Protein AF-A0A915YYH0-F1 (afdb_monomer)

Secondary structure (DSSP, 8-state):
---EEEEEEETTEEEEEEEEEEEEEEEHHHHHHHHHHHHHH-TTEEEEEEEESSSEEE---EETTSPPP---GGGTS-GGGS-TTSS-SEEEEEEEEEEEPPPSEE--SSTT--HHHHHHHHHHSSGGGS-GGGSSHHHHHHHHT--TTS-EEGGGHHHHHHHH-S-EEEEEESS-B------S-EEEEEEETTEEEEE--TTS---TT--SS-PPEEEEEEETTTTEEEEE-SS-EEEEEHHHHHHH--TTSEEEEPPBPTTT-PBPPHHHHHHHHHHHHHHHHHHHHTTT----GGGGTT-HHHHHHHHHHHH-TTSPPPPPPPHHHHHHHHHH----EEEE-TTEEEEEEEEEETTHHHHHHTSS-EEE-S--EEE--S-SB-TTSPBPSEEEEEEEES--TT----TT-EEEHHHHHHHHHTT-EEEE--SSS--EEE--STTEEEHHHHHHHHHHHHHHHHHH-HHHHHHHHHHHHHHHHHHT-B--EEEEEETT--SPPPPPTT-EEEEEEE-SSSEEEEEEE-TTS-B-SS-TTHHHHHHHHHHHHHHHHHGGGGGGEEEEEETEEEEE--TTSPPSSPPPTTTTTSTT-EEEEEEEEEEEEETTEEEE-

Sequence (617 aa):
MVYSEIVRALPTRPDIKELQYSGARFSRGAIAKLGQRLQSRYPTHKFQILLPYENWKPGGWTSGNQPASLFSLLDHYDEAQLPDDADPDYFERFIIYVRDAPPVAGGCNGELNDCLYECLKNIYGIFSKMPKSIEKPEYIKKALGLNRDAPIPVSCMDKVEQLAGSLAINIVGDITRISKSKSDRRATLILSEGHYSLALNPGRLHPSKIDRKHNLPIVYHEDGTNNVVTIYNGKTVKSCTIGQFQKTKNSKSSFIPVEKNRKTGVYETLEEAYQRIHEERNSFLQETKKFGLGIDLSYHNWSYKRTAFWLFERLSVGIPANDPLDPIEAEWLSDAMMGGLIWADNEWKGYGRQYDATSLYPSIQQSNANFPIRRGKFQTLNDFVDHRGYALYGLFRAKVSGNNILFRQNKRGIYTFIDLQRAKKLGLNIQLIQDGKPNALIYDREVRIPGTVIFGEYVHFLFKIKNQGGVAGRVAKRVLNTLWGALCQRKRNYKTLTADQTDPFTFPEGHTLDSIIPVGSDQWRFQFTNPGNPFKGEYPRIAPFLLARGRKITSEAIQPYKDKVRRIHTDGFILEEQPDSPAFFTCSENADTTLKTFKFETAGYCHVKNANKVIWT

pLDDT: mean 89.23, std 8.64, range [46.22, 98.62]

Mean predicted aligned error: 9.69 Å

Foldseek 3Di:
DDKDWDWDADPVGNLKIKIKIADDWAFPVNVQVVVQVVQCVCQQKWKWKWADDVHTDIFDIDHHRDGHGDDDVVVPDPPVPADPCRGPRTGRMMMMMMHGQADQFAAPPDQQRCQVLVQLCQLQLALVLAQPCSSDLVSLCVQQVHDRRDTGGPVCVVVVCVSRDQEFEFEDESDTDGGPDLHQFYFYWYQYNRHTDGDFQPLDPDPPPLPPDQAQAKEWEADLVVQKIWIDRPPDIDIDGPVVVVVVDDPRHLYHYFDQDPPVRDTDDRNRVNVLLVCLQVVQQVVLVVRVDRQGCRSQSSDLLSSLSNSLCSNQSRHHFADDQFLVNLLLLVLLQDAFQWWFPAFDWAWKFKKFAQLQLLLQLQFQDKFFRYFFDFAADFDQADPVRHGFFWKFQKDWDDDASLADDRPSSIHGSLNVVLSVVVVIDIGGDDPVGGGITGDDPSRIDGSSNSCVVVSVSLLVQLLVDDSSVVSSSSSSNSNVCQQQPWDKDKDKDFQPDPDDDDDPPQKDFPDWDDRPDTMIITIIARSSRGGDHRRNRGSSVSRSVQSSLQSVQCVVQRVQWRIDDRRMTMGRDDPPDDDPRDWDPCSNSDHSTMDTDDIAIWTCNGRVDIDHD

Nearest PDB structures (foldseek):
  2pzs-assembly3_C  TM=5.974E-01  e=9.216E-12  Salasvirus phi29
  2pyj-assembly1_A  TM=6.019E-01  e=1.155E-11  Salasvirus phi29
  2py5-assembly2_B  TM=5.666E-01  e=2.005E-12  Salasvirus phi29
  2py5-assembly1_A  TM=5.461E-01  e=1.621E-11  Salasvirus phi29
  1xhx-assembly3_C  TM=5.365E-01  e=3.834E-10  Salasvirus phi29

Solvent-accessible surface area (backbone atoms only — not comparable to full-atom values): 33569 Å² total; per-residue (Å²): 132,75,59,52,76,50,79,46,58,38,94,93,42,67,71,32,36,40,39,38,41,32,71,42,81,40,35,63,70,56,52,37,52,49,46,39,52,50,20,65,74,39,53,66,27,31,38,29,34,30,43,72,63,101,52,79,38,64,24,51,78,30,43,37,89,48,72,53,37,67,63,57,64,71,84,79,42,60,73,93,79,50,61,100,73,69,69,72,72,56,36,54,45,41,37,38,40,37,29,68,50,67,52,70,32,24,22,42,101,54,83,50,20,51,31,54,48,57,40,50,50,46,36,52,43,44,76,93,70,44,39,80,55,50,63,41,63,64,43,43,26,56,74,70,75,41,55,69,52,46,54,49,44,61,87,49,45,69,58,52,27,59,47,56,48,72,38,19,60,28,36,32,72,69,50,76,44,79,52,87,56,86,38,77,28,35,42,41,34,32,34,51,90,18,30,37,41,73,50,74,64,82,74,45,88,66,75,68,79,59,52,90,58,74,47,70,60,30,28,32,46,78,41,78,89,79,44,38,28,42,37,33,58,92,83,56,78,50,74,46,40,51,72,56,48,58,74,67,63,48,95,81,61,25,75,41,73,48,54,64,41,85,87,80,67,49,64,52,50,62,67,54,40,52,50,47,56,53,50,41,32,52,42,29,22,58,56,32,40,78,74,80,46,69,48,58,39,42,52,32,52,66,32,50,62,49,44,26,50,51,50,41,55,51,42,30,52,22,50,69,58,51,52,80,77,52,36,68,60,43,40,52,42,57,55,28,48,53,73,54,35,72,37,46,45,62,64,39,69,47,41,31,41,32,36,34,42,26,56,50,66,56,38,50,40,40,23,85,47,67,36,50,45,41,80,58,47,76,36,74,62,91,58,68,44,46,99,85,67,49,69,47,54,34,40,31,34,36,50,75,48,83,87,52,91,68,58,79,84,55,93,75,27,31,36,41,41,62,45,51,53,50,37,52,75,70,72,35,50,77,42,62,51,85,78,91,51,71,24,32,37,36,50,57,74,88,34,36,46,39,18,39,75,69,32,26,61,53,43,54,57,31,49,58,44,27,65,72,39,69,62,31,9,54,51,25,47,51,25,59,68,38,38,66,60,52,30,39,25,67,35,71,49,75,48,76,48,49,76,86,63,83,72,87,84,76,78,63,85,79,45,45,82,75,50,77,43,77,53,75,94,54,27,38,36,36,33,31,33,30,58,66,53,41,54,73,28,81,44,49,65,37,44,31,59,54,30,36,48,47,28,48,53,46,30,62,71,42,54,91,46,54,93,35,53,40,32,29,47,40,58,30,38,28,35,57,53,56,94,91,50,82,71,91,74,84,52,58,93,59,11,86,74,34,71,73,26,46,25,80,75,52,71,44,39,31,38,29,59,35,57,90,42,72,47,78,100

Radius of gyration: 32.18 Å; Cα contacts (8 Å, |Δi|>4): 1199; chains: 1; bounding box: 67×66×109 Å

Structure (mmCIF, N/CA/C/O backbone):
data_AF-A0A915YYH0-F1
#
_entry.id   AF-A0A915YYH0-F1
#
loop_
_atom_site.group_PDB
_atom_site.id
_atom_site.type_symbol
_atom_site.label_atom_id
_atom_site.label_alt_id
_atom_site.label_comp_id
_atom_site.label_asym_id
_atom_site.label_entity_id
_atom_site.label_seq_id
_atom_site.pdbx_PDB_ins_code
_atom_site.Cartn_x
_atom_site.Cartn_y
_atom_site.Cartn_z
_atom_site.occupancy
_atom_site.B_iso_or_equiv
_atom_site.auth_seq_id
_atom_site.auth_comp_id
_atom_site.auth_asym_id
_atom_site.auth_atom_id
_atom_site.pdbx_PDB_model_num
ATOM 1 N N . MET A 1 1 ? 24.256 -4.595 -67.017 1.00 47.72 1 MET A N 1
ATOM 2 C CA . MET A 1 1 ? 23.859 -3.207 -66.701 1.00 47.72 1 MET A CA 1
ATOM 3 C C . MET A 1 1 ? 24.900 -2.636 -65.767 1.00 47.72 1 MET A C 1
ATOM 5 O O . MET A 1 1 ? 25.181 -3.268 -64.756 1.00 47.72 1 MET A O 1
ATOM 9 N N . VAL A 1 2 ? 25.507 -1.514 -66.146 1.00 52.31 2 VAL A N 1
ATOM 10 C CA . VAL A 1 2 ? 26.435 -0.774 -65.287 1.00 52.31 2 VAL A CA 1
ATOM 11 C C . VAL A 1 2 ? 25.576 -0.041 -64.263 1.00 52.31 2 VAL A C 1
ATOM 13 O O . VAL A 1 2 ? 24.786 0.810 -64.648 1.00 52.31 2 VAL A O 1
ATOM 16 N N . TYR A 1 3 ? 25.661 -0.419 -62.993 1.00 66.06 3 TYR A N 1
ATOM 17 C CA . TYR A 1 3 ? 25.076 0.356 -61.902 1.00 66.06 3 TYR A CA 1
ATOM 18 C C . TYR A 1 3 ? 26.208 0.914 -61.043 1.00 66.06 3 TYR A C 1
ATOM 20 O O . TYR A 1 3 ? 27.254 0.279 -60.905 1.00 66.06 3 TYR A O 1
ATOM 28 N N . SER A 1 4 ? 26.008 2.104 -60.483 1.00 68.94 4 SER A N 1
ATOM 29 C CA . SER A 1 4 ? 26.912 2.666 -59.483 1.00 68.94 4 SER A CA 1
ATOM 30 C C . SER A 1 4 ? 26.472 2.243 -58.088 1.00 68.94 4 SER A C 1
ATOM 32 O O . SER A 1 4 ? 25.282 2.284 -57.771 1.00 68.94 4 SER A O 1
ATOM 34 N N . GLU A 1 5 ? 27.443 1.850 -57.266 1.00 82.69 5 GLU A N 1
ATOM 35 C CA . GLU A 1 5 ? 27.260 1.515 -55.856 1.00 82.69 5 GLU A CA 1
ATOM 36 C C . GLU A 1 5 ? 28.099 2.469 -55.001 1.00 82.69 5 GLU A C 1
ATOM 38 O O . GLU A 1 5 ? 29.318 2.547 -55.160 1.00 82.69 5 GLU A O 1
ATOM 43 N N . ILE A 1 6 ? 27.448 3.209 -54.102 1.00 83.19 6 ILE A N 1
ATOM 44 C CA . ILE A 1 6 ? 28.124 4.042 -53.101 1.00 83.19 6 ILE A CA 1
ATOM 45 C C . ILE A 1 6 ? 27.944 3.380 -51.744 1.00 83.19 6 ILE A C 1
ATOM 47 O O . ILE A 1 6 ? 26.817 3.185 -51.292 1.00 83.19 6 ILE A O 1
ATOM 51 N N . VAL A 1 7 ? 29.059 3.084 -51.077 1.00 87.38 7 VAL A N 1
ATOM 52 C CA . VAL A 1 7 ? 29.077 2.521 -49.725 1.00 87.38 7 VAL A CA 1
ATOM 53 C C . VAL A 1 7 ? 29.634 3.559 -48.764 1.00 87.38 7 VAL A C 1
ATOM 55 O O . VAL A 1 7 ? 30.769 4.007 -48.920 1.00 87.38 7 VAL A O 1
ATOM 58 N N . ARG A 1 8 ? 28.860 3.936 -47.745 1.00 89.44 8 ARG A N 1
ATOM 59 C CA . ARG A 1 8 ? 29.335 4.837 -46.683 1.00 89.44 8 ARG A CA 1
ATOM 60 C C . ARG A 1 8 ? 28.767 4.470 -45.321 1.00 89.44 8 ARG A C 1
ATOM 62 O O . ARG A 1 8 ? 27.718 3.847 -45.221 1.00 89.44 8 ARG A O 1
ATOM 69 N N . ALA A 1 9 ? 29.461 4.858 -44.259 1.00 88.75 9 ALA A N 1
ATOM 70 C CA . ALA A 1 9 ? 28.913 4.806 -42.906 1.00 88.75 9 ALA A CA 1
ATOM 71 C C . ALA A 1 9 ? 28.109 6.082 -42.622 1.00 88.75 9 ALA A C 1
ATOM 73 O O . ALA A 1 9 ? 28.464 7.151 -43.127 1.00 88.75 9 ALA A O 1
ATOM 74 N N . LEU A 1 10 ? 27.053 5.995 -41.808 1.00 88.88 10 LEU A N 1
ATOM 75 C CA . LEU A 1 10 ? 26.344 7.202 -41.386 1.00 88.88 10 LEU A CA 1
ATOM 76 C C . LEU A 1 10 ? 27.221 8.037 -40.430 1.00 88.88 10 LEU A C 1
ATOM 78 O O . LEU A 1 10 ? 27.816 7.465 -39.514 1.00 88.88 10 LEU A O 1
ATOM 82 N N . PRO A 1 11 ? 27.277 9.378 -40.577 1.00 83.50 11 PRO A N 1
ATOM 83 C CA . PRO A 1 11 ? 28.208 10.223 -39.818 1.00 83.50 11 PRO A CA 1
ATOM 84 C C . PRO A 1 11 ? 28.090 10.111 -38.292 1.00 83.50 11 PRO A C 1
ATOM 86 O O . PRO A 1 11 ? 29.093 10.142 -37.589 1.00 83.50 11 PRO A O 1
ATOM 89 N N . THR A 1 12 ? 26.869 9.968 -37.772 1.00 86.44 12 THR A N 1
ATOM 90 C CA . THR A 1 12 ? 26.585 9.883 -36.327 1.00 86.44 12 THR A CA 1
ATOM 91 C C . THR A 1 12 ? 26.241 8.467 -35.857 1.00 86.44 12 THR A C 1
ATOM 93 O O . THR A 1 12 ? 26.057 8.244 -34.662 1.00 86.44 12 THR A O 1
ATOM 96 N N . ARG A 1 13 ? 26.153 7.508 -36.786 1.00 84.69 13 ARG A N 1
ATOM 97 C CA . ARG A 1 13 ? 25.842 6.090 -36.546 1.00 84.69 13 ARG A CA 1
ATOM 98 C C . ARG A 1 13 ? 26.751 5.218 -37.415 1.00 84.69 13 ARG A C 1
ATOM 100 O O . ARG A 1 13 ? 26.288 4.620 -38.386 1.00 84.69 13 ARG A O 1
ATOM 107 N N . PRO A 1 14 ? 28.063 5.176 -37.122 1.00 83.12 14 PRO A N 1
ATOM 108 C CA . PRO A 1 14 ? 29.033 4.473 -37.962 1.00 83.12 14 PRO A CA 1
ATOM 109 C C . PRO A 1 14 ? 28.810 2.950 -38.018 1.00 83.12 14 PRO A C 1
ATOM 111 O O . PRO A 1 14 ? 29.330 2.289 -38.928 1.00 83.12 14 PRO A O 1
ATOM 114 N N . ASP A 1 15 ? 28.026 2.420 -37.071 1.00 83.69 15 ASP A N 1
ATOM 115 C CA . ASP A 1 15 ? 27.492 1.055 -37.008 1.00 83.69 15 ASP A CA 1
ATOM 116 C C . ASP A 1 15 ? 26.463 0.750 -38.111 1.00 83.69 15 ASP A C 1
ATOM 118 O O . ASP A 1 15 ? 26.198 -0.413 -38.406 1.00 83.69 15 ASP A O 1
ATOM 122 N N . ILE A 1 16 ? 25.911 1.782 -38.755 1.00 90.56 16 ILE A N 1
ATOM 123 C CA . ILE A 1 16 ? 24.991 1.654 -39.883 1.00 90.56 16 ILE A CA 1
ATOM 124 C C . ILE A 1 16 ? 25.736 1.991 -41.177 1.00 90.56 16 ILE A C 1
ATOM 126 O O . ILE A 1 16 ? 26.287 3.085 -41.344 1.00 90.56 16 ILE A O 1
ATOM 130 N N . LYS A 1 17 ? 25.735 1.045 -42.118 1.00 93.12 17 LYS A N 1
ATOM 131 C CA . LYS A 1 17 ? 26.229 1.232 -43.484 1.00 93.12 17 LYS A CA 1
ATOM 132 C C . LYS A 1 17 ? 25.071 1.544 -44.419 1.00 93.12 17 LYS A C 1
ATOM 134 O O . LYS A 1 17 ? 24.020 0.917 -44.352 1.00 93.12 17 LYS A O 1
ATOM 139 N N . GLU A 1 18 ? 25.284 2.506 -45.297 1.00 94.38 18 GLU A N 1
ATOM 140 C CA . GLU A 1 18 ? 24.389 2.876 -46.381 1.00 94.38 18 GLU A CA 1
ATOM 141 C C . GLU A 1 18 ? 24.990 2.398 -47.702 1.00 94.38 18 GLU A C 1
ATOM 143 O O . GLU A 1 18 ? 26.128 2.744 -48.027 1.00 94.38 18 GLU A O 1
ATOM 148 N N . LEU A 1 19 ? 24.216 1.610 -48.442 1.00 94.12 19 LEU A N 1
ATOM 149 C CA . LEU A 1 19 ? 24.511 1.148 -49.793 1.00 94.12 19 LEU A CA 1
ATOM 150 C C . LEU A 1 19 ? 23.527 1.842 -50.738 1.00 94.12 19 LEU A C 1
ATOM 152 O O . LEU A 1 19 ? 22.329 1.559 -50.691 1.00 94.12 19 LEU A O 1
ATOM 156 N N . GLN A 1 20 ? 24.002 2.766 -51.568 1.00 93.00 20 GLN A N 1
ATOM 157 C CA . GLN A 1 20 ? 23.170 3.413 -52.583 1.00 93.00 20 GLN A CA 1
ATOM 158 C C . GLN A 1 20 ? 23.417 2.771 -53.938 1.00 93.00 20 GLN A C 1
ATOM 160 O O . GLN A 1 20 ? 24.560 2.697 -54.382 1.00 93.00 20 GLN A O 1
ATOM 165 N N . TYR A 1 21 ? 22.340 2.369 -54.601 1.00 93.19 21 TYR A N 1
ATOM 166 C CA . TYR A 1 21 ? 22.366 1.822 -55.950 1.00 93.19 21 TYR A CA 1
ATOM 167 C C . TYR A 1 21 ? 21.684 2.806 -56.894 1.00 93.19 21 TYR A C 1
ATOM 169 O O . TYR A 1 21 ? 20.607 3.308 -56.573 1.00 93.19 21 TYR A O 1
ATOM 177 N N . SER A 1 22 ? 22.287 3.084 -58.049 1.00 90.12 22 SER A N 1
ATOM 178 C CA . SER A 1 22 ? 21.711 3.965 -59.074 1.00 90.12 22 SER A CA 1
ATOM 179 C C . SER A 1 22 ? 22.189 3.618 -60.490 1.00 90.12 22 SER A C 1
ATOM 181 O O . SER A 1 22 ? 23.176 2.903 -60.669 1.00 90.12 22 SER A O 1
ATOM 183 N N . GLY A 1 23 ? 21.481 4.127 -61.504 1.00 79.69 23 GLY A N 1
ATOM 184 C CA . GLY A 1 23 ? 21.906 4.057 -62.911 1.00 79.69 23 GLY A CA 1
ATOM 185 C C . GLY A 1 23 ? 21.404 2.836 -63.693 1.00 79.69 23 GLY A C 1
ATOM 186 O O . GLY A 1 23 ? 21.844 2.614 -64.818 1.00 79.69 23 GLY A O 1
ATOM 187 N N . ALA A 1 24 ? 20.475 2.053 -63.135 1.00 78.06 24 ALA A N 1
ATOM 188 C CA . ALA A 1 24 ? 19.823 0.935 -63.821 1.00 78.06 24 ALA A CA 1
ATOM 189 C C . ALA A 1 24 ? 18.320 0.879 -63.495 1.00 78.06 24 ALA A C 1
ATOM 191 O O . ALA A 1 24 ? 17.895 1.398 -62.469 1.00 78.06 24 ALA A O 1
ATOM 192 N N . ARG A 1 25 ? 17.513 0.225 -64.345 1.00 88.00 25 ARG A N 1
ATOM 193 C CA . ARG A 1 25 ? 16.087 -0.039 -64.072 1.00 88.00 25 ARG A CA 1
ATOM 194 C C . ARG A 1 25 ? 15.946 -1.297 -63.215 1.00 88.00 25 ARG A C 1
ATOM 196 O O . ARG A 1 25 ? 15.972 -2.413 -63.734 1.00 88.00 25 ARG A O 1
ATOM 203 N N . PHE A 1 26 ? 15.803 -1.127 -61.906 1.00 90.00 26 PHE A N 1
ATOM 204 C CA . PHE A 1 26 ? 15.666 -2.226 -60.953 1.00 90.00 26 PHE A CA 1
ATOM 205 C C . PHE A 1 26 ? 14.195 -2.583 -60.738 1.00 90.00 26 PHE A C 1
ATOM 207 O O . PHE A 1 26 ? 13.435 -1.767 -60.224 1.00 90.00 26 PHE A O 1
ATOM 214 N N . SER A 1 27 ? 13.785 -3.805 -61.085 1.00 91.94 27 SER A N 1
ATOM 215 C CA . SER A 1 27 ? 12.454 -4.296 -60.703 1.00 91.94 27 SER A CA 1
ATOM 216 C C . SER A 1 27 ? 12.404 -4.656 -59.217 1.00 91.94 27 SER A C 1
ATOM 218 O O . SER A 1 27 ? 13.419 -5.049 -58.631 1.00 91.94 27 SER A O 1
ATOM 220 N N . ARG A 1 28 ? 11.212 -4.622 -58.610 1.00 90.19 28 ARG A N 1
ATOM 221 C CA . ARG A 1 28 ? 10.994 -5.059 -57.214 1.00 90.19 28 ARG A CA 1
ATOM 222 C C . ARG A 1 28 ? 11.579 -6.442 -56.933 1.00 90.19 28 ARG A C 1
ATOM 224 O O . ARG A 1 28 ? 12.299 -6.633 -55.955 1.00 90.19 28 ARG A O 1
ATOM 231 N N . GLY A 1 29 ? 11.335 -7.397 -57.831 1.00 90.94 29 GLY A N 1
ATOM 232 C CA . GLY A 1 29 ? 11.861 -8.757 -57.713 1.00 90.94 29 GLY A CA 1
ATOM 233 C C . GLY A 1 29 ? 13.392 -8.824 -57.756 1.00 90.94 29 GLY A C 1
ATOM 234 O O . GLY A 1 29 ? 13.986 -9.642 -57.055 1.00 90.94 29 GLY A O 1
ATOM 235 N N . ALA A 1 30 ? 14.049 -7.958 -58.535 1.00 91.50 30 ALA A N 1
ATOM 236 C CA . ALA A 1 30 ? 15.509 -7.876 -58.565 1.00 91.50 30 ALA A CA 1
ATOM 237 C C . ALA A 1 30 ? 16.071 -7.292 -57.258 1.00 91.50 30 ALA A C 1
ATOM 239 O O . ALA A 1 30 ? 17.029 -7.841 -56.711 1.00 91.50 30 ALA A O 1
ATOM 240 N N . ILE A 1 31 ? 15.441 -6.239 -56.725 1.00 93.56 31 ILE A N 1
ATOM 241 C CA . ILE A 1 31 ? 15.825 -5.618 -55.448 1.00 93.56 31 ILE A CA 1
ATOM 242 C C . ILE A 1 31 ? 15.628 -6.607 -54.290 1.00 93.56 31 ILE A C 1
ATOM 244 O O . ILE A 1 31 ? 16.537 -6.791 -53.483 1.00 93.56 31 ILE A O 1
ATOM 248 N N . ALA A 1 32 ? 14.491 -7.309 -54.238 1.00 92.25 32 ALA A N 1
ATOM 249 C CA . ALA A 1 32 ? 14.221 -8.320 -53.216 1.00 92.25 32 ALA A CA 1
ATOM 250 C C . ALA A 1 32 ? 15.249 -9.463 -53.252 1.00 92.25 32 ALA A C 1
ATOM 252 O O . ALA A 1 32 ? 15.784 -9.846 -52.213 1.00 92.25 32 ALA A O 1
ATOM 253 N N . LYS A 1 33 ? 15.590 -9.972 -54.447 1.00 92.69 33 LYS A N 1
ATOM 254 C CA . LYS A 1 33 ? 16.630 -11.004 -54.618 1.00 92.69 33 LYS A CA 1
ATOM 255 C C . LYS A 1 33 ? 18.008 -10.515 -54.172 1.00 92.69 33 LYS A C 1
ATOM 257 O O . LYS A 1 33 ? 18.746 -11.282 -53.553 1.00 92.69 33 LYS A O 1
ATOM 262 N N . LEU A 1 34 ? 18.361 -9.260 -54.463 1.00 92.00 34 LEU A N 1
ATOM 263 C CA . LEU A 1 34 ? 19.608 -8.661 -53.985 1.00 92.00 34 LEU A CA 1
ATOM 264 C C . LEU A 1 34 ? 19.619 -8.554 -52.455 1.00 92.00 34 LEU A C 1
ATOM 266 O O . LEU A 1 34 ? 20.585 -8.988 -51.830 1.00 92.00 34 LEU A O 1
ATOM 270 N N . GLY A 1 35 ? 18.536 -8.048 -51.860 1.00 91.50 35 GLY A N 1
ATOM 271 C CA . GLY A 1 35 ? 18.359 -7.985 -50.409 1.00 91.50 35 GLY A CA 1
ATOM 272 C C . GLY A 1 35 ? 18.517 -9.357 -49.754 1.00 91.50 35 GLY A C 1
ATOM 273 O O . GLY A 1 35 ? 19.312 -9.507 -48.828 1.00 91.50 35 GLY A O 1
ATOM 274 N N . GLN A 1 36 ? 17.861 -10.381 -50.306 1.00 90.62 36 GLN A N 1
ATOM 275 C CA . GLN A 1 36 ? 17.969 -11.758 -49.822 1.00 90.62 36 GLN A CA 1
ATOM 276 C C . GLN A 1 36 ? 19.402 -12.293 -49.917 1.00 90.62 36 GLN A C 1
ATOM 278 O O . GLN A 1 36 ? 19.899 -12.927 -48.989 1.00 90.62 36 GLN A O 1
ATOM 283 N N . ARG A 1 37 ? 20.101 -12.010 -51.022 1.00 91.31 37 ARG A N 1
ATOM 284 C CA . ARG A 1 37 ? 21.495 -12.427 -51.215 1.00 91.31 37 ARG A CA 1
ATOM 285 C C . ARG A 1 37 ? 22.423 -11.796 -50.179 1.00 91.31 37 ARG A C 1
ATOM 287 O O . ARG A 1 37 ? 23.308 -12.477 -49.662 1.00 91.31 37 ARG A O 1
ATOM 294 N N . LEU A 1 38 ? 22.227 -10.512 -49.878 1.00 90.06 38 LEU A N 1
ATOM 295 C CA . LEU A 1 38 ? 22.986 -9.807 -48.845 1.00 90.06 38 LEU A CA 1
ATOM 296 C C . LEU A 1 38 ? 22.687 -10.371 -47.451 1.00 90.06 38 LEU A C 1
ATOM 298 O O . LEU A 1 38 ? 23.623 -10.630 -46.699 1.00 90.06 38 LEU A O 1
ATOM 302 N N . GLN A 1 39 ? 21.421 -10.656 -47.139 1.00 89.31 39 GLN A N 1
ATOM 303 C CA . GLN A 1 39 ? 21.024 -11.293 -45.878 1.00 89.31 39 GLN A CA 1
ATOM 304 C C . GLN A 1 39 ? 21.652 -12.678 -45.692 1.00 89.31 39 GLN A C 1
ATOM 306 O O . GLN A 1 39 ? 22.165 -12.974 -44.616 1.00 89.31 39 GLN A O 1
ATOM 311 N N . SER A 1 40 ? 21.677 -13.514 -46.736 1.00 88.19 40 SER A N 1
ATOM 312 C CA . SER A 1 40 ? 22.332 -14.827 -46.679 1.00 88.19 40 SER A CA 1
ATOM 313 C C . SER A 1 40 ? 23.850 -14.719 -46.523 1.00 88.19 40 SER A C 1
ATOM 315 O O . SER A 1 40 ? 24.459 -15.557 -45.863 1.00 88.19 40 SER A O 1
ATOM 317 N N . ARG A 1 41 ? 24.473 -13.691 -47.115 1.00 89.69 41 ARG A N 1
ATOM 318 C CA . ARG A 1 41 ? 25.918 -13.448 -46.996 1.00 89.69 41 ARG A CA 1
ATOM 319 C C . ARG A 1 41 ? 26.311 -12.922 -45.615 1.00 89.69 41 ARG A C 1
ATOM 321 O O . ARG A 1 41 ? 27.393 -13.244 -45.134 1.00 89.69 41 ARG A O 1
ATOM 328 N N . TYR A 1 42 ? 25.442 -12.135 -44.988 1.00 88.19 42 TYR A N 1
ATOM 329 C CA . TYR A 1 42 ? 25.677 -11.514 -43.687 1.00 88.19 42 TYR A CA 1
ATOM 330 C C . TYR A 1 42 ? 24.520 -11.836 -42.726 1.00 88.19 42 TYR A C 1
ATOM 332 O O . TYR A 1 42 ? 23.731 -10.955 -42.374 1.00 88.19 42 TYR A O 1
ATOM 340 N N . PRO A 1 43 ? 24.412 -13.095 -42.264 1.00 84.31 43 PRO A N 1
ATOM 341 C CA . PRO A 1 43 ? 23.267 -13.560 -41.474 1.00 84.31 43 PRO A CA 1
ATOM 342 C C . PRO A 1 43 ? 23.159 -12.886 -40.099 1.00 84.31 43 PRO A C 1
ATOM 344 O O . PRO A 1 43 ? 22.099 -12.904 -39.479 1.00 84.31 43 PRO A O 1
ATOM 347 N N . THR A 1 44 ? 24.246 -12.277 -39.624 1.00 84.62 44 THR A N 1
ATOM 348 C CA . THR A 1 44 ? 24.320 -11.534 -38.361 1.00 84.62 44 THR A CA 1
ATOM 349 C C . THR A 1 44 ? 23.916 -10.065 -38.489 1.00 84.62 44 THR A C 1
ATOM 351 O O . THR A 1 44 ? 24.009 -9.342 -37.505 1.00 84.62 44 THR A O 1
ATOM 354 N N . HIS A 1 45 ? 23.494 -9.603 -39.670 1.00 88.94 45 HIS A N 1
ATOM 355 C CA . HIS A 1 45 ? 23.111 -8.213 -39.916 1.00 88.94 45 HIS A CA 1
ATOM 356 C C . HIS A 1 45 ? 21.609 -8.084 -40.201 1.00 88.94 45 HIS A C 1
ATOM 358 O O . HIS A 1 45 ? 20.946 -9.017 -40.663 1.00 88.94 45 HIS A O 1
ATOM 364 N N . LYS A 1 46 ? 21.071 -6.895 -39.932 1.00 90.19 46 LYS A N 1
ATOM 365 C CA . LYS A 1 46 ? 19.737 -6.466 -40.350 1.00 90.19 46 LYS A CA 1
ATOM 366 C C . LYS A 1 46 ? 19.840 -5.525 -41.540 1.00 90.19 46 LYS A C 1
ATOM 368 O O . LYS A 1 46 ? 20.742 -4.691 -41.608 1.00 90.19 46 LYS A O 1
ATOM 373 N N . PHE A 1 47 ? 18.863 -5.641 -42.429 1.00 93.25 47 PHE A N 1
ATOM 374 C CA . PHE A 1 47 ? 18.773 -4.897 -43.676 1.00 93.25 47 PHE A CA 1
ATOM 375 C C . PHE A 1 47 ? 17.443 -4.156 -43.748 1.00 93.25 47 PHE A C 1
ATOM 377 O O . PHE A 1 47 ? 16.403 -4.725 -43.410 1.00 93.25 47 PHE A O 1
ATOM 384 N N . GLN A 1 48 ? 17.470 -2.909 -44.207 1.00 95.62 48 GLN A N 1
ATOM 385 C CA . GLN A 1 48 ? 16.278 -2.135 -44.532 1.00 95.62 48 GLN A CA 1
ATOM 386 C C . GLN A 1 48 ? 16.434 -1.545 -45.923 1.00 95.62 48 GLN A C 1
ATOM 388 O O . GLN A 1 48 ? 17.438 -0.899 -46.215 1.00 95.62 48 GLN A O 1
ATOM 393 N N . ILE A 1 49 ? 15.438 -1.770 -46.774 1.00 95.50 49 ILE A N 1
ATOM 394 C CA . ILE A 1 49 ? 15.447 -1.298 -48.155 1.00 95.50 49 ILE A CA 1
ATOM 395 C C . ILE A 1 49 ? 14.514 -0.096 -48.259 1.00 95.50 49 ILE A C 1
ATOM 397 O O . ILE A 1 49 ? 13.378 -0.145 -47.785 1.00 95.50 49 ILE A O 1
ATOM 401 N N . LEU A 1 50 ? 15.006 0.990 -48.849 1.00 96.19 50 LEU A N 1
ATOM 402 C CA . LEU A 1 50 ? 14.256 2.216 -49.081 1.00 96.19 50 LEU A CA 1
ATOM 403 C C . LEU A 1 50 ? 14.072 2.415 -50.580 1.00 96.19 50 LEU A C 1
ATOM 405 O O . LEU A 1 50 ? 15.044 2.416 -51.342 1.00 96.19 50 LEU A O 1
ATOM 409 N N . LEU A 1 51 ? 12.820 2.626 -50.976 1.00 93.94 51 LEU A N 1
ATOM 410 C CA . LEU A 1 51 ? 12.431 2.880 -52.357 1.00 93.94 51 LEU A CA 1
ATOM 411 C C . LEU A 1 51 ? 12.038 4.357 -52.530 1.00 93.94 51 LEU A C 1
ATOM 413 O O . LEU A 1 51 ? 11.391 4.924 -51.640 1.00 93.94 51 LEU A O 1
ATOM 417 N N . PRO A 1 52 ? 12.446 5.009 -53.630 1.00 90.69 52 PRO A N 1
ATOM 418 C CA . PRO A 1 52 ? 12.077 6.391 -53.901 1.00 90.69 52 PRO A CA 1
ATOM 419 C C . PRO A 1 52 ? 10.666 6.470 -54.502 1.00 90.69 52 PRO A C 1
ATOM 421 O O . PRO A 1 52 ? 10.442 6.017 -55.620 1.00 90.69 52 PRO A O 1
ATOM 424 N N . TYR A 1 53 ? 9.742 7.085 -53.765 1.00 86.44 53 TYR A N 1
ATOM 425 C CA . TYR A 1 53 ? 8.472 7.614 -54.283 1.00 86.44 53 TYR A CA 1
ATOM 426 C C . TYR A 1 53 ? 8.577 9.150 -54.313 1.00 86.44 53 TYR A C 1
ATOM 428 O O . TYR A 1 53 ? 9.662 9.672 -54.570 1.00 86.44 53 TYR A O 1
ATOM 436 N N . GLU A 1 54 ? 7.520 9.896 -53.960 1.00 82.94 54 GLU A N 1
ATOM 437 C CA . GLU A 1 54 ? 7.631 11.333 -53.641 1.00 82.94 54 GLU A CA 1
ATOM 438 C C . GLU A 1 54 ? 8.686 11.606 -52.555 1.00 82.94 54 GLU A C 1
ATOM 440 O O . GLU A 1 54 ? 9.415 12.591 -52.596 1.00 82.94 54 GLU A O 1
ATOM 445 N N . ASN A 1 55 ? 8.784 10.694 -51.585 1.00 86.69 55 ASN A N 1
ATOM 446 C CA . ASN A 1 55 ? 9.791 10.672 -50.532 1.00 86.69 55 ASN A CA 1
ATOM 447 C C . ASN A 1 55 ? 10.364 9.253 -50.414 1.00 86.69 55 ASN A C 1
ATOM 449 O O . ASN A 1 55 ? 9.765 8.292 -50.900 1.00 86.69 55 ASN A O 1
ATOM 453 N N . TRP A 1 56 ? 11.500 9.093 -49.734 1.00 91.81 56 TRP A N 1
ATOM 454 C CA . TRP A 1 56 ? 12.054 7.768 -49.446 1.00 91.81 56 TRP A CA 1
ATOM 455 C C . TRP A 1 56 ? 11.126 6.977 -48.523 1.00 91.81 56 TRP A C 1
ATOM 457 O O . TRP A 1 56 ? 10.841 7.407 -47.402 1.00 91.81 56 TRP A O 1
ATOM 467 N N . LYS A 1 57 ? 10.663 5.814 -48.985 1.00 91.81 57 LYS A N 1
ATOM 468 C CA . LYS A 1 57 ? 9.764 4.940 -48.229 1.00 91.81 57 LYS A CA 1
ATOM 469 C C . LYS A 1 57 ? 10.500 3.674 -47.786 1.00 91.81 57 LYS A C 1
ATOM 471 O O . LYS A 1 57 ? 10.975 2.923 -48.641 1.00 91.81 57 LYS A O 1
ATOM 476 N N . PRO A 1 58 ? 10.642 3.442 -46.470 1.00 93.38 58 PRO A N 1
ATOM 477 C CA . PRO A 1 58 ? 11.322 2.264 -45.957 1.00 93.38 58 PRO A CA 1
ATOM 478 C C . PRO A 1 58 ? 10.398 1.047 -45.902 1.00 93.38 58 PRO A C 1
ATOM 480 O O . PRO A 1 58 ? 9.259 1.145 -45.452 1.00 93.38 58 PRO A O 1
ATOM 483 N N . GLY A 1 59 ? 10.931 -0.118 -46.263 1.00 91.69 59 GLY A N 1
ATOM 484 C CA . GLY A 1 59 ? 10.397 -1.396 -45.798 1.00 91.69 59 GLY A CA 1
ATOM 485 C C . GLY A 1 59 ? 10.741 -1.662 -44.324 1.00 91.69 59 GLY A C 1
ATOM 486 O O . GLY A 1 59 ? 11.409 -0.869 -43.649 1.00 91.69 59 GLY A O 1
ATOM 487 N N . GLY A 1 60 ? 10.313 -2.813 -43.811 1.00 90.12 60 GLY A N 1
ATOM 488 C CA . GLY A 1 60 ? 10.702 -3.299 -42.489 1.00 90.12 60 GLY A CA 1
ATOM 489 C C . GLY A 1 60 ? 12.168 -3.751 -42.425 1.00 90.12 60 GLY A C 1
ATOM 490 O O . GLY A 1 60 ? 12.757 -4.178 -43.419 1.00 90.12 60 GLY A O 1
ATOM 491 N N . TRP A 1 61 ? 12.766 -3.699 -41.231 1.00 90.88 61 TRP A N 1
ATOM 492 C CA . TRP A 1 61 ? 14.072 -4.321 -40.986 1.00 90.88 61 TRP A CA 1
ATOM 493 C C . TRP A 1 61 ? 13.950 -5.845 -41.012 1.00 90.88 61 TRP A C 1
ATOM 495 O O . TRP A 1 61 ? 13.132 -6.412 -40.291 1.00 90.88 61 TRP A O 1
ATOM 505 N N . THR A 1 62 ? 14.799 -6.510 -41.789 1.00 90.06 62 THR A N 1
ATOM 506 C CA . THR A 1 62 ? 14.763 -7.966 -42.006 1.00 90.06 62 THR A CA 1
ATOM 507 C C . THR A 1 62 ? 16.153 -8.585 -41.841 1.00 90.06 62 THR A C 1
ATOM 509 O O . THR A 1 62 ? 17.165 -7.908 -42.026 1.00 90.06 62 THR A O 1
ATOM 512 N N . SER A 1 63 ? 16.225 -9.858 -41.441 1.00 84.81 63 SER A N 1
ATOM 513 C CA . SER A 1 63 ? 17.493 -10.575 -41.198 1.00 84.81 63 SER A CA 1
ATOM 514 C C . SER A 1 63 ? 17.403 -12.067 -41.503 1.00 84.81 63 SER A C 1
ATOM 516 O O . SER A 1 63 ? 16.322 -12.656 -41.435 1.00 84.81 63 SER A O 1
ATOM 518 N N . GLY A 1 64 ? 18.558 -12.696 -41.742 1.00 80.75 64 GLY A N 1
ATOM 519 C CA . GLY A 1 64 ? 18.666 -14.142 -41.939 1.00 80.75 64 GLY A CA 1
ATOM 520 C C . GLY A 1 64 ? 17.818 -14.630 -43.116 1.00 80.75 64 GLY A C 1
ATOM 521 O O . GLY A 1 64 ? 17.987 -14.164 -44.237 1.00 80.75 64 GLY A O 1
ATOM 522 N N . ASN A 1 65 ? 16.897 -15.561 -42.852 1.00 79.06 65 ASN A N 1
ATOM 523 C CA . ASN A 1 65 ? 16.037 -16.171 -43.875 1.00 79.06 65 ASN A CA 1
ATOM 524 C C . ASN A 1 65 ? 14.680 -15.465 -44.047 1.00 79.06 65 ASN A C 1
ATOM 526 O O . ASN A 1 65 ? 13.803 -15.993 -44.727 1.00 79.06 65 ASN A O 1
ATOM 530 N N . GLN A 1 66 ? 14.462 -14.314 -43.403 1.00 84.62 66 GLN A N 1
ATOM 531 C CA . GLN A 1 66 ? 13.237 -13.544 -43.622 1.00 84.62 66 GLN A CA 1
ATOM 532 C C . GLN A 1 66 ? 13.224 -12.985 -45.051 1.00 84.62 66 GLN A C 1
ATOM 534 O O . GLN A 1 66 ? 14.264 -12.494 -45.489 1.00 84.62 66 GLN A O 1
ATOM 539 N N . PRO A 1 67 ? 12.078 -13.007 -45.757 1.00 88.19 67 PRO A N 1
ATOM 540 C CA . PRO A 1 67 ? 11.952 -12.331 -47.041 1.00 88.19 67 PRO A CA 1
ATOM 541 C C . PRO A 1 67 ? 12.318 -10.853 -46.911 1.00 88.19 67 PRO A C 1
ATOM 543 O O . PRO A 1 67 ? 11.922 -10.199 -45.943 1.00 88.19 67 PRO A O 1
ATOM 546 N N . ALA A 1 68 ? 13.051 -10.314 -47.885 1.00 89.56 68 ALA A N 1
ATOM 547 C CA . ALA A 1 68 ? 13.329 -8.884 -47.943 1.00 89.56 68 ALA A CA 1
ATOM 548 C C . ALA A 1 68 ? 12.016 -8.078 -47.934 1.00 89.56 68 ALA A C 1
ATOM 550 O O . ALA A 1 68 ? 11.138 -8.294 -48.769 1.00 89.56 68 ALA A O 1
ATOM 551 N N . SER A 1 69 ? 11.890 -7.139 -46.995 1.00 91.62 69 SER A N 1
ATOM 552 C CA . SER A 1 69 ? 10.719 -6.266 -46.901 1.00 91.62 69 SER A CA 1
ATOM 553 C C . SER A 1 69 ? 10.914 -5.042 -47.793 1.00 91.62 69 SER A C 1
ATOM 555 O O . SER A 1 69 ? 11.857 -4.269 -47.609 1.00 91.62 69 SER A O 1
ATOM 557 N N . LEU A 1 70 ? 10.018 -4.880 -48.763 1.00 91.50 70 LEU A N 1
ATOM 558 C CA . LEU A 1 70 ? 9.938 -3.723 -49.646 1.00 91.50 70 LEU A CA 1
ATOM 559 C C . LEU A 1 70 ? 8.641 -2.985 -49.350 1.00 91.50 70 LEU A C 1
ATOM 561 O O . LEU A 1 70 ? 7.606 -3.620 -49.195 1.00 91.50 70 LEU A O 1
ATOM 565 N N . PHE A 1 71 ? 8.698 -1.659 -49.309 1.00 89.69 71 PHE A N 1
ATOM 566 C CA . PHE A 1 71 ? 7.492 -0.847 -49.217 1.00 89.69 71 PHE A CA 1
ATOM 567 C C . PHE A 1 71 ? 6.612 -1.048 -50.462 1.00 89.69 71 PHE A C 1
ATOM 569 O O . PHE A 1 71 ? 7.132 -1.063 -51.584 1.00 89.69 71 PHE A O 1
ATOM 576 N N . SER A 1 72 ? 5.299 -1.169 -50.285 1.00 86.19 72 SER A N 1
ATOM 577 C CA . SER A 1 72 ? 4.307 -1.043 -51.355 1.00 86.19 72 SER A CA 1
ATOM 578 C C . SER A 1 72 ? 3.167 -0.137 -50.904 1.00 86.19 72 SER A C 1
ATOM 580 O O . SER A 1 72 ? 2.818 -0.097 -49.725 1.00 86.19 72 SER A O 1
ATOM 582 N N . LEU A 1 73 ? 2.580 0.604 -51.847 1.00 82.94 73 LEU A N 1
ATOM 583 C CA . LEU A 1 73 ? 1.391 1.411 -51.564 1.00 82.94 73 LEU A CA 1
ATOM 584 C C . LEU A 1 73 ? 0.192 0.533 -51.178 1.00 82.94 73 LEU A C 1
ATOM 586 O O . LEU A 1 73 ? -0.621 0.947 -50.357 1.00 82.94 73 LEU A O 1
ATOM 590 N N . LEU A 1 74 ? 0.143 -0.700 -51.685 1.00 77.56 74 LEU A N 1
ATOM 591 C CA . LEU A 1 74 ? -0.904 -1.680 -51.391 1.00 77.56 74 LEU A CA 1
ATOM 592 C C . LEU A 1 74 ? -0.921 -2.142 -49.926 1.00 77.56 74 LEU A C 1
ATOM 594 O O . LEU A 1 74 ? -1.952 -2.582 -49.433 1.00 77.56 74 LEU A O 1
ATOM 598 N N . ASP A 1 75 ? 0.188 -1.992 -49.195 1.00 77.56 75 ASP A N 1
ATOM 599 C CA . ASP A 1 75 ? 0.229 -2.293 -47.757 1.00 77.56 75 ASP A CA 1
ATOM 600 C C . ASP A 1 75 ? -0.504 -1.227 -46.911 1.00 77.56 75 ASP A C 1
ATOM 602 O O . ASP A 1 75 ? -0.699 -1.400 -45.704 1.00 77.56 75 ASP A O 1
ATOM 606 N N . HIS A 1 76 ? -0.865 -0.089 -47.517 1.00 75.06 76 HIS A N 1
ATOM 607 C CA . HIS A 1 76 ? -1.337 1.106 -46.814 1.00 75.06 76 HIS A CA 1
ATOM 608 C C . HIS A 1 76 ? -2.600 1.744 -47.400 1.00 75.06 76 HIS A C 1
ATOM 610 O O . HIS A 1 76 ? -3.234 2.540 -46.705 1.00 75.06 76 HIS A O 1
ATOM 616 N N . TYR A 1 77 ? -2.959 1.409 -48.636 1.00 77.94 77 TYR A N 1
ATOM 617 C CA . TYR A 1 77 ? -4.131 1.922 -49.334 1.00 77.94 77 TYR A CA 1
ATOM 618 C C . TYR A 1 77 ? -4.923 0.763 -49.932 1.00 77.94 77 TYR A C 1
ATOM 620 O O . TYR A 1 77 ? -4.337 -0.205 -50.415 1.00 77.94 77 TYR A O 1
ATOM 628 N N . ASP A 1 78 ? -6.251 0.880 -49.922 1.00 75.56 78 ASP A N 1
ATOM 629 C CA . ASP A 1 78 ? -7.111 -0.066 -50.630 1.00 75.56 78 ASP A CA 1
ATOM 630 C C . ASP A 1 78 ? -6.829 0.017 -52.137 1.00 75.56 78 ASP A C 1
ATOM 632 O O . ASP A 1 78 ? -6.730 1.116 -52.686 1.00 75.56 78 ASP A O 1
ATOM 636 N N . GLU A 1 79 ? -6.758 -1.131 -52.818 1.00 71.19 79 GLU A N 1
ATOM 637 C CA . GLU A 1 79 ? -6.502 -1.225 -54.269 1.00 71.19 79 GLU A CA 1
ATOM 638 C C . GLU A 1 79 ? -7.393 -0.282 -55.092 1.00 71.19 79 GLU A C 1
ATOM 640 O O . GLU A 1 79 ? -6.919 0.378 -56.008 1.00 71.19 79 GLU A O 1
ATOM 645 N N . ALA A 1 80 ? -8.666 -0.137 -54.712 1.00 74.50 80 ALA A N 1
ATOM 646 C CA . ALA A 1 80 ? -9.635 0.724 -55.394 1.00 74.50 80 ALA A CA 1
ATOM 647 C C . ALA A 1 80 ? -9.349 2.239 -55.281 1.00 74.50 80 ALA A C 1
ATOM 649 O O . ALA A 1 80 ? -10.016 3.036 -55.938 1.00 74.50 80 ALA A O 1
ATOM 650 N N . GLN A 1 81 ? -8.416 2.648 -54.417 1.00 73.00 81 GLN A N 1
ATOM 651 C CA . GLN A 1 81 ? -8.036 4.047 -54.193 1.00 73.00 81 GLN A CA 1
ATOM 652 C C . GLN A 1 81 ? -6.711 4.420 -54.870 1.00 73.00 81 GLN A C 1
ATOM 654 O O . GLN A 1 81 ? -6.317 5.587 -54.827 1.00 73.00 81 GLN A O 1
ATOM 659 N N . LEU A 1 82 ? -6.019 3.453 -55.479 1.00 74.31 82 LEU A N 1
ATOM 660 C CA . LEU A 1 82 ? -4.751 3.674 -56.163 1.00 74.31 82 LEU A CA 1
ATOM 661 C C . LEU A 1 82 ? -4.980 3.773 -57.681 1.00 74.31 82 LEU A C 1
ATOM 663 O O . LEU A 1 82 ? -5.660 2.920 -58.244 1.00 74.31 82 LEU A O 1
ATOM 667 N N . PRO A 1 83 ? -4.424 4.794 -58.359 1.00 70.88 83 PRO A N 1
ATOM 668 C CA . PRO A 1 83 ? -4.312 4.796 -59.817 1.00 70.88 83 PRO A CA 1
ATOM 669 C C . PRO A 1 83 ? -3.633 3.518 -60.337 1.00 70.88 83 PRO A C 1
ATOM 671 O O . PRO A 1 83 ? -2.731 2.998 -59.675 1.00 70.88 83 PRO A O 1
ATOM 674 N N . ASP A 1 84 ? -4.013 3.056 -61.534 1.00 66.50 84 ASP A N 1
ATOM 675 C CA . ASP A 1 84 ? -3.491 1.824 -62.161 1.00 66.50 84 ASP A CA 1
ATOM 676 C C . ASP A 1 84 ? -1.951 1.815 -62.335 1.00 66.50 84 ASP A C 1
ATOM 678 O O . ASP A 1 84 ? -1.352 0.761 -62.539 1.00 66.50 84 ASP A O 1
ATOM 682 N N . ASP A 1 85 ? -1.293 2.974 -62.228 1.00 66.25 85 ASP A N 1
ATOM 683 C CA . ASP A 1 85 ? 0.151 3.196 -62.363 1.00 66.25 85 ASP A CA 1
ATOM 684 C C . ASP A 1 85 ? 0.824 3.767 -61.093 1.00 66.25 85 ASP A C 1
ATOM 686 O O . ASP A 1 85 ? 1.965 4.235 -61.138 1.00 66.25 85 ASP A O 1
ATOM 690 N N . ALA A 1 86 ? 0.143 3.734 -59.943 1.00 69.88 86 ALA A N 1
ATOM 691 C CA . ALA A 1 86 ? 0.605 4.405 -58.727 1.00 69.88 86 ALA A CA 1
ATOM 692 C C . ALA A 1 86 ? 1.855 3.776 -58.085 1.00 69.88 86 ALA A C 1
ATOM 694 O O . ALA A 1 86 ? 2.635 4.481 -57.437 1.00 69.88 86 ALA A O 1
ATOM 695 N N . ASP A 1 87 ? 2.050 2.461 -58.228 1.00 77.94 87 ASP A N 1
ATOM 696 C CA . ASP A 1 87 ? 3.222 1.756 -57.698 1.00 77.94 87 ASP A CA 1
ATOM 697 C C . ASP A 1 87 ? 4.215 1.438 -58.837 1.00 77.94 87 ASP A C 1
ATOM 699 O O . ASP A 1 87 ? 3.896 0.633 -59.711 1.00 77.94 87 ASP A O 1
ATOM 703 N N . PRO A 1 88 ? 5.420 2.042 -58.866 1.00 83.00 88 PRO A N 1
ATOM 704 C CA . PRO A 1 88 ? 6.351 1.862 -59.976 1.00 83.00 88 PRO A CA 1
ATOM 705 C C . PRO A 1 88 ? 6.831 0.412 -60.149 1.00 83.00 88 PRO A C 1
ATOM 707 O O . PRO A 1 88 ? 7.348 -0.212 -59.217 1.00 83.00 88 PRO A O 1
ATOM 710 N N . ASP A 1 89 ? 6.795 -0.083 -61.390 1.00 82.94 89 ASP A N 1
ATOM 711 C CA . ASP A 1 89 ? 7.360 -1.392 -61.760 1.00 82.94 89 ASP A CA 1
ATOM 712 C C . ASP A 1 89 ? 8.893 -1.444 -61.632 1.00 82.94 89 ASP A C 1
ATOM 714 O O . ASP A 1 89 ? 9.493 -2.503 -61.392 1.00 82.94 89 ASP A O 1
ATOM 718 N N . TYR A 1 90 ? 9.542 -0.289 -61.811 1.00 89.44 90 TYR A N 1
ATOM 719 C CA . TYR A 1 90 ? 10.993 -0.141 -61.825 1.00 89.44 90 TYR A CA 1
ATOM 720 C C . TYR A 1 90 ? 11.444 1.092 -61.048 1.00 89.44 90 TYR A C 1
ATOM 722 O O . TYR A 1 90 ? 10.843 2.159 -61.140 1.00 89.44 90 TYR A O 1
ATOM 730 N N . PHE A 1 91 ? 12.584 0.962 -60.375 1.00 90.88 91 PHE A N 1
ATOM 731 C CA . PHE A 1 91 ? 13.2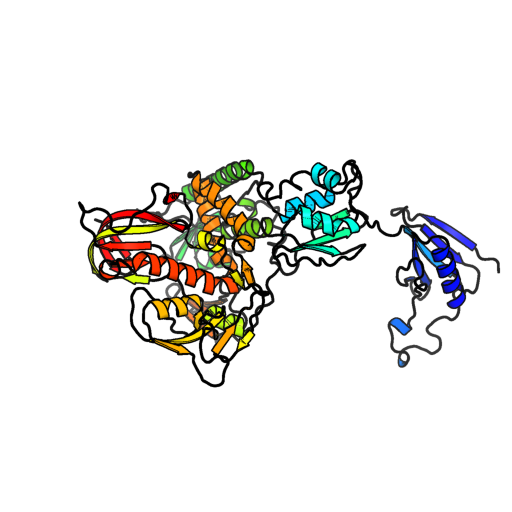61 2.047 -59.675 1.00 90.88 91 PHE A CA 1
ATOM 732 C C . PHE A 1 91 ? 14.619 2.310 -60.323 1.00 90.88 91 PHE A C 1
ATOM 734 O O . PHE A 1 91 ? 15.353 1.369 -60.615 1.00 90.88 91 PHE A O 1
ATOM 741 N N . GLU A 1 92 ? 14.977 3.577 -60.533 1.00 90.88 92 GLU A N 1
ATOM 742 C CA . GLU A 1 92 ? 16.300 3.959 -61.067 1.00 90.88 92 GLU A CA 1
ATOM 743 C C . GLU A 1 92 ? 17.392 3.998 -59.993 1.00 90.88 92 GLU A C 1
ATOM 745 O O . GLU A 1 92 ? 18.591 3.972 -60.289 1.00 90.88 92 GLU A O 1
ATOM 750 N N . ARG A 1 93 ? 16.965 4.084 -58.729 1.00 92.50 93 ARG A N 1
ATOM 751 C CA . ARG A 1 93 ? 17.821 4.088 -57.548 1.00 92.50 93 ARG A CA 1
ATOM 752 C C . ARG A 1 93 ? 17.103 3.501 -56.341 1.00 92.50 93 ARG A C 1
ATOM 754 O O . ARG A 1 93 ? 15.884 3.588 -56.249 1.00 92.50 93 ARG A O 1
ATOM 761 N N . PHE A 1 94 ? 17.856 2.958 -55.396 1.00 94.62 94 PHE A N 1
ATOM 762 C CA . PHE A 1 94 ? 17.351 2.542 -54.086 1.00 94.62 94 PHE A CA 1
ATOM 763 C C . PHE A 1 94 ? 18.482 2.560 -53.056 1.00 94.62 94 PHE A C 1
ATOM 765 O O . PHE A 1 94 ? 19.663 2.619 -53.411 1.00 94.62 94 PHE A O 1
ATOM 772 N N . ILE A 1 95 ? 18.117 2.524 -51.776 1.00 95.56 95 ILE A N 1
ATOM 773 C CA . ILE A 1 95 ? 19.076 2.502 -50.669 1.00 95.56 95 ILE A CA 1
ATOM 774 C C . ILE A 1 95 ? 18.868 1.225 -49.863 1.00 95.56 95 ILE A C 1
ATOM 776 O O . ILE A 1 95 ? 17.733 0.843 -49.583 1.00 95.56 95 ILE A O 1
ATOM 780 N N . ILE A 1 96 ? 19.961 0.581 -49.464 1.00 95.31 96 ILE A N 1
ATOM 781 C CA . ILE A 1 96 ? 19.952 -0.460 -48.440 1.00 95.31 96 ILE A CA 1
ATOM 782 C C . ILE A 1 96 ? 20.738 0.050 -47.237 1.00 95.31 96 ILE A C 1
ATOM 784 O O . ILE A 1 96 ? 21.935 0.320 -47.337 1.00 95.31 96 ILE A O 1
ATOM 788 N N . TYR A 1 97 ? 20.077 0.146 -46.086 1.00 95.56 97 TYR A N 1
ATOM 789 C CA . TYR A 1 97 ? 20.762 0.286 -44.809 1.00 95.56 97 TYR A CA 1
ATOM 790 C C . TYR A 1 97 ? 21.082 -1.083 -44.230 1.00 95.56 97 TYR A C 1
ATOM 792 O O . TYR A 1 97 ? 20.234 -1.976 -44.208 1.00 95.56 97 TYR A O 1
ATOM 800 N N . VAL A 1 98 ? 22.301 -1.224 -43.724 1.00 92.44 98 VAL A N 1
ATOM 801 C CA . VAL A 1 98 ? 22.813 -2.435 -43.089 1.00 92.44 98 VAL A CA 1
ATOM 802 C C . VAL A 1 98 ? 23.309 -2.076 -41.699 1.00 92.44 98 VAL A C 1
ATOM 804 O O . VAL A 1 98 ? 24.035 -1.099 -41.538 1.00 92.44 98 VAL A O 1
ATOM 807 N N . ARG A 1 99 ? 22.939 -2.861 -40.693 1.00 90.12 99 ARG A N 1
ATOM 808 C CA . ARG A 1 99 ? 23.456 -2.734 -39.323 1.00 90.12 99 ARG A CA 1
ATOM 809 C C . ARG A 1 99 ? 23.651 -4.106 -38.704 1.00 90.12 99 ARG A C 1
ATOM 811 O O . ARG A 1 99 ? 22.999 -5.058 -39.133 1.00 90.12 99 ARG A O 1
ATOM 818 N N . ASP A 1 100 ? 24.466 -4.200 -37.666 1.00 84.94 100 ASP A N 1
ATOM 819 C CA . ASP A 1 100 ? 24.558 -5.428 -36.877 1.00 84.94 100 ASP A CA 1
ATOM 820 C C . ASP A 1 100 ? 23.195 -5.809 -36.282 1.00 84.94 100 ASP A C 1
ATOM 822 O O . ASP A 1 100 ? 22.370 -4.951 -35.920 1.00 84.94 100 ASP A O 1
ATOM 826 N N . ALA A 1 101 ? 22.946 -7.116 -36.177 1.00 78.56 101 ALA A N 1
ATOM 827 C CA . ALA A 1 101 ? 21.826 -7.617 -35.403 1.00 78.56 101 ALA A CA 1
ATOM 828 C C . ALA A 1 101 ? 21.979 -7.158 -33.944 1.00 78.56 101 ALA A C 1
ATOM 830 O O . ALA A 1 101 ? 23.092 -7.138 -33.413 1.00 78.56 101 ALA A O 1
ATOM 831 N N . PRO A 1 102 ? 20.875 -6.787 -33.278 1.00 77.31 102 PRO A N 1
ATOM 832 C CA . PRO A 1 102 ? 20.964 -6.312 -31.913 1.00 77.31 102 PRO A CA 1
ATOM 833 C C . PRO A 1 102 ? 21.557 -7.372 -30.970 1.00 77.31 102 PRO A C 1
ATOM 835 O O . 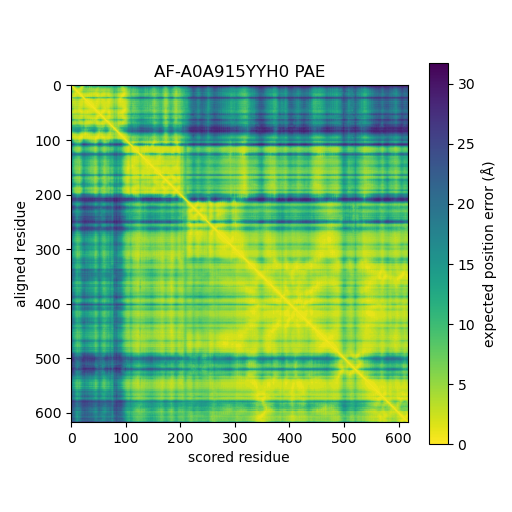PRO A 1 102 ? 21.275 -8.564 -31.146 1.00 77.31 102 PRO A O 1
ATOM 838 N N . PRO A 1 103 ? 22.341 -6.971 -29.955 1.00 81.94 103 PRO A N 1
ATOM 839 C CA . PRO A 1 103 ? 22.911 -7.912 -29.002 1.00 81.94 103 PRO A CA 1
ATOM 840 C C . PRO A 1 103 ? 21.829 -8.715 -28.270 1.00 81.94 103 PRO A C 1
ATOM 842 O O . PRO A 1 103 ? 20.854 -8.167 -27.762 1.00 81.94 103 PRO A O 1
ATOM 845 N N . VAL A 1 104 ? 22.040 -10.027 -28.140 1.00 87.94 104 VAL A N 1
ATOM 846 C CA . VAL A 1 104 ? 21.178 -10.933 -27.345 1.00 87.94 104 VAL A CA 1
ATOM 847 C C . VAL A 1 104 ? 21.602 -11.022 -25.872 1.00 87.94 104 VAL A C 1
ATOM 849 O O . VAL A 1 104 ? 21.078 -11.828 -25.097 1.00 87.94 104 VAL A O 1
ATOM 852 N N . ALA A 1 105 ? 22.584 -10.210 -25.491 1.00 90.81 105 ALA A N 1
ATOM 853 C CA . ALA A 1 105 ? 23.132 -10.105 -24.154 1.00 90.81 105 ALA A CA 1
ATOM 854 C C . ALA A 1 105 ? 23.210 -8.639 -23.748 1.00 90.81 105 ALA A C 1
ATOM 856 O O . ALA A 1 105 ? 23.476 -7.773 -24.578 1.00 90.81 105 ALA A O 1
ATOM 857 N N . GLY A 1 106 ? 22.977 -8.384 -22.463 1.00 88.75 106 GLY A N 1
ATOM 858 C CA . GLY A 1 106 ? 23.042 -7.047 -21.901 1.00 88.75 106 GLY A CA 1
ATOM 859 C C . GLY A 1 106 ? 24.250 -6.856 -20.992 1.00 88.75 106 GLY A C 1
ATOM 860 O O . GLY A 1 106 ? 24.521 -7.667 -20.102 1.00 88.75 106 GLY A O 1
ATOM 861 N N . GLY A 1 107 ? 24.945 -5.752 -21.198 1.00 83.12 107 GLY A N 1
ATOM 862 C CA . GLY A 1 107 ? 26.085 -5.262 -20.457 1.00 83.12 107 GLY A CA 1
ATOM 863 C C . GLY A 1 107 ? 26.387 -3.832 -20.923 1.00 83.12 107 GLY A C 1
ATOM 864 O O . GLY A 1 107 ? 26.405 -3.560 -22.116 1.00 83.12 107 GLY A O 1
ATOM 865 N N . CYS A 1 108 ? 26.540 -2.875 -20.002 1.00 74.69 108 CYS A N 1
ATOM 866 C CA . CYS A 1 108 ? 26.970 -1.531 -20.405 1.00 74.69 108 CYS A CA 1
ATOM 867 C C . CYS A 1 108 ? 28.348 -1.612 -21.066 1.00 74.69 108 CYS A C 1
ATOM 86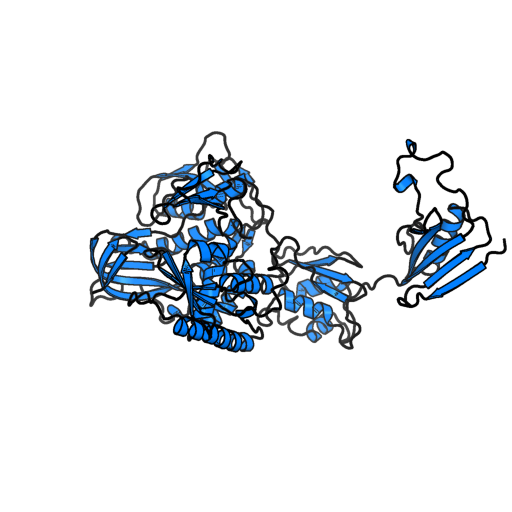9 O O . CYS A 1 108 ? 29.182 -2.335 -20.544 1.00 74.69 108 CYS A O 1
ATOM 871 N N . ASN A 1 109 ? 28.650 -0.753 -22.043 1.00 62.47 109 ASN A N 1
ATOM 872 C CA . ASN A 1 109 ? 29.998 -0.582 -22.623 1.00 62.47 109 ASN A CA 1
ATOM 873 C C . ASN A 1 109 ? 31.111 -0.171 -21.613 1.00 62.47 109 ASN A C 1
ATOM 875 O O . ASN A 1 109 ? 32.164 0.304 -22.023 1.00 62.47 109 ASN A O 1
ATOM 879 N N . GLY A 1 110 ? 30.880 -0.280 -20.301 1.00 63.59 110 GLY A N 1
ATOM 880 C CA . GLY A 1 110 ? 31.891 -0.146 -19.256 1.00 63.59 110 GLY A CA 1
ATOM 881 C C . GLY A 1 110 ? 32.487 -1.499 -18.859 1.00 63.59 110 GLY A C 1
ATOM 882 O O . GLY A 1 110 ? 31.915 -2.550 -19.132 1.00 63.59 110 GLY A O 1
ATOM 883 N N . GLU A 1 111 ? 33.608 -1.464 -18.143 1.00 74.62 111 GLU A N 1
ATOM 884 C CA . GLU A 1 111 ? 34.473 -2.622 -17.851 1.00 74.62 111 GLU A CA 1
ATOM 885 C C . GLU A 1 111 ? 33.770 -3.828 -17.192 1.00 74.62 111 GLU A C 1
ATOM 887 O O . GLU A 1 111 ? 34.225 -4.957 -17.328 1.00 74.62 111 GLU A O 1
ATOM 892 N N . LEU A 1 112 ? 32.658 -3.619 -16.478 1.00 83.69 112 LEU A N 1
ATOM 893 C CA . LEU A 1 112 ? 32.053 -4.640 -15.609 1.00 83.69 112 LEU A CA 1
ATOM 894 C C . LEU A 1 112 ? 30.683 -5.168 -16.073 1.00 83.69 112 LEU A C 1
ATOM 896 O O . LEU A 1 112 ? 30.212 -6.183 -15.564 1.00 83.69 112 LEU A O 1
ATOM 900 N N . ASN A 1 113 ? 30.028 -4.531 -17.051 1.00 88.88 113 ASN A N 1
ATOM 901 C CA . ASN A 1 113 ? 28.775 -5.030 -17.639 1.00 88.88 113 ASN A CA 1
ATOM 902 C C . ASN A 1 113 ? 27.632 -5.340 -16.625 1.00 88.88 113 ASN A C 1
ATOM 904 O O . ASN A 1 113 ? 26.963 -6.375 -16.719 1.00 88.88 113 ASN A O 1
ATOM 908 N N . ASP A 1 114 ? 27.368 -4.432 -15.674 1.00 91.50 114 ASP A N 1
ATOM 909 C CA . ASP A 1 114 ? 26.464 -4.649 -14.517 1.00 91.50 114 ASP A CA 1
ATOM 910 C C . ASP A 1 114 ? 25.019 -4.132 -14.669 1.00 91.50 114 ASP A C 1
ATOM 912 O O . ASP A 1 114 ? 24.252 -4.119 -13.705 1.00 91.50 114 ASP A O 1
ATOM 916 N N . CYS A 1 115 ? 24.590 -3.735 -15.870 1.00 92.44 115 CYS A N 1
ATOM 917 C CA . CYS A 1 115 ? 23.246 -3.169 -16.085 1.00 92.44 115 CYS A CA 1
ATOM 918 C C . CYS A 1 115 ? 22.091 -4.051 -15.568 1.00 92.44 115 CYS A C 1
ATOM 920 O O . CYS A 1 115 ? 21.143 -3.540 -14.970 1.00 92.44 115 CYS A O 1
ATOM 922 N N . LEU A 1 116 ? 22.188 -5.380 -15.721 1.00 93.38 116 LEU A N 1
ATOM 923 C CA . LEU A 1 116 ? 21.200 -6.314 -15.172 1.00 93.38 116 LEU A CA 1
ATOM 924 C C . LEU A 1 116 ? 21.164 -6.269 -13.641 1.00 93.38 116 LEU A C 1
ATOM 926 O O . LEU A 1 116 ? 20.088 -6.284 -13.047 1.00 93.38 116 LEU A O 1
ATOM 930 N N . TYR A 1 117 ? 22.332 -6.218 -13.001 1.00 92.06 117 TYR A N 1
ATOM 931 C CA . TYR A 1 117 ? 22.436 -6.166 -11.547 1.00 92.06 117 TYR A CA 1
ATOM 932 C C . TYR A 1 117 ? 21.805 -4.882 -10.998 1.00 92.06 117 TYR A C 1
ATOM 934 O O . TYR A 1 117 ? 21.016 -4.946 -10.057 1.00 92.06 117 TYR A O 1
ATOM 942 N N . GLU A 1 118 ? 22.053 -3.732 -11.632 1.00 89.62 118 GLU A N 1
ATOM 943 C CA . GLU A 1 118 ? 21.400 -2.478 -11.240 1.00 89.62 118 GLU A CA 1
ATOM 944 C C . GLU A 1 118 ? 19.875 -2.537 -11.427 1.00 89.62 118 GLU A C 1
ATOM 946 O O . GLU A 1 118 ? 19.127 -2.018 -10.594 1.00 89.62 118 GLU A O 1
ATOM 951 N N . CYS A 1 119 ? 19.379 -3.230 -12.458 1.00 90.56 119 CYS A N 1
ATOM 952 C CA . CYS A 1 119 ? 17.945 -3.492 -12.594 1.00 90.56 119 CYS A CA 1
ATOM 953 C C . CYS A 1 119 ? 17.408 -4.339 -11.430 1.00 90.56 119 CYS A C 1
ATOM 955 O O . CYS A 1 119 ? 16.408 -3.967 -10.819 1.00 90.56 119 CYS A O 1
ATOM 957 N N . LEU A 1 120 ? 18.079 -5.442 -11.081 1.00 90.31 120 LEU A N 1
ATOM 958 C CA . LEU A 1 120 ? 17.681 -6.310 -9.966 1.00 90.31 120 LEU A CA 1
ATOM 959 C C . LEU A 1 120 ? 17.671 -5.546 -8.640 1.00 90.31 120 LEU A C 1
ATOM 961 O O . LEU A 1 120 ? 16.681 -5.575 -7.913 1.00 90.31 120 LEU A O 1
ATOM 965 N N . LYS A 1 121 ? 18.720 -4.778 -8.360 1.00 85.88 121 LYS A N 1
ATOM 966 C CA . LYS A 1 121 ? 18.810 -3.919 -7.177 1.00 85.88 121 LYS A CA 1
ATOM 967 C C . LYS A 1 121 ? 17.643 -2.940 -7.074 1.00 85.88 121 LYS A C 1
ATOM 969 O O . LYS A 1 121 ? 17.049 -2.801 -6.007 1.00 85.88 121 LYS A O 1
ATOM 974 N N . ASN A 1 122 ? 17.257 -2.316 -8.184 1.00 83.62 122 ASN A N 1
ATOM 975 C CA . ASN A 1 122 ? 16.089 -1.439 -8.228 1.00 83.62 122 ASN A CA 1
ATOM 976 C C . ASN A 1 122 ? 14.760 -2.201 -8.055 1.00 83.62 122 ASN A C 1
ATOM 978 O O . ASN A 1 122 ? 13.858 -1.685 -7.403 1.00 83.62 122 ASN A O 1
ATOM 982 N N . ILE A 1 123 ? 14.638 -3.432 -8.570 1.00 85.88 123 ILE A N 1
ATOM 983 C CA . ILE A 1 123 ? 13.445 -4.282 -8.384 1.00 85.88 123 ILE A CA 1
ATOM 984 C C . ILE A 1 123 ? 13.219 -4.621 -6.905 1.00 85.88 123 ILE A C 1
ATOM 986 O O . ILE A 1 123 ? 12.080 -4.582 -6.437 1.00 85.88 123 ILE A O 1
ATOM 990 N N . TYR A 1 124 ? 14.286 -4.955 -6.172 1.00 80.88 124 TYR A N 1
ATOM 991 C CA . TYR A 1 124 ? 14.212 -5.258 -4.736 1.00 80.88 124 TYR A CA 1
ATOM 992 C C . TYR A 1 124 ? 14.172 -3.999 -3.856 1.00 80.88 124 TYR A C 1
ATOM 994 O O . TYR A 1 124 ? 13.800 -4.084 -2.686 1.00 80.88 124 TYR A O 1
ATOM 1002 N N . GLY A 1 125 ? 14.535 -2.834 -4.399 1.00 72.00 125 GLY A N 1
ATOM 1003 C CA . GLY A 1 125 ? 14.469 -1.527 -3.744 1.00 72.00 125 GLY A CA 1
ATOM 1004 C C . GLY A 1 125 ? 15.568 -1.283 -2.700 1.00 72.00 125 GLY A C 1
ATOM 1005 O O . GLY A 1 125 ? 16.162 -0.205 -2.689 1.00 72.00 125 GLY A O 1
ATOM 1006 N N . ILE A 1 126 ? 15.860 -2.269 -1.842 1.00 68.75 126 ILE A N 1
ATOM 1007 C CA . ILE A 1 126 ? 16.907 -2.219 -0.809 1.00 68.75 126 ILE A CA 1
ATOM 1008 C C . ILE A 1 126 ? 17.768 -3.488 -0.801 1.00 68.75 126 ILE A C 1
ATOM 1010 O O . ILE A 1 126 ? 17.277 -4.602 -0.983 1.00 68.75 126 ILE A O 1
ATOM 1014 N N . PHE A 1 127 ? 19.061 -3.318 -0.510 1.00 63.81 127 PHE A N 1
ATOM 1015 C CA . PHE A 1 127 ? 20.047 -4.406 -0.484 1.00 63.81 127 PHE A CA 1
ATOM 1016 C C . PHE A 1 127 ? 19.707 -5.525 0.505 1.00 63.81 127 PHE A C 1
ATOM 1018 O O . PHE A 1 127 ? 19.930 -6.691 0.205 1.00 63.81 127 PHE A O 1
ATOM 1025 N N . SER A 1 128 ? 19.116 -5.199 1.660 1.00 63.78 128 SER A N 1
ATOM 1026 C CA . SER A 1 128 ? 18.875 -6.157 2.752 1.00 63.78 128 SER A CA 1
ATOM 1027 C C . SER A 1 128 ? 17.920 -7.306 2.409 1.00 63.78 128 SER A C 1
ATOM 1029 O O . SER A 1 128 ? 17.744 -8.216 3.219 1.00 63.78 128 SER A O 1
ATOM 1031 N N . LYS A 1 129 ? 17.271 -7.257 1.243 1.00 70.56 129 LYS A N 1
ATOM 1032 C CA . LYS A 1 129 ? 16.282 -8.238 0.781 1.00 70.56 129 LYS A CA 1
ATOM 1033 C C . LYS A 1 129 ? 16.630 -8.869 -0.557 1.00 70.56 129 LYS A C 1
ATOM 1035 O O . LYS A 1 129 ? 15.911 -9.769 -0.992 1.00 70.56 129 LYS A O 1
ATOM 1040 N N . MET A 1 130 ? 17.725 -8.440 -1.186 1.00 82.12 130 MET A N 1
ATOM 1041 C CA . MET A 1 130 ? 18.283 -9.202 -2.292 1.00 82.12 130 MET A CA 1
ATOM 1042 C C . MET A 1 130 ? 18.749 -10.563 -1.763 1.00 82.12 130 MET A C 1
ATOM 1044 O O . MET A 1 130 ? 19.421 -10.624 -0.731 1.00 82.12 130 MET A O 1
ATOM 1048 N N . PRO A 1 131 ? 18.388 -11.668 -2.434 1.00 87.44 131 PRO A N 1
ATOM 1049 C CA . PRO A 1 131 ? 18.950 -12.971 -2.122 1.00 87.44 131 PRO A CA 1
ATOM 1050 C C . PRO A 1 131 ? 20.476 -12.912 -2.102 1.00 87.44 131 PRO A C 1
ATOM 1052 O O . PRO A 1 131 ? 21.084 -12.302 -2.981 1.00 87.44 131 PRO A O 1
ATOM 1055 N N . LYS A 1 132 ? 21.100 -13.593 -1.134 1.00 88.12 132 LYS A N 1
ATOM 1056 C CA . LYS A 1 132 ? 22.568 -13.646 -1.000 1.00 88.12 132 LYS A CA 1
ATOM 1057 C C . LYS A 1 132 ? 23.267 -14.080 -2.295 1.00 88.12 132 LYS A C 1
ATOM 1059 O O . LYS A 1 132 ? 24.351 -13.605 -2.602 1.00 88.12 132 LYS A O 1
ATOM 1064 N N . SER A 1 133 ? 22.619 -14.944 -3.075 1.00 89.25 133 SER A N 1
ATOM 1065 C CA . SER A 1 133 ? 23.045 -15.413 -4.401 1.00 89.25 133 SER A CA 1
ATOM 1066 C C . SER A 1 133 ? 23.200 -14.306 -5.446 1.00 89.25 133 SER A C 1
ATOM 1068 O O . SER A 1 133 ? 23.971 -14.478 -6.386 1.00 89.25 133 SER A O 1
ATOM 1070 N N . ILE A 1 134 ? 22.478 -13.193 -5.305 1.00 90.38 134 ILE A N 1
ATOM 1071 C CA . ILE A 1 134 ? 22.525 -12.060 -6.236 1.00 90.38 134 ILE A CA 1
ATOM 1072 C C . ILE A 1 134 ? 22.953 -10.755 -5.565 1.00 90.38 134 ILE A C 1
ATOM 1074 O O . ILE A 1 134 ? 22.919 -9.722 -6.217 1.00 90.38 134 ILE A O 1
ATOM 1078 N N . GLU A 1 135 ? 23.360 -10.788 -4.291 1.00 89.31 135 GLU A N 1
ATOM 1079 C CA . GLU A 1 135 ? 23.698 -9.610 -3.472 1.00 89.31 135 GLU A CA 1
ATOM 1080 C C . GLU A 1 135 ? 24.801 -8.738 -4.081 1.00 89.31 135 GLU A C 1
ATOM 1082 O O . GLU A 1 135 ? 24.833 -7.534 -3.847 1.00 89.31 135 GLU A O 1
ATOM 1087 N N . LYS A 1 136 ? 25.688 -9.340 -4.876 1.00 90.38 136 LYS A N 1
ATOM 1088 C CA . LYS A 1 136 ? 26.755 -8.650 -5.593 1.00 90.38 136 LYS A CA 1
ATOM 1089 C C . LYS A 1 136 ? 26.756 -9.046 -7.069 1.00 90.38 136 LYS A C 1
ATOM 1091 O O . LYS A 1 136 ? 26.436 -10.201 -7.378 1.00 90.38 136 LYS A O 1
ATOM 1096 N N . PRO A 1 137 ? 27.164 -8.147 -7.980 1.00 89.31 137 PRO A N 1
ATOM 1097 C CA . PRO A 1 137 ? 27.220 -8.462 -9.405 1.00 89.31 137 PRO A CA 1
ATOM 1098 C C . PRO A 1 137 ? 28.160 -9.640 -9.701 1.00 89.31 137 PRO A C 1
ATOM 1100 O O . PRO A 1 137 ? 27.825 -10.497 -10.522 1.00 89.31 137 PRO A O 1
ATOM 1103 N N . GLU A 1 138 ? 29.276 -9.762 -8.970 1.00 91.56 138 GLU A N 1
ATOM 1104 C CA . GLU A 1 138 ? 30.236 -10.869 -9.105 1.00 91.56 138 GLU A CA 1
ATOM 1105 C C . GLU A 1 138 ? 29.573 -12.235 -8.880 1.00 91.56 138 GLU A C 1
ATOM 1107 O O . GLU A 1 138 ? 29.903 -13.211 -9.555 1.00 91.56 138 GLU A O 1
ATOM 1112 N N . TYR A 1 139 ? 28.631 -12.319 -7.934 1.00 93.94 139 TYR A N 1
ATOM 1113 C CA . TYR A 1 139 ? 27.978 -13.577 -7.572 1.00 93.94 139 TYR A CA 1
ATOM 1114 C C . TYR A 1 139 ? 27.057 -14.065 -8.683 1.00 93.94 139 TYR A C 1
ATOM 1116 O O . TYR A 1 139 ? 27.045 -15.259 -8.979 1.00 93.94 139 TYR A O 1
ATOM 1124 N N . ILE A 1 140 ? 26.360 -13.142 -9.353 1.00 93.19 140 ILE A N 1
ATOM 1125 C CA . ILE A 1 140 ? 25.530 -13.461 -10.516 1.00 93.19 140 ILE A CA 1
ATOM 1126 C C . ILE A 1 140 ? 26.416 -14.015 -11.631 1.00 93.19 140 ILE A C 1
ATOM 1128 O O . ILE A 1 140 ? 26.164 -15.117 -12.112 1.00 93.19 140 ILE A O 1
ATOM 1132 N N . LYS A 1 141 ? 27.486 -13.301 -12.010 1.00 92.75 141 LYS A N 1
ATOM 1133 C CA . LYS A 1 141 ? 28.396 -13.734 -13.089 1.00 92.75 141 LYS A CA 1
ATOM 1134 C C . LYS A 1 141 ? 28.994 -15.110 -12.794 1.00 92.75 141 LYS A C 1
ATOM 1136 O O . LYS A 1 141 ? 28.879 -16.016 -13.617 1.00 92.75 141 LYS A O 1
ATOM 1141 N N . LYS A 1 142 ? 29.522 -15.303 -11.578 1.00 94.19 142 LYS A N 1
ATOM 1142 C CA . LYS A 1 142 ? 30.089 -16.582 -11.130 1.00 94.19 142 LYS A CA 1
ATOM 1143 C C . LYS A 1 142 ? 29.059 -17.708 -11.175 1.00 94.19 142 LYS A C 1
ATOM 1145 O O . LYS A 1 142 ? 29.353 -18.781 -11.691 1.00 94.19 142 LYS A O 1
ATOM 1150 N N . ALA A 1 143 ? 27.847 -17.471 -10.673 1.00 94.06 143 ALA A N 1
ATOM 1151 C CA . ALA A 1 143 ? 26.786 -18.470 -10.695 1.00 94.06 143 ALA A CA 1
ATOM 1152 C C . ALA A 1 143 ? 26.366 -18.828 -12.127 1.00 94.06 143 ALA A C 1
ATOM 1154 O O . ALA A 1 143 ? 26.032 -19.982 -12.386 1.00 94.06 143 ALA A O 1
ATOM 1155 N N . LEU A 1 144 ? 26.409 -17.876 -13.062 1.00 94.62 144 LEU A N 1
ATOM 1156 C CA . LEU A 1 144 ? 26.133 -18.099 -14.482 1.00 94.62 144 LEU A CA 1
ATOM 1157 C C . LEU A 1 144 ? 27.296 -18.755 -15.246 1.00 94.62 144 LEU A C 1
ATOM 1159 O O . LEU A 1 144 ? 27.072 -19.203 -16.365 1.00 94.62 144 LEU A O 1
ATOM 1163 N N . GLY A 1 145 ? 28.489 -18.869 -14.652 1.00 94.69 145 GLY A N 1
ATOM 1164 C CA . GLY A 1 145 ? 29.688 -19.363 -15.340 1.00 94.69 145 GLY A CA 1
ATOM 1165 C C . GLY A 1 145 ? 30.266 -18.351 -16.333 1.00 94.69 145 GLY A C 1
ATOM 1166 O O . GLY A 1 145 ? 30.873 -18.742 -17.323 1.00 94.69 145 GLY A O 1
ATOM 1167 N N . LEU A 1 146 ? 30.035 -17.057 -16.095 1.00 93.88 146 LEU A N 1
ATOM 1168 C CA . LEU A 1 146 ? 30.499 -15.955 -16.933 1.00 93.88 146 LEU A CA 1
ATOM 1169 C C . LEU A 1 146 ? 31.699 -15.251 -16.293 1.00 93.88 146 LEU A C 1
ATOM 1171 O O . LEU A 1 146 ? 31.771 -15.122 -15.067 1.00 93.88 146 LEU A O 1
ATOM 1175 N N . ASN A 1 147 ? 32.596 -14.729 -17.133 1.00 91.69 147 ASN A N 1
ATOM 1176 C CA . ASN A 1 147 ? 33.641 -13.810 -16.686 1.00 91.69 147 ASN A CA 1
ATOM 1177 C C . ASN A 1 147 ? 33.021 -12.533 -16.102 1.00 91.69 147 ASN A C 1
ATOM 1179 O O . ASN A 1 147 ? 31.872 -12.179 -16.388 1.00 91.69 147 ASN A O 1
ATOM 1183 N N . ARG A 1 148 ? 33.781 -11.836 -15.255 1.00 91.62 148 ARG A N 1
ATOM 1184 C CA . ARG A 1 148 ? 33.282 -10.672 -14.512 1.00 91.62 148 ARG A CA 1
ATOM 1185 C C . ARG A 1 148 ? 32.821 -9.538 -15.428 1.00 91.62 148 ARG A C 1
ATOM 1187 O O . ARG A 1 148 ? 31.813 -8.896 -15.138 1.00 91.62 148 ARG A O 1
ATOM 1194 N N . ASP A 1 149 ? 33.562 -9.334 -16.499 1.00 91.06 149 ASP A N 1
ATOM 1195 C CA . ASP A 1 149 ? 33.372 -8.352 -17.556 1.00 91.06 149 ASP A CA 1
ATOM 1196 C C . ASP A 1 149 ? 32.450 -8.852 -18.677 1.00 91.06 149 ASP A C 1
ATOM 1198 O O . ASP A 1 149 ? 32.119 -8.086 -19.567 1.00 91.06 149 ASP A O 1
ATOM 1202 N N . ALA A 1 150 ? 31.980 -10.102 -18.672 1.00 91.62 150 ALA A N 1
ATOM 1203 C CA . ALA A 1 150 ? 31.149 -10.609 -19.765 1.00 91.62 150 ALA A CA 1
ATOM 1204 C C . ALA A 1 150 ? 29.710 -10.059 -19.690 1.00 91.62 150 ALA A C 1
ATOM 1206 O O . ALA A 1 150 ? 29.124 -10.064 -18.605 1.00 91.62 150 ALA A O 1
ATOM 1207 N N . PRO A 1 151 ? 29.070 -9.640 -20.798 1.00 92.75 151 PRO A N 1
ATOM 1208 C CA . PRO A 1 151 ? 27.643 -9.299 -20.805 1.00 92.75 151 PRO A CA 1
ATOM 1209 C C . PRO A 1 151 ? 26.778 -10.525 -20.466 1.00 92.75 151 PRO A C 1
ATOM 1211 O O . PRO A 1 151 ? 27.198 -11.664 -20.653 1.00 92.75 151 PRO A O 1
ATOM 1214 N N . ILE A 1 152 ? 25.561 -10.314 -19.947 1.00 94.44 152 ILE A N 1
ATOM 1215 C CA . ILE A 1 152 ? 24.665 -11.409 -19.529 1.00 94.44 152 ILE A CA 1
ATOM 1216 C C . ILE A 1 152 ? 23.638 -11.709 -20.633 1.00 94.44 152 ILE A C 1
ATOM 1218 O O . ILE A 1 152 ? 22.770 -10.866 -20.897 1.00 94.44 152 ILE A O 1
ATOM 1222 N N . PRO A 1 153 ? 23.674 -12.904 -21.251 1.00 94.69 153 PRO A N 1
ATOM 1223 C CA . PRO A 1 153 ? 22.709 -13.317 -22.267 1.00 94.69 153 PRO A CA 1
ATOM 1224 C C . PRO A 1 153 ? 21.282 -13.452 -21.734 1.00 94.69 153 PRO A C 1
ATOM 1226 O O . PRO A 1 153 ? 21.067 -13.879 -20.597 1.00 94.69 153 PRO A O 1
ATOM 1229 N N . VAL A 1 154 ? 20.288 -13.190 -22.587 1.00 95.12 154 VAL A N 1
ATOM 1230 C CA . VAL A 1 154 ? 18.871 -13.434 -22.255 1.00 95.12 154 VAL A CA 1
ATOM 1231 C C . VAL A 1 154 ? 18.576 -14.922 -22.035 1.00 95.12 154 VAL A C 1
ATOM 1233 O O . VAL A 1 154 ? 17.701 -15.271 -21.244 1.00 95.12 154 VAL A O 1
ATOM 1236 N N . SER A 1 155 ? 19.348 -15.821 -22.650 1.00 94.19 155 SER A N 1
ATOM 1237 C CA . SER A 1 155 ? 19.252 -17.268 -22.410 1.00 94.19 155 SER A CA 1
ATOM 1238 C C . SER A 1 155 ? 19.568 -17.665 -20.961 1.00 94.19 155 SER A C 1
ATOM 1240 O O . SER A 1 155 ? 19.104 -18.704 -20.498 1.00 94.19 155 SER A O 1
ATOM 1242 N N . CYS A 1 156 ? 20.289 -16.830 -20.205 1.00 94.88 156 CYS A N 1
ATOM 1243 C CA . CYS A 1 156 ? 20.579 -17.071 -18.793 1.00 94.88 156 CYS A CA 1
ATOM 1244 C C . CYS A 1 156 ? 19.442 -16.646 -17.847 1.00 94.88 156 CYS A C 1
ATOM 1246 O O . CYS A 1 156 ? 19.541 -16.904 -16.646 1.00 94.88 156 CYS A O 1
ATOM 1248 N N . MET A 1 157 ? 18.376 -15.998 -18.338 1.00 95.00 157 MET A N 1
ATOM 1249 C CA . MET A 1 157 ? 17.352 -15.395 -17.471 1.00 95.00 157 MET A CA 1
ATOM 1250 C C . MET A 1 157 ? 16.610 -16.409 -16.596 1.00 95.00 157 MET A C 1
ATOM 1252 O O . MET A 1 157 ? 16.293 -16.080 -15.459 1.00 95.00 157 MET A O 1
ATOM 1256 N N . ASP A 1 158 ? 16.396 -17.645 -17.057 1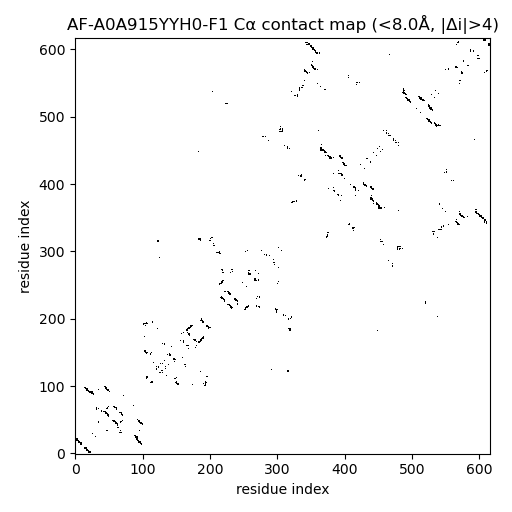.00 93.56 158 ASP A N 1
ATOM 1257 C CA . ASP A 1 158 ? 15.789 -18.706 -16.235 1.00 93.56 158 ASP A CA 1
ATOM 1258 C C . ASP A 1 158 ? 16.635 -18.982 -14.977 1.00 93.56 158 ASP A C 1
ATOM 1260 O O . ASP A 1 158 ? 16.115 -19.113 -13.869 1.00 93.56 158 ASP A O 1
ATOM 1264 N N . LYS A 1 159 ? 17.965 -19.005 -15.130 1.00 94.06 159 LYS A N 1
ATOM 1265 C CA . LYS A 1 159 ? 18.908 -19.193 -14.021 1.00 94.06 159 LYS A CA 1
ATOM 1266 C C . LYS A 1 159 ? 18.998 -17.947 -13.141 1.00 94.06 159 LYS A C 1
ATOM 1268 O O . LYS A 1 159 ? 19.096 -18.071 -11.925 1.00 94.06 159 LYS A O 1
ATOM 1273 N N . VAL A 1 160 ? 18.914 -16.748 -13.723 1.00 94.12 160 VAL A N 1
ATOM 1274 C CA . VAL A 1 160 ? 18.830 -15.492 -12.954 1.00 94.12 160 VAL A CA 1
ATOM 1275 C C . VAL A 1 160 ? 17.568 -15.466 -12.092 1.00 94.12 160 VAL A C 1
ATOM 1277 O O . VAL A 1 160 ? 17.656 -15.120 -10.919 1.00 94.12 160 VAL A O 1
ATOM 1280 N N . GLU A 1 161 ? 16.417 -15.875 -12.627 1.00 94.19 161 GLU A N 1
ATOM 1281 C CA . GLU A 1 161 ? 15.169 -16.000 -11.864 1.00 94.19 161 GLU A CA 1
ATOM 1282 C C . GLU A 1 161 ? 15.318 -17.001 -10.714 1.00 94.19 161 GLU A C 1
ATOM 1284 O O . GLU A 1 161 ? 14.947 -16.686 -9.589 1.00 94.19 161 GLU A O 1
ATOM 1289 N N . GLN A 1 162 ? 15.942 -18.161 -10.949 1.00 92.00 162 GLN A N 1
ATOM 1290 C CA . GLN A 1 162 ? 16.234 -19.131 -9.884 1.00 92.00 162 GLN A CA 1
ATOM 1291 C C . GLN A 1 162 ? 17.131 -18.543 -8.786 1.00 92.00 162 GLN A C 1
ATOM 1293 O O . GLN A 1 162 ? 16.847 -18.721 -7.602 1.00 92.00 162 GLN A O 1
ATOM 1298 N N . LEU A 1 163 ? 18.187 -17.813 -9.160 1.00 92.19 163 LEU A N 1
ATOM 1299 C CA . LEU A 1 163 ? 19.082 -17.148 -8.208 1.00 92.19 163 LEU A CA 1
ATOM 1300 C C . LEU A 1 163 ? 18.370 -16.030 -7.439 1.00 92.19 163 LEU A C 1
ATOM 1302 O O . LEU A 1 163 ? 18.625 -15.852 -6.249 1.00 92.19 163 LEU A O 1
ATOM 1306 N N . ALA A 1 164 ? 17.483 -15.288 -8.102 1.00 88.12 164 ALA A N 1
ATOM 1307 C CA . ALA A 1 164 ? 16.646 -14.255 -7.502 1.00 88.12 164 ALA A CA 1
ATOM 1308 C C . ALA A 1 164 ? 15.505 -14.844 -6.636 1.00 88.12 164 ALA A C 1
ATOM 1310 O O . ALA A 1 164 ? 14.916 -14.155 -5.797 1.00 88.12 164 ALA A O 1
ATOM 1311 N N . GLY A 1 165 ? 15.195 -16.130 -6.798 1.00 81.81 165 GLY A N 1
ATOM 1312 C CA . GLY A 1 165 ? 14.120 -16.812 -6.090 1.00 81.81 165 GLY A CA 1
ATOM 1313 C C . GLY A 1 165 ? 12.742 -16.379 -6.596 1.00 81.81 165 GLY A C 1
ATOM 1314 O O . GLY A 1 165 ? 12.405 -16.567 -7.762 1.00 81.81 165 GLY A O 1
ATOM 1315 N N . SER A 1 166 ? 11.907 -15.822 -5.714 1.00 82.88 166 SER A N 1
ATOM 1316 C CA . SER A 1 166 ? 10.532 -15.402 -6.025 1.00 82.88 166 SER A CA 1
ATOM 1317 C C . SER A 1 166 ? 10.484 -14.141 -6.904 1.00 82.88 166 SER A C 1
ATOM 1319 O O . SER A 1 166 ? 9.965 -13.111 -6.474 1.00 82.88 166 SER A O 1
ATOM 1321 N N . LEU A 1 167 ? 10.971 -14.207 -8.148 1.00 90.25 167 LEU A N 1
ATOM 1322 C CA . LEU A 1 167 ? 10.900 -13.139 -9.152 1.00 90.25 167 LEU A CA 1
ATOM 1323 C C . LEU A 1 167 ? 10.663 -13.713 -10.561 1.00 90.25 167 LEU A C 1
ATOM 1325 O O . LEU A 1 167 ? 11.271 -14.702 -10.954 1.00 90.25 167 LEU A O 1
ATOM 1329 N N . ALA A 1 168 ? 9.780 -13.073 -11.322 1.00 92.50 168 ALA A N 1
ATOM 1330 C CA . ALA A 1 168 ? 9.578 -13.303 -12.749 1.00 92.50 168 ALA A CA 1
ATOM 1331 C C . ALA A 1 168 ? 10.100 -12.096 -13.550 1.00 92.50 168 ALA A C 1
ATOM 1333 O O . ALA A 1 168 ? 9.770 -10.954 -13.226 1.00 92.50 168 ALA A O 1
ATOM 1334 N N . ILE A 1 169 ? 10.894 -12.334 -14.593 1.00 93.69 169 ILE A N 1
ATOM 1335 C CA . ILE A 1 169 ? 11.552 -11.300 -15.400 1.00 93.69 169 ILE A CA 1
ATOM 1336 C C . ILE A 1 169 ? 11.097 -11.429 -16.852 1.00 93.69 169 ILE A C 1
ATOM 1338 O O . ILE A 1 169 ? 11.470 -12.360 -17.553 1.00 93.69 169 ILE A O 1
ATOM 1342 N N . ASN A 1 170 ? 10.319 -10.481 -17.350 1.00 93.88 170 ASN A N 1
ATOM 1343 C CA . ASN A 1 170 ? 10.072 -10.381 -18.787 1.00 93.88 170 ASN A CA 1
ATOM 1344 C C . ASN A 1 170 ? 11.166 -9.529 -19.436 1.00 93.88 170 ASN A C 1
ATOM 1346 O O . ASN A 1 170 ? 11.627 -8.571 -18.821 1.00 93.88 170 ASN A O 1
ATOM 1350 N N . ILE A 1 171 ? 11.555 -9.850 -20.668 1.00 94.00 171 ILE A N 1
ATOM 1351 C CA . ILE A 1 171 ? 12.454 -9.032 -21.491 1.00 94.00 171 ILE A CA 1
ATOM 1352 C C . ILE A 1 171 ? 11.680 -8.562 -22.721 1.00 94.00 171 ILE A C 1
ATOM 1354 O O . ILE A 1 171 ? 10.962 -9.357 -23.328 1.00 94.00 171 ILE A O 1
ATOM 1358 N N . VAL A 1 172 ? 11.829 -7.291 -23.077 1.00 92.69 172 VAL A N 1
ATOM 1359 C CA . VAL A 1 172 ? 11.318 -6.677 -24.313 1.00 92.69 172 VAL A CA 1
ATOM 1360 C C . VAL A 1 172 ? 12.417 -5.833 -24.969 1.00 92.69 172 VAL A C 1
ATOM 1362 O O . VAL A 1 172 ? 13.459 -5.599 -24.359 1.00 92.69 172 VAL A O 1
ATOM 1365 N N . GLY A 1 173 ? 12.174 -5.336 -26.183 1.00 89.25 173 GLY A N 1
ATOM 1366 C CA . GLY A 1 173 ? 13.129 -4.530 -26.949 1.00 89.25 173 GLY A CA 1
ATOM 1367 C C . GLY A 1 173 ? 13.744 -5.346 -28.079 1.00 89.25 173 GLY A C 1
ATOM 1368 O O . GLY A 1 173 ? 13.017 -5.940 -28.873 1.00 89.25 173 GLY A O 1
ATOM 1369 N N . ASP A 1 174 ? 15.070 -5.394 -28.127 1.00 86.06 174 ASP A N 1
ATOM 1370 C CA . ASP A 1 174 ? 15.854 -6.100 -29.146 1.00 86.06 174 ASP A CA 1
ATOM 1371 C C . ASP A 1 174 ? 15.520 -7.593 -29.253 1.00 86.06 174 ASP A C 1
ATOM 1373 O O . ASP A 1 174 ? 15.539 -8.180 -30.338 1.00 86.06 174 ASP A O 1
ATOM 1377 N N . ILE A 1 175 ? 15.175 -8.196 -28.117 1.00 86.88 175 ILE A N 1
ATOM 1378 C CA . ILE A 1 175 ? 14.690 -9.565 -27.988 1.00 86.88 175 ILE A CA 1
ATOM 1379 C C . ILE A 1 175 ? 13.531 -9.585 -26.995 1.00 86.88 175 ILE A C 1
ATOM 1381 O O . ILE A 1 175 ? 13.496 -8.810 -26.039 1.00 86.88 175 ILE A O 1
ATOM 1385 N N . THR A 1 176 ? 12.580 -10.493 -27.208 1.00 90.69 176 THR A N 1
ATOM 1386 C CA . THR A 1 176 ? 11.450 -10.683 -26.297 1.00 90.69 176 THR A CA 1
ATOM 1387 C C . THR A 1 176 ? 11.540 -12.036 -25.600 1.00 90.69 176 THR A C 1
ATOM 1389 O O . THR A 1 176 ? 11.721 -13.067 -26.244 1.00 90.69 176 THR A O 1
ATOM 1392 N N . ARG A 1 177 ? 11.377 -12.038 -24.274 1.00 93.06 177 ARG A N 1
ATOM 1393 C CA . ARG A 1 177 ? 11.218 -13.238 -23.438 1.00 93.06 177 ARG A CA 1
ATOM 1394 C C . ARG A 1 177 ? 10.072 -13.004 -22.465 1.00 93.06 177 ARG A C 1
ATOM 1396 O O . ARG A 1 177 ? 10.089 -12.037 -21.709 1.00 93.06 177 ARG A O 1
ATOM 1403 N N . ILE A 1 178 ? 9.127 -13.936 -22.414 1.00 93.19 178 ILE A N 1
ATOM 1404 C CA . ILE A 1 178 ? 8.090 -13.963 -21.378 1.00 93.19 178 ILE A CA 1
ATOM 1405 C C . ILE A 1 178 ? 8.478 -15.024 -20.349 1.00 93.19 178 ILE A C 1
ATOM 1407 O O . ILE A 1 178 ? 8.716 -16.180 -20.701 1.00 93.19 178 ILE A O 1
ATOM 1411 N N . SER A 1 179 ? 8.559 -14.630 -19.079 1.00 93.62 179 SER A N 1
ATOM 1412 C CA . SER A 1 179 ? 8.876 -15.549 -17.987 1.00 93.62 179 SER A CA 1
ATOM 1413 C C . SER A 1 179 ? 7.781 -16.602 -17.811 1.00 93.62 179 SER A C 1
ATOM 1415 O O . SER A 1 179 ? 6.589 -16.288 -17.818 1.00 93.62 179 SER A O 1
ATOM 1417 N N . LYS A 1 180 ? 8.189 -17.854 -17.578 1.00 91.25 180 LYS A N 1
ATOM 1418 C CA . LYS A 1 180 ? 7.290 -18.961 -17.205 1.00 91.25 180 LYS A CA 1
ATOM 1419 C C . LYS A 1 180 ? 7.056 -19.049 -15.689 1.00 91.25 180 LYS A C 1
ATOM 1421 O O . LYS A 1 180 ? 6.262 -19.873 -15.235 1.00 91.25 180 LYS A O 1
ATOM 1426 N N . SER A 1 181 ? 7.748 -18.224 -14.898 1.00 89.06 181 SER A N 1
ATOM 1427 C CA . SER A 1 181 ? 7.650 -18.222 -13.439 1.00 89.06 181 SER A CA 1
ATOM 1428 C C . SER A 1 181 ? 6.253 -17.802 -12.965 1.00 89.06 181 SER A C 1
ATOM 1430 O O . SER A 1 181 ? 5.658 -16.842 -13.460 1.00 89.06 181 SER A O 1
ATOM 1432 N N . LYS A 1 182 ? 5.740 -18.512 -11.952 1.00 86.31 182 LYS A N 1
ATOM 1433 C CA . LYS A 1 182 ? 4.476 -18.198 -11.260 1.00 86.31 182 LYS A CA 1
ATOM 1434 C C . LYS A 1 182 ? 4.673 -17.257 -10.065 1.00 86.31 182 LYS A C 1
ATOM 1436 O O . LYS A 1 182 ? 3.780 -17.154 -9.231 1.00 86.31 182 LYS A O 1
ATOM 1441 N N . SER A 1 183 ? 5.841 -16.625 -9.944 1.00 87.62 183 SER A N 1
ATOM 1442 C CA . SER A 1 183 ? 6.111 -15.687 -8.855 1.00 87.62 183 SER A CA 1
ATOM 1443 C C . SER A 1 183 ? 5.141 -14.503 -8.870 1.00 87.62 183 SER A C 1
ATOM 1445 O O . SER A 1 183 ? 4.842 -13.949 -9.931 1.00 87.62 183 SER A O 1
ATOM 1447 N N . ASP A 1 184 ? 4.718 -14.083 -7.676 1.00 86.50 184 ASP A N 1
ATOM 1448 C CA . ASP A 1 184 ? 3.918 -12.874 -7.471 1.00 86.50 184 ASP A CA 1
ATOM 1449 C C . ASP A 1 184 ? 4.703 -11.599 -7.813 1.00 86.50 184 ASP A C 1
ATOM 1451 O O . ASP A 1 184 ? 4.124 -10.626 -8.299 1.00 86.50 184 ASP A O 1
ATOM 1455 N N . ARG A 1 185 ? 6.026 -11.593 -7.575 1.00 87.44 185 ARG A N 1
ATOM 1456 C CA . ARG A 1 185 ? 6.881 -10.479 -8.004 1.00 87.44 185 ARG A CA 1
ATOM 1457 C C . ARG A 1 185 ? 7.224 -10.641 -9.474 1.00 87.44 185 ARG A C 1
ATOM 1459 O O . ARG A 1 185 ? 7.771 -11.669 -9.878 1.00 87.44 185 ARG A O 1
ATOM 1466 N N . ARG A 1 186 ? 6.965 -9.599 -10.256 1.00 88.62 186 ARG A N 1
ATOM 1467 C CA . ARG A 1 186 ? 7.199 -9.559 -11.695 1.00 88.62 186 ARG A CA 1
ATOM 1468 C C . ARG A 1 186 ? 7.764 -8.209 -12.110 1.00 88.62 186 ARG A C 1
ATOM 1470 O O . ARG A 1 186 ? 7.214 -7.173 -11.755 1.00 88.62 186 ARG A O 1
ATOM 1477 N N . ALA A 1 187 ? 8.823 -8.235 -12.908 1.00 89.88 187 ALA A N 1
ATOM 1478 C CA . ALA A 1 187 ? 9.412 -7.054 -13.520 1.00 89.88 187 ALA A CA 1
ATOM 1479 C C . ALA A 1 187 ? 9.568 -7.260 -15.028 1.00 89.88 187 ALA A C 1
ATOM 1481 O O . ALA A 1 187 ? 9.684 -8.390 -15.502 1.00 89.88 187 ALA A O 1
ATOM 1482 N N . THR A 1 188 ? 9.575 -6.161 -15.777 1.00 91.56 188 THR A N 1
ATOM 1483 C CA . THR A 1 188 ? 9.893 -6.170 -17.207 1.00 91.56 188 THR A CA 1
ATOM 1484 C C . THR A 1 188 ? 11.158 -5.352 -17.415 1.00 91.56 188 THR A C 1
ATOM 1486 O O . THR A 1 188 ? 11.250 -4.222 -16.936 1.00 91.56 188 THR A O 1
ATOM 1489 N N . LEU A 1 189 ? 12.139 -5.930 -18.097 1.00 93.38 189 LEU A N 1
ATOM 1490 C CA . LEU A 1 189 ? 13.363 -5.256 -18.505 1.00 93.38 189 LEU A CA 1
ATOM 1491 C C . LEU A 1 189 ? 13.319 -4.998 -20.007 1.00 93.38 189 LEU A C 1
ATOM 1493 O O . LEU A 1 189 ? 12.782 -5.797 -20.771 1.00 93.38 189 LEU A O 1
ATOM 1497 N N . ILE A 1 190 ? 13.909 -3.889 -20.423 1.00 93.81 190 ILE A N 1
ATOM 1498 C CA . ILE A 1 190 ? 14.151 -3.554 -21.819 1.00 93.81 190 ILE A CA 1
ATOM 1499 C C . ILE A 1 190 ? 15.608 -3.897 -22.100 1.00 93.81 190 ILE A C 1
ATOM 1501 O O . ILE A 1 190 ? 16.488 -3.367 -21.422 1.00 93.81 190 ILE A O 1
ATOM 1505 N N . LEU A 1 191 ? 15.859 -4.767 -23.076 1.00 93.50 191 LEU A N 1
ATOM 1506 C CA . LEU A 1 191 ? 17.175 -4.916 -23.685 1.00 93.50 191 LEU A CA 1
ATOM 1507 C C . LEU A 1 191 ? 17.206 -4.062 -24.952 1.00 93.50 191 LEU A C 1
ATOM 1509 O O . LEU A 1 191 ? 16.411 -4.292 -25.862 1.00 93.50 191 LEU A O 1
ATOM 1513 N N . SER A 1 192 ? 18.090 -3.072 -24.994 1.00 90.69 192 SER A N 1
ATOM 1514 C CA . SER A 1 192 ? 18.265 -2.200 -26.157 1.00 90.69 192 SER A CA 1
ATOM 1515 C C . SER A 1 192 ? 19.737 -1.876 -26.339 1.00 90.69 192 SER A C 1
ATOM 1517 O O . SER A 1 192 ? 20.375 -1.416 -25.395 1.00 90.69 192 SER A O 1
ATOM 1519 N N . GLU A 1 193 ? 20.261 -2.111 -27.538 1.00 85.62 193 GLU A N 1
ATOM 1520 C CA . GLU A 1 193 ? 21.661 -1.886 -27.917 1.00 85.62 193 GLU A CA 1
ATOM 1521 C C . GLU A 1 193 ? 22.640 -2.488 -26.892 1.00 85.62 193 GLU A C 1
ATOM 1523 O O . GLU A 1 193 ? 23.623 -1.873 -26.489 1.00 85.62 193 GLU A O 1
ATOM 1528 N N . GLY A 1 194 ? 22.333 -3.703 -26.423 1.00 87.50 194 GLY A N 1
ATOM 1529 C CA . GLY A 1 194 ? 23.153 -4.402 -25.435 1.00 87.50 194 GLY A CA 1
ATOM 1530 C C . GLY A 1 194 ? 23.043 -3.860 -24.009 1.00 87.50 194 GLY A C 1
ATOM 1531 O O . GLY A 1 194 ? 23.845 -4.232 -23.171 1.00 87.50 194 GLY A O 1
ATOM 1532 N N . HIS A 1 195 ? 22.055 -3.033 -23.667 1.00 91.50 195 HIS A N 1
ATOM 1533 C CA . HIS A 1 195 ? 21.858 -2.534 -22.304 1.00 91.50 195 HIS A CA 1
ATOM 1534 C C . HIS A 1 195 ? 20.524 -3.000 -21.707 1.00 91.50 195 HIS A C 1
ATOM 1536 O O . HIS A 1 195 ? 19.470 -2.789 -22.306 1.00 91.50 195 HIS A O 1
ATOM 1542 N N . TYR A 1 196 ? 20.555 -3.595 -20.505 1.00 93.81 196 TYR A N 1
ATOM 1543 C CA . TYR A 1 196 ? 19.340 -3.839 -19.722 1.00 93.81 196 TYR A CA 1
ATOM 1544 C C . TYR A 1 196 ? 18.934 -2.587 -18.954 1.00 93.81 196 TYR A C 1
ATOM 1546 O O . TYR A 1 196 ? 19.714 -2.041 -18.178 1.00 93.81 196 TYR A O 1
ATOM 1554 N N . SER A 1 197 ? 17.673 -2.202 -19.091 1.00 92.69 197 SER A N 1
ATOM 1555 C CA . SER A 1 197 ? 17.044 -1.157 -18.288 1.00 92.69 197 SER A CA 1
ATOM 1556 C C . SER A 1 197 ? 15.678 -1.615 -17.780 1.00 92.69 197 SER A C 1
ATOM 1558 O O . SER A 1 197 ? 15.098 -2.573 -18.288 1.00 92.69 197 SER A O 1
ATOM 1560 N N . LEU A 1 198 ? 15.151 -0.960 -16.748 1.00 90.06 198 LEU A N 1
ATOM 1561 C CA . LEU A 1 198 ? 13.821 -1.269 -16.225 1.00 90.06 198 LEU A CA 1
ATOM 1562 C C . LEU A 1 198 ? 12.736 -0.623 -17.084 1.00 90.06 198 LEU A C 1
ATOM 1564 O O . LEU A 1 198 ? 12.695 0.601 -17.215 1.00 90.06 198 LEU A O 1
ATOM 1568 N N . ALA A 1 199 ? 11.796 -1.430 -17.578 1.00 87.19 199 ALA A N 1
ATOM 1569 C CA . ALA A 1 199 ? 10.521 -0.903 -18.039 1.00 87.19 199 ALA A CA 1
ATOM 1570 C C . ALA A 1 199 ? 9.693 -0.528 -16.806 1.00 87.19 199 ALA A C 1
ATOM 1572 O O . ALA A 1 199 ? 9.256 -1.394 -16.042 1.00 87.19 199 ALA A O 1
ATOM 1573 N N . LEU A 1 200 ? 9.479 0.772 -16.598 1.00 74.88 200 LEU A N 1
ATOM 1574 C CA . LEU A 1 200 ? 8.540 1.233 -15.581 1.00 74.88 200 LEU A CA 1
ATOM 1575 C C . LEU A 1 200 ? 7.156 0.674 -15.901 1.00 74.88 200 LEU A C 1
ATOM 1577 O O . LEU A 1 200 ? 6.717 0.722 -17.046 1.00 74.88 200 LEU A O 1
ATOM 1581 N N . ASN A 1 201 ? 6.466 0.156 -14.887 1.00 70.25 201 ASN A N 1
ATOM 1582 C CA . ASN A 1 201 ? 5.126 -0.389 -15.051 1.00 70.25 201 ASN A CA 1
ATOM 1583 C C . ASN A 1 201 ? 4.163 0.741 -15.479 1.00 70.25 201 ASN A C 1
ATOM 1585 O O . ASN A 1 201 ? 3.861 1.595 -14.642 1.00 70.25 201 ASN A O 1
ATOM 1589 N N . PRO A 1 202 ? 3.687 0.784 -16.741 1.00 63.38 202 PRO A N 1
ATOM 1590 C CA . PRO A 1 202 ? 2.917 1.920 -17.248 1.00 63.38 202 PRO A CA 1
ATOM 1591 C C . PRO A 1 202 ? 1.532 2.018 -16.597 1.00 63.38 202 PRO A C 1
ATOM 1593 O O . PRO A 1 202 ? 0.944 3.094 -16.571 1.00 63.38 202 PRO A O 1
ATOM 1596 N N . GLY A 1 203 ? 1.025 0.910 -16.043 1.00 62.50 203 GLY A N 1
ATOM 1597 C CA . GLY A 1 203 ? -0.250 0.856 -15.329 1.00 62.50 203 GLY A CA 1
ATOM 1598 C C . GLY A 1 203 ? -0.188 1.375 -13.890 1.00 62.50 203 GLY A C 1
ATOM 1599 O O . GLY A 1 203 ? -1.229 1.469 -13.243 1.00 62.50 203 GLY A O 1
ATOM 1600 N N . ARG A 1 204 ? 1.002 1.703 -13.368 1.00 69.31 204 ARG A N 1
ATOM 1601 C CA . ARG A 1 204 ? 1.155 2.275 -12.025 1.00 69.31 204 ARG A CA 1
ATOM 1602 C C . ARG A 1 204 ? 1.237 3.786 -12.078 1.00 69.31 204 ARG A C 1
ATOM 1604 O O . ARG A 1 204 ? 1.840 4.369 -12.980 1.00 69.31 204 ARG A O 1
ATOM 1611 N N . LEU A 1 205 ? 0.647 4.419 -11.068 1.00 61.34 205 LEU A N 1
ATOM 1612 C CA . LEU A 1 205 ? 0.777 5.852 -10.869 1.00 61.34 205 LEU A CA 1
ATOM 1613 C C . LEU A 1 205 ? 2.187 6.140 -10.368 1.00 61.34 205 LEU A C 1
ATOM 1615 O O . LEU A 1 205 ? 2.430 6.275 -9.173 1.00 61.34 205 LEU A O 1
ATOM 1619 N N . HIS A 1 206 ? 3.121 6.307 -11.299 1.00 64.38 206 HIS A N 1
ATOM 1620 C CA . HIS A 1 206 ? 4.382 6.946 -10.965 1.00 64.38 206 HIS A CA 1
ATOM 1621 C C . HIS A 1 206 ? 4.035 8.358 -10.503 1.00 64.38 206 HIS A C 1
ATOM 1623 O O . HIS A 1 206 ? 3.330 9.058 -11.239 1.00 64.38 206 HIS A O 1
ATOM 1629 N N . PRO A 1 207 ? 4.487 8.820 -9.322 1.00 54.44 207 PRO A N 1
ATOM 1630 C CA . PRO A 1 207 ? 4.537 10.238 -9.024 1.00 54.44 207 PRO A CA 1
ATOM 1631 C C . PRO A 1 207 ? 5.486 10.841 -10.058 1.00 54.44 207 PRO A C 1
ATOM 1633 O O . PRO A 1 207 ? 6.699 10.921 -9.872 1.00 54.44 207 PRO A O 1
ATOM 1636 N N . SER A 1 208 ? 4.908 11.129 -11.220 1.00 46.22 208 SER A N 1
ATOM 1637 C CA . SER A 1 208 ? 5.560 11.486 -12.458 1.00 46.22 208 SER A CA 1
ATOM 1638 C C . SER A 1 208 ? 6.526 12.596 -12.142 1.00 46.22 208 SER A C 1
ATOM 1640 O O . SER A 1 208 ? 6.085 13.603 -11.588 1.00 46.22 208 SER A O 1
ATOM 1642 N N . LYS A 1 209 ? 7.804 12.425 -12.496 1.00 47.12 209 LYS A N 1
ATOM 1643 C CA . LYS A 1 209 ? 8.739 13.548 -12.556 1.00 47.12 209 LYS A CA 1
ATOM 1644 C C . LYS A 1 209 ? 8.647 14.395 -11.283 1.00 47.12 209 LYS A C 1
ATOM 1646 O O . LYS A 1 209 ? 8.282 15.564 -11.371 1.00 47.12 209 LYS A O 1
ATOM 1651 N N . ILE A 1 210 ? 8.856 13.780 -10.110 1.00 49.62 210 ILE A N 1
ATOM 1652 C CA . ILE A 1 210 ? 8.949 14.532 -8.855 1.00 49.62 210 ILE A CA 1
ATOM 1653 C C . ILE A 1 210 ? 9.791 15.757 -9.145 1.00 49.62 210 ILE A C 1
ATOM 1655 O O . ILE A 1 210 ? 10.923 15.603 -9.611 1.00 49.62 210 ILE A O 1
ATOM 1659 N N . ASP A 1 211 ? 9.169 16.927 -8.987 1.00 46.94 211 ASP A N 1
ATOM 1660 C CA . ASP A 1 211 ? 9.787 18.214 -9.239 1.00 46.94 211 ASP A CA 1
ATOM 1661 C C . ASP A 1 211 ? 11.199 18.139 -8.663 1.00 46.94 211 ASP A C 1
ATOM 1663 O O . ASP A 1 211 ? 11.390 18.064 -7.450 1.00 46.94 211 ASP A O 1
ATOM 1667 N N . ARG A 1 212 ? 12.210 18.135 -9.541 1.00 51.94 212 ARG A N 1
ATOM 1668 C CA . ARG A 1 212 ? 13.608 18.296 -9.113 1.00 51.94 212 ARG A CA 1
ATOM 1669 C C . ARG A 1 212 ? 13.805 19.658 -8.437 1.00 51.94 212 ARG A C 1
ATOM 1671 O O . ARG A 1 212 ? 14.874 19.943 -7.913 1.00 51.94 212 ARG A O 1
ATOM 1678 N N . LYS A 1 213 ? 12.780 20.513 -8.480 1.00 63.59 213 LYS A N 1
ATOM 1679 C CA . LYS A 1 213 ? 12.737 21.815 -7.854 1.00 63.59 213 LYS A CA 1
ATOM 1680 C C . LYS A 1 213 ? 12.341 21.676 -6.387 1.00 63.59 213 LYS A C 1
ATOM 1682 O O . LYS A 1 213 ? 11.225 21.283 -6.058 1.00 63.59 213 LYS A O 1
ATOM 1687 N N . HIS A 1 214 ? 13.263 22.057 -5.513 1.00 70.94 214 HIS A N 1
ATOM 1688 C CA . HIS A 1 214 ? 12.971 22.261 -4.103 1.00 70.94 214 HIS A CA 1
ATOM 1689 C C . HIS A 1 214 ? 11.897 23.341 -3.955 1.00 70.94 214 HIS A C 1
ATOM 1691 O O . HIS A 1 214 ? 12.135 24.513 -4.254 1.00 70.94 214 HIS A O 1
ATOM 1697 N N . ASN A 1 215 ? 10.714 22.946 -3.492 1.00 75.06 215 ASN A N 1
ATOM 1698 C CA . ASN A 1 215 ? 9.675 23.899 -3.136 1.00 75.06 215 ASN A CA 1
ATOM 1699 C C . ASN A 1 215 ? 9.911 24.374 -1.704 1.00 75.06 215 ASN A C 1
ATOM 1701 O O . ASN A 1 215 ? 10.032 23.560 -0.786 1.00 75.06 215 ASN A O 1
ATOM 1705 N N . LEU A 1 216 ? 9.962 25.691 -1.506 1.00 85.94 216 LEU A N 1
ATOM 1706 C CA . LEU A 1 216 ? 9.997 26.266 -0.165 1.00 85.94 216 LEU A CA 1
ATOM 1707 C C . LEU A 1 216 ? 8.635 26.054 0.518 1.00 85.94 216 LEU A C 1
ATOM 1709 O O . LEU A 1 216 ? 7.595 26.215 -0.135 1.00 85.94 216 LEU A O 1
ATOM 1713 N N . PRO A 1 217 ? 8.619 25.661 1.801 1.00 90.50 217 PRO A N 1
ATOM 1714 C CA . PRO A 1 217 ? 7.381 25.476 2.530 1.00 90.50 217 PRO A CA 1
ATOM 1715 C C . PRO A 1 217 ? 6.770 26.829 2.901 1.00 90.50 217 PRO A C 1
ATOM 1717 O O . PRO A 1 217 ? 7.474 27.798 3.176 1.00 90.50 217 PRO A O 1
ATOM 1720 N N . ILE A 1 218 ? 5.443 26.876 2.937 1.00 91.62 218 ILE A N 1
ATOM 1721 C CA . ILE A 1 218 ? 4.681 27.991 3.495 1.00 91.62 218 ILE A CA 1
ATOM 1722 C C . ILE A 1 218 ? 3.816 27.402 4.599 1.00 91.62 218 ILE A C 1
ATOM 1724 O O . ILE A 1 218 ? 2.978 26.538 4.336 1.00 91.62 218 ILE A O 1
ATOM 1728 N N . VAL A 1 219 ? 4.022 27.836 5.834 1.00 94.25 219 VAL A N 1
ATOM 1729 C CA . VAL A 1 219 ? 3.182 27.401 6.950 1.00 94.25 219 VAL A CA 1
ATOM 1730 C C . VAL A 1 219 ? 1.959 28.300 7.064 1.00 94.25 219 VAL A C 1
ATOM 1732 O O . VAL A 1 219 ? 2.012 29.468 6.674 1.00 94.25 219 VAL A O 1
ATOM 1735 N N . TYR A 1 220 ? 0.845 27.761 7.550 1.00 94.19 220 TYR A N 1
ATOM 1736 C CA . TYR A 1 220 ? -0.377 28.538 7.728 1.00 94.19 220 TYR A CA 1
ATOM 1737 C C . TYR A 1 220 ? -1.187 28.115 8.950 1.00 94.19 220 TYR A C 1
ATOM 1739 O O . TYR A 1 220 ? -1.171 26.952 9.356 1.00 94.19 220 TYR A O 1
ATOM 1747 N N . HIS A 1 221 ? -1.947 29.063 9.485 1.00 93.88 221 HIS A N 1
ATOM 1748 C CA . HIS A 1 221 ? -2.970 28.845 10.498 1.00 93.88 221 HIS A CA 1
ATOM 1749 C C . HIS A 1 221 ? -4.305 29.377 9.972 1.00 93.88 221 HIS A C 1
ATOM 1751 O O . HIS A 1 221 ? -4.378 30.515 9.511 1.00 93.88 221 HIS A O 1
ATOM 1757 N N . GLU A 1 222 ? -5.334 28.531 9.990 1.00 90.12 222 GLU A N 1
ATOM 1758 C CA . GLU A 1 222 ? -6.688 28.859 9.538 1.00 90.12 222 GLU A CA 1
ATOM 1759 C C . GLU A 1 222 ? -7.598 29.054 10.754 1.00 90.12 222 GLU A C 1
ATOM 1761 O O . GLU A 1 222 ? -7.859 28.109 11.499 1.00 90.12 222 GLU A O 1
ATOM 1766 N N . ASP A 1 223 ? -8.093 30.278 10.928 1.00 85.50 223 ASP A N 1
ATOM 1767 C CA . ASP A 1 223 ? -9.155 30.618 11.867 1.00 85.50 223 ASP A CA 1
ATOM 1768 C C . ASP A 1 223 ? -10.492 30.618 11.118 1.00 85.50 223 ASP A C 1
ATOM 1770 O O . ASP A 1 223 ? -10.910 31.607 10.507 1.00 85.50 223 ASP A O 1
ATOM 1774 N N . GLY A 1 224 ? -11.147 29.455 11.153 1.00 78.12 224 GLY A N 1
ATOM 1775 C CA . GLY A 1 224 ? -12.441 29.226 10.513 1.00 78.12 224 GLY A CA 1
ATOM 1776 C C . GLY A 1 224 ? -13.559 30.134 11.027 1.00 78.12 224 GLY A C 1
ATOM 1777 O O . GLY A 1 224 ? -14.482 30.427 10.274 1.00 78.12 224 GLY A O 1
ATOM 1778 N N . THR A 1 225 ? -13.475 30.590 12.279 1.00 79.88 225 THR A N 1
ATOM 1779 C CA . THR A 1 225 ? -14.508 31.424 12.908 1.00 79.88 225 THR A CA 1
ATOM 1780 C C . THR A 1 225 ? -14.424 32.856 12.401 1.00 79.88 225 THR A C 1
ATOM 1782 O O . THR A 1 225 ? -15.440 33.452 12.062 1.00 79.88 225 THR A O 1
ATOM 1785 N N . ASN A 1 226 ? -13.205 33.386 12.296 1.00 81.44 226 ASN A N 1
ATOM 1786 C CA . ASN A 1 226 ? -12.968 34.760 11.858 1.00 81.44 226 ASN A CA 1
ATOM 1787 C C . ASN A 1 226 ? -12.737 34.887 10.344 1.00 81.44 226 ASN A C 1
ATOM 1789 O O . ASN A 1 226 ? -12.501 35.985 9.850 1.00 81.44 226 ASN A O 1
ATOM 1793 N N . ASN A 1 227 ? -12.802 33.780 9.593 1.00 81.38 227 ASN A N 1
ATOM 1794 C CA . ASN A 1 227 ? -12.526 33.730 8.154 1.00 81.38 227 ASN A CA 1
ATOM 1795 C C . ASN A 1 227 ? -11.127 34.275 7.783 1.00 81.38 227 ASN A C 1
ATOM 1797 O O . ASN A 1 227 ? -10.941 34.877 6.723 1.00 81.38 227 ASN A O 1
ATOM 1801 N N . VAL A 1 228 ? -10.127 34.049 8.643 1.00 88.06 228 VAL A N 1
ATOM 1802 C CA . VAL A 1 228 ? -8.745 34.522 8.453 1.00 88.06 228 VAL A CA 1
ATOM 1803 C C . VAL A 1 228 ? -7.792 33.343 8.304 1.00 88.06 228 VAL A C 1
ATOM 1805 O O . VAL A 1 228 ? -7.856 32.360 9.036 1.00 88.06 228 VAL A O 1
ATOM 1808 N N . VAL A 1 229 ? -6.858 33.464 7.365 1.00 91.44 229 VAL A N 1
ATOM 1809 C CA . VAL A 1 229 ? -5.702 32.582 7.223 1.00 91.44 229 VAL A CA 1
ATOM 1810 C C . VAL A 1 229 ? -4.436 33.414 7.321 1.00 91.44 229 VAL A C 1
ATOM 1812 O O . VAL A 1 229 ? -4.195 34.283 6.479 1.00 91.44 229 VAL A O 1
ATOM 1815 N N . THR A 1 230 ? -3.605 33.105 8.311 1.00 94.44 230 THR A N 1
ATOM 1816 C CA . THR A 1 230 ? -2.271 33.694 8.459 1.00 94.44 230 THR A CA 1
ATOM 1817 C C . THR A 1 230 ? -1.243 32.734 7.878 1.00 94.44 230 THR A C 1
ATOM 1819 O O . THR A 1 230 ? -1.249 31.549 8.207 1.00 94.44 230 THR A O 1
ATOM 1822 N N . ILE A 1 231 ? -0.367 33.229 7.006 1.00 94.44 231 ILE A N 1
ATOM 1823 C CA . ILE A 1 231 ? 0.677 32.460 6.327 1.00 94.44 231 ILE A CA 1
ATOM 1824 C C . ILE A 1 231 ? 2.063 33.013 6.658 1.00 94.44 231 ILE A C 1
ATOM 1826 O O . ILE A 1 231 ? 2.235 34.223 6.802 1.00 94.44 231 ILE A O 1
ATOM 1830 N N . TYR A 1 232 ? 3.060 32.135 6.706 1.00 94.12 232 TYR A N 1
ATOM 1831 C CA . TYR A 1 232 ? 4.458 32.489 6.935 1.00 94.12 232 TYR A CA 1
ATOM 1832 C C . TYR A 1 232 ? 5.385 31.658 6.043 1.00 94.12 232 TYR A C 1
ATOM 1834 O O . TYR A 1 232 ? 5.209 30.450 5.879 1.00 94.12 232 TYR A O 1
ATOM 1842 N N . ASN A 1 233 ? 6.370 32.314 5.431 1.00 90.12 233 ASN A N 1
ATOM 1843 C CA . ASN A 1 233 ? 7.315 31.699 4.488 1.00 90.12 233 ASN A CA 1
ATOM 1844 C C . ASN A 1 233 ? 8.754 31.606 5.032 1.00 90.12 233 ASN A C 1
ATOM 1846 O O . ASN A 1 233 ? 9.688 31.447 4.247 1.00 90.12 233 ASN A O 1
ATOM 1850 N N . GLY A 1 234 ? 8.946 31.784 6.342 1.00 91.31 234 GLY A N 1
ATOM 1851 C CA . GLY A 1 234 ? 10.272 31.876 6.965 1.00 91.31 234 GLY A CA 1
ATOM 1852 C C . GLY A 1 234 ? 10.843 33.296 7.040 1.00 91.31 234 GLY A C 1
ATOM 1853 O O . GLY A 1 234 ? 11.897 33.496 7.634 1.00 91.31 234 GLY A O 1
ATOM 1854 N N . LYS A 1 235 ? 10.185 34.291 6.428 1.00 91.94 235 LYS A N 1
ATOM 1855 C CA . LYS A 1 235 ? 10.632 35.695 6.436 1.00 91.94 235 LYS A CA 1
ATOM 1856 C C . LYS A 1 235 ? 9.516 36.672 6.768 1.00 91.94 235 LYS A C 1
ATOM 1858 O O . LYS A 1 235 ? 9.712 37.568 7.576 1.00 91.94 235 LYS A O 1
ATOM 1863 N N . THR A 1 236 ? 8.363 36.527 6.123 1.00 92.94 236 THR A N 1
ATOM 1864 C CA . THR A 1 236 ? 7.244 37.460 6.258 1.00 92.94 236 THR A CA 1
ATOM 1865 C C . THR A 1 236 ? 5.968 36.736 6.634 1.00 92.94 236 THR A C 1
ATOM 1867 O O . THR A 1 236 ? 5.684 35.645 6.134 1.00 92.94 236 THR A O 1
ATOM 1870 N N . VAL A 1 237 ? 5.198 37.376 7.510 1.00 93.94 237 VAL A N 1
ATOM 1871 C CA . VAL A 1 237 ? 3.843 36.972 7.875 1.00 93.94 237 VAL A CA 1
ATOM 1872 C C . VAL A 1 237 ? 2.864 37.782 7.029 1.00 93.94 237 VAL A C 1
ATOM 1874 O O . VAL A 1 237 ? 3.030 38.990 6.857 1.00 93.94 237 VAL A O 1
ATOM 1877 N N . LYS A 1 238 ? 1.858 37.118 6.464 1.00 93.50 238 LYS A N 1
ATOM 1878 C CA . LYS A 1 238 ? 0.754 37.759 5.738 1.00 93.50 238 LYS A CA 1
ATOM 1879 C C . LYS A 1 238 ? -0.566 37.137 6.163 1.00 93.50 238 LYS A C 1
ATOM 1881 O O . LYS A 1 238 ? -0.603 35.951 6.472 1.00 93.50 238 LYS A O 1
ATOM 1886 N N . SER A 1 239 ? -1.645 37.905 6.088 1.00 92.75 239 SER A N 1
ATOM 1887 C CA . SER A 1 239 ? -3.000 37.411 6.344 1.00 92.75 239 SER A CA 1
ATOM 1888 C C . SER A 1 239 ? -3.877 37.589 5.111 1.00 92.75 239 SER A C 1
ATOM 1890 O O . SER A 1 239 ? -3.710 38.537 4.344 1.00 92.75 239 SER A O 1
ATOM 1892 N N . CYS A 1 240 ? -4.796 36.656 4.899 1.00 89.06 240 CYS A N 1
ATOM 1893 C CA . CYS A 1 240 ? -5.798 36.705 3.838 1.00 89.06 240 CYS A CA 1
ATOM 1894 C C . CYS A 1 240 ? -7.076 35.995 4.294 1.00 89.06 240 CYS A C 1
ATOM 1896 O O . CYS A 1 240 ? -7.084 35.334 5.330 1.00 89.06 240 CYS A O 1
ATOM 1898 N N . THR A 1 241 ? -8.161 36.120 3.533 1.00 84.75 241 THR A N 1
ATOM 1899 C CA . THR A 1 241 ? -9.397 35.371 3.821 1.00 84.75 241 THR A CA 1
ATOM 1900 C C . THR A 1 241 ? -9.271 33.900 3.415 1.00 84.75 241 THR A C 1
ATOM 1902 O O . THR A 1 241 ? -8.480 33.562 2.527 1.00 84.75 241 THR A O 1
ATOM 1905 N N . ILE A 1 242 ? -10.093 33.012 3.986 1.00 80.81 242 ILE A N 1
ATOM 1906 C CA . ILE A 1 242 ? -10.104 31.582 3.612 1.00 80.81 242 ILE A CA 1
ATOM 1907 C C . ILE A 1 242 ? -10.411 31.408 2.118 1.00 80.81 242 ILE A C 1
ATOM 1909 O O . ILE A 1 242 ? -9.766 30.609 1.435 1.00 80.81 242 ILE A O 1
ATOM 1913 N N . GLY A 1 243 ? -11.355 32.189 1.583 1.00 75.88 243 GLY A N 1
ATOM 1914 C CA . GLY A 1 243 ? -11.708 32.163 0.162 1.00 75.88 243 GLY A CA 1
ATOM 1915 C C . GLY A 1 243 ? -10.547 32.571 -0.752 1.00 75.88 243 GLY A C 1
ATOM 1916 O O . GLY A 1 243 ? -10.292 31.907 -1.758 1.00 75.88 243 GLY A O 1
ATOM 1917 N N . GLN A 1 244 ? -9.799 33.621 -0.391 1.00 82.19 244 GLN A N 1
ATOM 1918 C CA . GLN A 1 244 ? -8.584 34.015 -1.116 1.00 82.19 244 GLN A CA 1
ATOM 1919 C C . GLN A 1 244 ? -7.523 32.919 -1.031 1.00 82.19 244 GLN A C 1
ATOM 1921 O O . GLN A 1 244 ? -7.014 32.491 -2.063 1.00 82.19 244 GLN A O 1
ATOM 1926 N N . PHE A 1 245 ? -7.242 32.408 0.171 1.00 84.50 245 PHE A N 1
ATOM 1927 C CA . PHE A 1 245 ? -6.264 31.342 0.375 1.00 84.50 245 PHE A CA 1
ATOM 1928 C C . PHE A 1 245 ? -6.566 30.106 -0.480 1.00 84.50 245 PHE A C 1
ATOM 1930 O O . PHE A 1 245 ? -5.669 29.575 -1.132 1.00 84.50 245 PHE A O 1
ATOM 1937 N N . GLN A 1 246 ? -7.829 29.674 -0.539 1.00 79.12 246 GLN A N 1
ATOM 1938 C CA . GLN A 1 246 ? -8.252 28.533 -1.355 1.00 79.12 246 GLN A CA 1
ATOM 1939 C C . GLN A 1 246 ? -8.022 28.757 -2.857 1.00 79.12 246 GLN A C 1
ATOM 1941 O O . GLN A 1 246 ? -7.623 27.815 -3.540 1.00 79.12 246 GLN A O 1
ATOM 1946 N N . LYS A 1 247 ? -8.206 29.985 -3.367 1.00 78.25 247 LYS A N 1
ATOM 1947 C CA . LYS A 1 247 ? -7.896 30.340 -4.766 1.00 78.25 247 LYS A CA 1
ATOM 1948 C C . LYS A 1 247 ? -6.388 30.312 -5.043 1.00 78.25 247 LYS A C 1
ATOM 1950 O O . LYS A 1 247 ? -5.970 29.879 -6.115 1.00 78.25 247 LYS A O 1
ATOM 1955 N N . THR A 1 248 ? -5.565 30.727 -4.079 1.00 75.88 248 THR A N 1
ATOM 1956 C CA . THR A 1 248 ? -4.095 30.752 -4.210 1.00 75.88 248 THR A CA 1
ATOM 1957 C C . THR A 1 248 ? -3.450 29.380 -3.990 1.00 75.88 248 THR A C 1
ATOM 1959 O O . THR A 1 248 ? -2.345 29.124 -4.475 1.00 75.88 248 THR A O 1
ATOM 1962 N N . LYS A 1 249 ? -4.125 28.482 -3.263 1.00 71.56 249 LYS A N 1
ATOM 1963 C CA . LYS A 1 249 ? -3.662 27.129 -2.935 1.00 71.56 249 LYS A CA 1
ATOM 1964 C C . LYS A 1 249 ? -3.673 26.229 -4.172 1.00 71.56 249 LYS A C 1
ATOM 1966 O O . LYS A 1 249 ? -4.569 25.417 -4.378 1.00 71.56 249 LYS A O 1
ATOM 1971 N N . ASN A 1 250 ? -2.638 26.356 -4.993 1.00 66.69 250 ASN A N 1
ATOM 1972 C CA . ASN A 1 250 ? -2.394 25.466 -6.124 1.00 66.69 250 ASN A CA 1
ATOM 1973 C C . ASN A 1 250 ? -1.482 24.285 -5.731 1.00 66.69 250 ASN A C 1
ATOM 1975 O O . ASN A 1 250 ? -0.826 24.290 -4.690 1.00 66.69 250 ASN A O 1
ATOM 1979 N N . SER A 1 251 ? -1.420 23.261 -6.585 1.00 59.78 251 SER A N 1
ATOM 1980 C CA . SER A 1 251 ? -0.612 22.049 -6.372 1.00 59.78 251 SER A CA 1
ATOM 1981 C C . SER A 1 251 ? 0.908 22.273 -6.395 1.00 59.78 251 SER A C 1
ATOM 1983 O O . SER A 1 251 ? 1.655 21.358 -6.036 1.00 59.78 251 SER A O 1
ATOM 1985 N N . LYS A 1 252 ? 1.373 23.459 -6.812 1.00 62.62 252 LYS A N 1
ATOM 1986 C CA . LYS A 1 252 ? 2.798 23.803 -6.927 1.00 62.62 252 LYS A CA 1
ATOM 1987 C C . LYS A 1 252 ? 3.362 24.369 -5.619 1.00 62.62 252 LYS A C 1
ATOM 1989 O O . LYS A 1 252 ? 4.544 24.196 -5.350 1.00 62.62 252 LYS A O 1
ATOM 1994 N N . SER A 1 253 ? 2.534 24.987 -4.778 1.00 72.81 253 SER A N 1
ATOM 1995 C CA . SER A 1 253 ? 2.953 25.537 -3.482 1.00 72.81 253 SER A CA 1
ATOM 1996 C C . SER A 1 253 ? 2.816 24.516 -2.345 1.00 72.81 253 SER A C 1
ATOM 1998 O O . SER A 1 253 ? 1.851 23.754 -2.278 1.00 72.81 253 SER A O 1
ATOM 2000 N N . SER A 1 254 ? 3.785 24.498 -1.423 1.00 84.81 254 SER A N 1
ATOM 2001 C CA . SER A 1 254 ? 3.822 23.549 -0.297 1.00 84.81 254 SER A CA 1
ATOM 2002 C C . SER A 1 254 ? 3.257 24.180 0.974 1.00 84.81 254 SER A C 1
ATOM 2004 O O . SER A 1 254 ? 4.009 24.642 1.826 1.00 84.81 254 SER A O 1
ATOM 2006 N N . PHE A 1 255 ? 1.927 24.222 1.083 1.00 88.81 255 PHE A N 1
ATOM 2007 C CA . PHE A 1 255 ? 1.241 24.755 2.264 1.00 88.81 255 PHE A CA 1
ATOM 2008 C C . PHE A 1 255 ? 1.123 23.711 3.381 1.00 88.81 255 PHE A C 1
ATOM 2010 O O . PHE A 1 255 ? 0.525 22.652 3.169 1.00 88.81 255 PHE A O 1
ATOM 2017 N N . ILE A 1 256 ? 1.631 24.026 4.573 1.00 90.81 256 ILE A N 1
ATOM 2018 C CA . ILE A 1 256 ? 1.672 23.117 5.727 1.00 90.81 256 ILE A CA 1
ATOM 2019 C C . ILE A 1 256 ? 0.941 23.763 6.914 1.00 90.81 256 ILE A C 1
ATOM 2021 O O . ILE A 1 256 ? 1.285 24.879 7.290 1.00 90.81 256 ILE A O 1
ATOM 2025 N N . PRO A 1 257 ? -0.083 23.118 7.496 1.00 92.69 257 PRO A N 1
ATOM 2026 C CA . PRO A 1 257 ? -0.796 23.699 8.626 1.00 92.69 257 PRO A CA 1
ATOM 2027 C C . PRO A 1 257 ? 0.051 23.646 9.902 1.00 92.69 257 PRO A C 1
ATOM 2029 O O . PRO A 1 257 ? 0.835 22.708 10.083 1.00 92.69 257 PRO A O 1
ATOM 2032 N N . VAL A 1 258 ? -0.170 24.604 10.800 1.00 93.88 258 VAL A N 1
ATOM 2033 C CA . VAL A 1 258 ? 0.282 24.506 12.195 1.00 93.88 258 VAL A CA 1
ATOM 2034 C C . VAL A 1 258 ? -0.387 23.319 12.898 1.00 93.88 258 VAL A C 1
ATOM 2036 O O . VAL A 1 258 ? -1.539 22.962 12.623 1.00 93.88 258 VAL A O 1
ATOM 2039 N N . GLU A 1 259 ? 0.336 22.683 13.811 1.00 92.19 259 GLU A N 1
ATOM 2040 C CA . GLU A 1 259 ? -0.151 21.551 14.588 1.00 92.19 259 GLU A CA 1
ATOM 2041 C C . GLU A 1 259 ? -0.776 21.973 15.915 1.00 92.19 259 GLU A C 1
ATOM 2043 O O . GLU A 1 259 ? -0.242 22.783 16.669 1.00 92.19 259 GLU A O 1
ATOM 2048 N N . LYS A 1 260 ? -1.917 21.353 16.233 1.00 90.31 260 LYS A N 1
ATOM 2049 C CA . LYS A 1 260 ? -2.551 21.459 17.546 1.00 90.31 260 LYS A CA 1
ATOM 2050 C C . LYS A 1 260 ? -2.013 20.375 18.467 1.00 90.31 260 LYS A C 1
ATOM 2052 O O . LYS A 1 260 ? -2.169 19.180 18.182 1.00 90.31 260 LYS A O 1
ATOM 2057 N N . ASN A 1 261 ? -1.460 20.762 19.608 1.00 85.69 261 ASN A N 1
ATOM 2058 C CA . ASN A 1 261 ? -1.121 19.815 20.656 1.00 85.69 261 ASN A CA 1
ATOM 2059 C C . ASN A 1 261 ? -2.409 19.159 21.179 1.00 85.69 261 ASN A C 1
ATOM 2061 O O . ASN A 1 261 ? -3.319 19.825 21.666 1.00 85.69 261 ASN A O 1
ATOM 2065 N N . ARG A 1 262 ? -2.499 17.829 21.078 1.00 77.69 262 ARG A N 1
ATOM 2066 C CA . ARG A 1 262 ? -3.709 17.084 21.462 1.00 77.69 262 ARG A CA 1
ATOM 2067 C C . ARG A 1 262 ? -3.989 17.093 22.966 1.00 77.69 262 ARG A C 1
ATOM 2069 O O . ARG A 1 262 ? -5.140 16.902 23.337 1.00 77.69 262 ARG A O 1
ATOM 2076 N N . LYS A 1 263 ? -2.963 17.269 23.806 1.00 74.06 263 LYS A N 1
ATOM 2077 C CA . LYS A 1 263 ? -3.094 17.268 25.270 1.00 74.06 263 LYS A CA 1
ATOM 2078 C C . LYS A 1 263 ? -3.508 18.639 25.792 1.00 74.06 263 LYS A C 1
ATOM 2080 O O . LYS A 1 263 ? -4.440 18.729 26.576 1.00 74.06 263 LYS A O 1
ATOM 2085 N N . THR A 1 264 ? -2.830 19.692 25.340 1.00 82.00 264 THR A N 1
ATOM 2086 C CA . THR A 1 264 ? -3.080 21.062 25.820 1.00 82.00 264 THR A CA 1
ATOM 2087 C C . THR A 1 264 ? -4.136 21.796 24.998 1.00 82.00 264 THR A C 1
ATOM 2089 O O . THR A 1 264 ? -4.694 22.786 25.451 1.00 82.00 264 THR A O 1
ATOM 2092 N N . GLY A 1 265 ? -4.413 21.339 23.774 1.00 83.94 265 GLY A N 1
ATOM 2093 C CA . GLY A 1 265 ? -5.298 22.029 22.840 1.00 83.94 265 GLY A CA 1
ATOM 2094 C C . GLY A 1 265 ? -4.705 23.314 22.253 1.00 83.94 265 GLY A C 1
ATOM 2095 O O . GLY A 1 265 ? -5.411 24.012 21.532 1.00 83.94 265 GLY A O 1
ATOM 2096 N N . VAL A 1 266 ? -3.436 23.616 22.526 1.00 89.06 266 VAL A N 1
ATOM 2097 C CA . VAL A 1 266 ? -2.747 24.818 22.040 1.00 89.06 266 VAL A CA 1
ATOM 2098 C C . VAL A 1 266 ? -2.132 24.540 20.668 1.00 89.06 266 VAL A C 1
ATOM 2100 O O . VAL A 1 266 ? -1.580 23.459 20.446 1.00 89.06 266 VAL A O 1
ATOM 2103 N N . TYR A 1 267 ? -2.268 25.485 19.739 1.00 90.75 267 TYR A N 1
ATOM 2104 C CA . TYR A 1 267 ? -1.575 25.445 18.451 1.00 90.75 267 TYR A CA 1
ATOM 2105 C C . TYR A 1 267 ? -0.143 25.946 18.609 1.00 90.75 267 TYR A C 1
ATOM 2107 O O . TYR A 1 267 ? 0.091 26.898 19.349 1.00 90.75 267 TYR A O 1
ATOM 2115 N N . GLU A 1 268 ? 0.792 25.321 17.902 1.00 94.06 268 GLU A N 1
ATOM 2116 C CA . GLU A 1 268 ? 2.122 25.907 17.715 1.00 94.06 268 GLU A CA 1
ATOM 2117 C C . GLU A 1 268 ? 2.033 27.227 16.928 1.00 94.06 268 GLU A C 1
ATOM 2119 O O . GLU A 1 268 ? 1.098 27.451 16.146 1.00 94.06 268 GLU A O 1
ATOM 2124 N N . THR A 1 269 ? 3.020 28.097 17.120 1.00 94.69 269 THR A N 1
ATOM 2125 C CA . THR A 1 269 ? 3.178 29.324 16.331 1.00 94.69 269 THR A CA 1
ATOM 2126 C C . THR A 1 269 ? 3.604 29.008 14.892 1.00 94.69 269 THR A C 1
ATOM 2128 O O . THR A 1 269 ? 4.020 27.892 14.563 1.00 94.69 269 THR A O 1
ATOM 2131 N N . LEU A 1 270 ? 3.505 29.993 13.994 1.00 95.31 270 LEU A N 1
ATOM 2132 C CA . LEU A 1 270 ? 3.953 29.827 12.607 1.00 95.31 270 LEU A CA 1
ATOM 2133 C C . LEU A 1 270 ? 5.468 29.572 12.547 1.00 95.31 270 LEU A C 1
ATOM 2135 O O . LEU A 1 270 ? 5.928 28.723 11.787 1.00 95.31 270 LEU A O 1
ATOM 2139 N N . GLU A 1 271 ? 6.244 30.258 13.376 1.00 94.56 271 GLU A N 1
ATOM 2140 C CA . GLU A 1 271 ? 7.691 30.106 13.491 1.00 94.56 271 GLU A CA 1
ATOM 2141 C C . GLU A 1 271 ? 8.065 28.717 14.027 1.00 94.56 271 GLU A C 1
ATOM 2143 O O . GLU A 1 271 ? 8.910 28.041 13.436 1.00 94.56 271 GLU A O 1
ATOM 2148 N N . GLU A 1 272 ? 7.383 28.244 15.077 1.00 95.06 272 GLU A N 1
ATOM 2149 C CA . GLU A 1 272 ? 7.554 26.887 15.614 1.00 95.06 272 GLU A CA 1
ATOM 2150 C C . GLU A 1 272 ? 7.241 25.823 14.556 1.00 95.06 272 GLU A C 1
ATOM 2152 O O . GLU A 1 272 ? 8.040 24.908 14.343 1.00 95.06 272 GLU A O 1
ATOM 2157 N N . ALA A 1 273 ? 6.129 25.975 13.827 1.00 95.31 273 ALA A N 1
ATOM 2158 C CA . ALA A 1 273 ? 5.771 25.078 12.733 1.00 95.31 273 ALA A CA 1
ATOM 2159 C C . ALA A 1 273 ? 6.841 25.066 11.635 1.00 95.31 273 ALA A C 1
ATOM 2161 O O . ALA A 1 273 ? 7.206 24.002 11.128 1.00 95.31 273 ALA A O 1
ATOM 2162 N N . TYR A 1 274 ? 7.361 26.241 11.264 1.00 95.06 274 TYR A N 1
ATOM 2163 C CA . TYR A 1 274 ? 8.393 26.377 10.240 1.00 95.06 274 TYR A CA 1
ATOM 2164 C C . TYR A 1 274 ? 9.716 25.732 10.678 1.00 95.06 274 TYR A C 1
ATOM 2166 O O . TYR A 1 274 ? 10.363 25.053 9.876 1.00 95.06 274 TYR A O 1
ATOM 2174 N N . GLN A 1 275 ? 10.103 25.872 11.947 1.00 95.19 275 GLN A N 1
ATOM 2175 C CA . GLN A 1 275 ? 11.275 25.204 12.514 1.00 95.19 275 GLN A CA 1
ATOM 2176 C C . GLN A 1 275 ? 11.088 23.680 12.535 1.00 95.19 275 GLN A C 1
ATOM 2178 O O . GLN A 1 275 ? 11.943 22.938 12.040 1.00 95.19 275 GLN A O 1
ATOM 2183 N N . ARG A 1 276 ? 9.934 23.213 13.028 1.00 95.00 276 ARG A N 1
ATOM 2184 C CA . ARG A 1 276 ? 9.592 21.792 13.155 1.00 95.00 276 ARG A CA 1
ATOM 2185 C C . ARG A 1 276 ? 9.695 21.054 11.825 1.00 95.00 276 ARG A C 1
ATOM 2187 O O . ARG A 1 276 ? 10.326 20.004 11.761 1.00 95.00 276 ARG A O 1
ATOM 2194 N N . ILE A 1 277 ? 9.117 21.583 10.745 1.00 94.75 277 ILE A N 1
ATOM 2195 C CA . ILE A 1 277 ? 9.148 20.900 9.437 1.00 94.75 277 ILE A CA 1
ATOM 2196 C C . ILE A 1 277 ? 10.576 20.763 8.883 1.00 94.75 277 ILE A C 1
ATOM 2198 O O . ILE A 1 277 ? 10.891 19.756 8.245 1.00 94.75 277 ILE A O 1
ATOM 2202 N N . HIS A 1 278 ? 11.456 21.740 9.138 1.00 95.19 278 HIS A N 1
ATOM 2203 C CA . HIS A 1 278 ? 12.856 21.692 8.708 1.00 95.19 278 HIS A CA 1
ATOM 2204 C C . HIS A 1 278 ? 13.654 20.686 9.535 1.00 95.19 278 HIS A C 1
ATOM 2206 O O . HIS A 1 278 ? 14.430 19.911 8.971 1.00 95.19 278 HIS A O 1
ATOM 2212 N N . GLU A 1 279 ? 13.428 20.648 10.848 1.00 96.50 279 GLU A N 1
ATOM 2213 C CA . GLU A 1 279 ? 14.010 19.640 11.733 1.00 96.50 279 GLU A CA 1
ATOM 2214 C C . GLU A 1 279 ? 13.568 18.226 11.326 1.00 96.50 279 GLU A C 1
ATOM 2216 O O . GLU A 1 279 ? 14.401 17.332 11.166 1.00 96.50 279 GLU A O 1
ATOM 2221 N N . GLU A 1 280 ? 12.273 18.034 11.064 1.00 96.31 280 GLU A N 1
ATOM 2222 C CA . GLU A 1 280 ? 11.711 16.776 10.575 1.00 96.31 280 GLU A CA 1
ATOM 2223 C C . GLU A 1 280 ? 12.358 16.317 9.268 1.00 96.31 280 GLU A C 1
ATOM 2225 O O . GLU A 1 280 ? 12.773 15.160 9.162 1.00 96.31 280 GLU A O 1
ATOM 2230 N N . ARG A 1 281 ? 12.486 17.218 8.286 1.00 95.19 281 ARG A N 1
ATOM 2231 C CA . ARG A 1 281 ? 13.173 16.936 7.020 1.00 95.19 281 ARG A CA 1
ATOM 2232 C C . ARG A 1 281 ? 14.619 16.506 7.265 1.00 95.19 281 ARG A C 1
ATOM 2234 O O . ARG A 1 281 ? 15.031 15.472 6.743 1.00 95.19 281 ARG A O 1
ATOM 2241 N N . ASN A 1 282 ? 15.384 17.293 8.019 1.00 96.81 282 ASN A N 1
ATOM 2242 C CA . ASN A 1 282 ? 16.815 17.063 8.216 1.00 96.81 282 ASN A CA 1
ATOM 2243 C C . ASN A 1 282 ? 17.069 15.757 8.981 1.00 96.81 282 ASN A C 1
ATOM 2245 O O . ASN A 1 282 ? 17.864 14.930 8.532 1.00 96.81 282 ASN A O 1
ATOM 2249 N N . SER A 1 283 ? 16.344 15.539 10.082 1.00 97.75 283 SER A N 1
ATOM 2250 C CA . SER A 1 283 ? 16.456 14.330 10.903 1.00 97.75 283 SER A CA 1
ATOM 2251 C C . SER A 1 283 ? 16.082 13.077 10.109 1.00 97.75 283 SER A C 1
ATOM 2253 O O . SER A 1 283 ? 16.829 12.097 10.103 1.00 97.75 283 SER A O 1
ATOM 2255 N N . PHE A 1 284 ? 14.967 13.110 9.370 1.00 97.38 284 PHE A N 1
ATOM 2256 C CA . PHE A 1 284 ? 14.530 11.965 8.573 1.00 97.38 284 PHE A CA 1
ATOM 2257 C C . PHE A 1 284 ? 15.479 11.671 7.401 1.00 97.38 284 PHE A C 1
ATOM 2259 O O . PHE A 1 284 ? 15.809 10.510 7.156 1.00 97.38 284 PHE A O 1
ATOM 2266 N N . LEU A 1 285 ? 15.989 12.697 6.711 1.00 95.88 285 LEU A N 1
ATOM 2267 C CA . LEU A 1 285 ? 16.987 12.531 5.649 1.00 95.88 285 LEU A CA 1
ATOM 2268 C C . LEU A 1 285 ? 18.283 11.906 6.179 1.00 95.88 285 LEU A C 1
ATOM 2270 O O . LEU A 1 285 ? 18.825 10.991 5.559 1.00 95.88 285 LEU A O 1
ATOM 2274 N N . GLN A 1 286 ? 18.786 12.392 7.315 1.00 96.44 286 GLN A N 1
ATOM 2275 C CA . GLN A 1 286 ? 20.007 11.868 7.920 1.00 96.44 286 GLN A CA 1
ATOM 2276 C C . GLN A 1 286 ? 19.842 10.404 8.335 1.00 96.44 286 GLN A C 1
ATOM 2278 O O . GLN A 1 286 ? 20.718 9.590 8.050 1.00 96.44 286 GLN A O 1
ATOM 2283 N N . GLU A 1 287 ? 18.720 10.055 8.967 1.00 95.75 287 GLU A N 1
ATOM 2284 C CA . GLU A 1 287 ? 18.478 8.687 9.423 1.00 95.75 287 GLU A CA 1
ATOM 2285 C C . GLU A 1 287 ? 18.305 7.724 8.245 1.00 95.75 287 GLU A C 1
ATOM 2287 O O . GLU A 1 287 ? 18.931 6.671 8.195 1.00 95.75 287 GLU A O 1
ATOM 2292 N N . THR A 1 288 ? 17.526 8.110 7.236 1.00 92.75 288 THR A N 1
ATOM 2293 C CA . THR A 1 288 ? 17.260 7.263 6.064 1.00 92.75 288 THR A CA 1
ATOM 2294 C C . THR A 1 288 ? 18.518 7.024 5.210 1.00 92.75 288 THR A C 1
ATOM 2296 O O . THR A 1 288 ? 18.713 5.918 4.695 1.00 92.75 288 THR A O 1
ATOM 2299 N N . LYS A 1 289 ? 19.457 7.985 5.151 1.00 91.00 289 LYS A N 1
ATOM 2300 C CA . LYS A 1 289 ? 20.781 7.797 4.521 1.00 91.00 289 LYS A CA 1
ATOM 2301 C C . LYS A 1 289 ? 21.586 6.647 5.133 1.00 91.00 289 LYS A C 1
ATOM 2303 O O . LYS A 1 289 ? 22.277 5.956 4.386 1.00 91.00 289 LYS A O 1
ATOM 2308 N N . LYS A 1 290 ? 21.465 6.387 6.442 1.00 90.38 290 LYS A N 1
ATOM 2309 C CA . LYS A 1 290 ? 22.149 5.258 7.111 1.00 90.38 290 LYS A CA 1
ATOM 2310 C C . LYS A 1 290 ? 21.707 3.897 6.564 1.00 90.38 290 LYS A C 1
ATOM 2312 O O . LYS A 1 290 ? 22.431 2.917 6.691 1.00 90.38 290 LYS A O 1
ATOM 2317 N N . PHE A 1 291 ? 20.540 3.843 5.925 1.00 84.31 291 PHE A N 1
ATOM 2318 C CA . PHE A 1 291 ? 19.987 2.652 5.281 1.00 84.31 291 PHE A CA 1
ATOM 2319 C C . PHE A 1 291 ? 20.221 2.620 3.762 1.00 84.31 291 PHE A C 1
ATOM 2321 O O . PHE A 1 291 ? 19.599 1.824 3.062 1.00 84.31 291 PHE A O 1
ATOM 2328 N N . GLY A 1 292 ? 21.084 3.494 3.232 1.00 81.12 292 GLY A N 1
ATOM 2329 C CA . GLY A 1 292 ? 21.380 3.581 1.799 1.00 81.12 292 GLY A CA 1
ATOM 2330 C C . GLY A 1 292 ? 20.288 4.262 0.968 1.00 81.12 292 GLY A C 1
ATOM 2331 O O . GLY A 1 292 ? 20.348 4.232 -0.260 1.00 81.12 292 GLY A O 1
ATOM 2332 N N . LEU A 1 293 ? 19.295 4.891 1.610 1.00 84.75 293 LEU A N 1
ATOM 2333 C CA . LEU A 1 293 ? 18.180 5.552 0.936 1.00 84.75 293 LEU A CA 1
ATOM 2334 C C . LEU A 1 293 ? 17.921 6.932 1.545 1.00 84.75 293 LEU A C 1
ATOM 2336 O O . LEU A 1 293 ? 17.139 7.053 2.472 1.00 84.75 293 LEU A O 1
ATOM 2340 N N . GLY A 1 294 ? 18.545 7.992 1.028 1.00 88.38 294 GLY A N 1
ATOM 2341 C CA . GLY A 1 294 ? 18.276 9.352 1.512 1.00 88.38 294 GLY A CA 1
ATOM 2342 C C . GLY A 1 294 ? 16.897 9.857 1.081 1.00 88.38 294 GLY A C 1
ATOM 2343 O O . GLY A 1 294 ? 16.670 10.061 -0.112 1.00 88.38 294 GLY A O 1
ATOM 2344 N N . ILE A 1 295 ? 15.992 10.078 2.038 1.00 91.06 295 ILE A N 1
ATOM 2345 C CA . ILE A 1 295 ? 14.639 10.590 1.782 1.00 91.06 295 ILE A CA 1
ATOM 2346 C C . ILE A 1 295 ? 14.532 12.038 2.251 1.00 91.06 295 ILE A C 1
ATOM 2348 O O . ILE A 1 295 ? 14.515 12.317 3.447 1.00 91.06 295 ILE A O 1
ATOM 2352 N N . ASP A 1 296 ? 14.421 12.964 1.302 1.00 91.00 296 ASP A N 1
ATOM 2353 C CA . ASP A 1 296 ? 14.260 14.390 1.582 1.00 91.00 296 ASP A CA 1
ATOM 2354 C C . ASP A 1 296 ? 12.817 14.828 1.284 1.00 91.00 296 ASP A C 1
ATOM 2356 O O . ASP A 1 296 ? 12.358 14.823 0.140 1.00 91.00 296 ASP A O 1
ATOM 2360 N N . LEU A 1 297 ? 12.095 15.215 2.342 1.00 90.88 297 LEU A N 1
ATOM 2361 C CA . LEU A 1 297 ? 10.686 15.617 2.280 1.00 90.88 297 LEU A CA 1
ATOM 2362 C C . LEU A 1 297 ? 10.435 16.819 1.354 1.00 90.88 297 LEU A C 1
ATOM 2364 O O . LEU A 1 297 ? 9.329 16.947 0.823 1.00 90.88 297 LEU A O 1
ATOM 2368 N N . SER A 1 298 ? 11.432 17.680 1.126 1.00 88.75 298 SER A N 1
ATOM 2369 C CA . SER A 1 298 ? 11.279 18.888 0.302 1.00 88.75 298 SER A CA 1
ATOM 2370 C C . SER A 1 298 ? 11.020 18.579 -1.177 1.00 88.75 298 SER A C 1
ATOM 2372 O O . SER A 1 298 ? 10.283 19.317 -1.830 1.00 88.75 298 SER A O 1
ATOM 2374 N N . TYR A 1 299 ? 11.509 17.440 -1.685 1.00 85.69 299 TYR A N 1
ATOM 2375 C CA . TYR A 1 299 ? 11.176 16.960 -3.033 1.00 85.69 299 TYR A CA 1
ATOM 2376 C C . TYR A 1 299 ? 9.735 16.449 -3.136 1.00 85.69 299 TYR A C 1
ATOM 2378 O O . TYR A 1 299 ? 9.203 16.252 -4.221 1.00 85.69 299 TYR A O 1
ATOM 2386 N N . HIS A 1 300 ? 9.053 16.235 -2.013 1.00 85.69 300 HIS A N 1
ATOM 2387 C CA . HIS A 1 300 ? 7.695 15.694 -1.977 1.00 85.69 300 HIS A CA 1
ATOM 2388 C C . HIS A 1 300 ? 6.671 16.736 -1.519 1.00 85.69 300 HIS A C 1
ATOM 2390 O O . HIS A 1 300 ? 5.644 16.385 -0.934 1.00 85.69 300 HIS A O 1
ATOM 2396 N N . ASN A 1 301 ? 6.943 18.021 -1.775 1.00 85.38 301 ASN A N 1
ATOM 2397 C CA . ASN A 1 301 ? 6.156 19.159 -1.286 1.00 85.38 301 ASN A CA 1
ATOM 2398 C C . ASN A 1 301 ? 5.890 19.077 0.223 1.00 85.38 301 ASN A C 1
ATOM 2400 O O . ASN A 1 301 ? 4.787 19.386 0.675 1.00 85.38 301 ASN A O 1
ATOM 2404 N N . TRP A 1 302 ? 6.870 18.577 0.985 1.00 89.50 302 TRP A N 1
ATOM 2405 C CA . TRP A 1 302 ? 6.788 18.428 2.440 1.00 89.50 302 TRP A CA 1
ATOM 2406 C C . TRP A 1 302 ? 5.610 17.555 2.912 1.00 89.50 302 TRP A C 1
ATOM 2408 O O . TRP A 1 302 ? 5.208 17.590 4.071 1.00 89.50 302 TRP A O 1
ATOM 2418 N N . SER A 1 303 ? 5.031 16.754 2.011 1.00 87.75 303 SER A N 1
ATOM 2419 C CA . SER A 1 303 ? 3.836 15.961 2.272 1.00 87.75 303 SER A CA 1
ATOM 2420 C C . SER A 1 303 ? 4.205 14.518 2.579 1.00 87.75 303 SER A C 1
ATOM 2422 O O . SER A 1 303 ? 4.608 13.779 1.680 1.00 87.75 303 SER A O 1
ATOM 2424 N N . TYR A 1 304 ? 3.931 14.061 3.806 1.00 92.62 304 TYR A N 1
ATOM 2425 C CA . TYR A 1 304 ? 4.119 12.649 4.169 1.00 92.62 304 TYR A CA 1
ATOM 2426 C C . TYR A 1 304 ? 3.371 11.698 3.236 1.00 92.62 304 TYR A C 1
ATOM 2428 O O . TYR A 1 304 ? 3.849 10.602 2.970 1.00 92.62 304 TYR A O 1
ATOM 2436 N N . LYS A 1 305 ? 2.214 12.116 2.707 1.00 90.81 305 LYS A N 1
ATOM 2437 C CA . LYS A 1 305 ? 1.442 11.329 1.743 1.00 90.81 305 LYS A CA 1
ATOM 2438 C C . LYS A 1 305 ? 2.196 11.152 0.422 1.00 90.81 305 LYS A C 1
ATOM 2440 O O . LYS A 1 305 ? 2.232 10.048 -0.112 1.00 90.81 305 LYS A O 1
ATOM 2445 N N . ARG A 1 306 ? 2.789 12.224 -0.117 1.00 88.19 306 ARG A N 1
ATOM 2446 C CA . ARG A 1 306 ? 3.583 12.146 -1.357 1.00 88.19 306 ARG A CA 1
ATOM 2447 C C . ARG A 1 306 ? 4.875 11.367 -1.134 1.00 88.19 306 ARG A C 1
ATOM 2449 O O . ARG A 1 306 ? 5.223 10.556 -1.984 1.00 88.19 306 ARG A O 1
ATOM 2456 N N . THR A 1 307 ? 5.525 11.554 0.014 1.00 91.31 307 THR A N 1
ATOM 2457 C CA . THR A 1 307 ? 6.685 10.751 0.425 1.00 91.31 307 THR A CA 1
ATOM 2458 C C . THR A 1 307 ? 6.325 9.270 0.534 1.00 91.31 307 THR A C 1
ATOM 2460 O O . THR A 1 307 ? 7.059 8.437 0.018 1.00 91.31 307 THR A O 1
ATOM 2463 N N . ALA A 1 308 ? 5.181 8.937 1.143 1.00 93.25 308 ALA A N 1
ATOM 2464 C CA . ALA A 1 308 ? 4.691 7.566 1.266 1.00 93.25 308 ALA A CA 1
ATOM 2465 C C . ALA A 1 308 ? 4.478 6.915 -0.104 1.00 93.25 308 ALA A C 1
ATOM 2467 O O . ALA A 1 308 ? 4.957 5.808 -0.317 1.00 93.25 308 ALA A O 1
ATOM 2468 N N . PHE A 1 309 ? 3.818 7.604 -1.043 1.00 89.19 309 PHE A N 1
ATOM 2469 C CA . PHE A 1 309 ? 3.642 7.089 -2.403 1.00 89.19 309 PHE A CA 1
ATOM 2470 C C . PHE A 1 309 ? 4.966 6.905 -3.132 1.00 89.19 309 PHE A C 1
ATOM 2472 O O . PHE A 1 309 ? 5.203 5.838 -3.679 1.00 89.19 309 PHE A O 1
ATOM 2479 N N . TRP A 1 310 ? 5.847 7.907 -3.110 1.00 88.12 310 TRP A N 1
ATOM 2480 C CA . TRP A 1 310 ? 7.144 7.785 -3.769 1.00 88.12 310 TRP A CA 1
ATOM 2481 C C . TRP A 1 310 ? 7.971 6.628 -3.210 1.00 88.12 310 TRP A C 1
ATOM 2483 O O . TRP A 1 310 ? 8.537 5.845 -3.970 1.00 88.12 310 TRP A O 1
ATOM 2493 N N . LEU A 1 311 ? 8.023 6.508 -1.883 1.00 90.25 311 LEU A N 1
ATOM 2494 C CA . LEU A 1 311 ? 8.751 5.434 -1.228 1.00 90.25 311 LEU A CA 1
ATOM 2495 C C . LEU A 1 311 ? 8.114 4.076 -1.535 1.00 90.25 311 LEU A C 1
ATOM 2497 O O . LEU A 1 311 ? 8.832 3.120 -1.807 1.00 90.25 311 LEU A O 1
ATOM 2501 N N . PHE A 1 312 ? 6.782 3.991 -1.524 1.00 90.06 312 PHE A N 1
ATOM 2502 C CA . PHE A 1 312 ? 6.066 2.777 -1.894 1.00 90.06 312 PHE A CA 1
ATOM 2503 C C . PHE A 1 312 ? 6.384 2.366 -3.332 1.00 90.06 312 PHE A C 1
ATOM 2505 O O . PHE A 1 312 ? 6.829 1.240 -3.520 1.00 90.06 312 PHE A O 1
ATOM 2512 N N . GLU A 1 313 ? 6.265 3.260 -4.319 1.00 85.31 313 GLU A N 1
ATOM 2513 C CA . GLU A 1 313 ? 6.643 2.990 -5.718 1.00 85.31 313 GLU A CA 1
ATOM 2514 C C . GLU A 1 313 ? 8.084 2.487 -5.830 1.00 85.31 313 GLU A C 1
ATOM 2516 O O . GLU A 1 313 ? 8.344 1.444 -6.429 1.00 85.31 313 GLU A O 1
ATOM 2521 N N . ARG A 1 314 ? 9.022 3.182 -5.175 1.00 84.19 314 ARG A N 1
ATOM 2522 C CA . ARG A 1 314 ? 10.443 2.823 -5.196 1.00 84.19 314 ARG A CA 1
ATOM 2523 C C . ARG A 1 314 ? 10.722 1.437 -4.610 1.00 84.19 314 ARG A C 1
ATOM 2525 O O . ARG A 1 314 ? 11.627 0.759 -5.080 1.00 84.19 314 ARG A O 1
ATOM 2532 N N . LEU A 1 315 ? 9.972 1.023 -3.592 1.00 86.50 315 LEU A N 1
ATOM 2533 C CA . LEU A 1 315 ? 10.146 -0.266 -2.912 1.00 86.50 315 LEU A CA 1
ATOM 2534 C C . LEU A 1 315 ? 9.271 -1.391 -3.484 1.00 86.50 315 LEU A C 1
ATOM 2536 O O . LEU A 1 315 ? 9.335 -2.516 -2.995 1.00 86.50 315 LEU 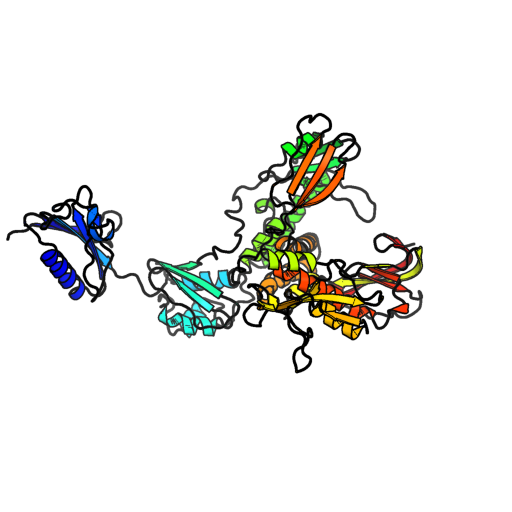A O 1
ATOM 2540 N N . SER A 1 316 ? 8.443 -1.108 -4.490 1.00 83.50 316 SER A N 1
ATOM 2541 C CA . SER A 1 316 ? 7.473 -2.065 -5.034 1.00 83.50 316 SER A CA 1
ATOM 2542 C C . SER A 1 316 ? 7.581 -2.229 -6.549 1.00 83.50 316 SER A C 1
ATOM 2544 O O . SER A 1 316 ? 6.632 -2.680 -7.176 1.00 83.50 316 SER A O 1
ATOM 2546 N N . VAL A 1 317 ? 8.722 -1.905 -7.161 1.00 83.62 317 VAL A N 1
ATOM 2547 C CA . VAL A 1 317 ? 8.927 -1.991 -8.623 1.00 83.62 317 VAL A CA 1
ATOM 2548 C C . VAL A 1 317 ? 8.556 -3.370 -9.186 1.00 83.62 317 VAL A C 1
ATOM 2550 O O . VAL A 1 317 ? 7.963 -3.458 -10.256 1.00 83.62 317 VAL A O 1
ATOM 2553 N N . GLY A 1 318 ? 8.846 -4.444 -8.444 1.00 82.69 318 GLY A N 1
ATOM 2554 C CA . GLY A 1 318 ? 8.471 -5.813 -8.809 1.00 82.69 318 GLY A CA 1
ATOM 2555 C C . GLY A 1 318 ? 7.009 -6.195 -8.546 1.00 82.69 318 GLY A C 1
ATOM 2556 O O . GLY A 1 318 ? 6.701 -7.381 -8.588 1.00 82.69 318 GLY A O 1
ATOM 2557 N N . ILE A 1 319 ? 6.119 -5.258 -8.212 1.00 85.56 319 ILE A N 1
ATOM 2558 C CA . ILE A 1 319 ? 4.694 -5.521 -7.964 1.00 85.56 319 ILE A CA 1
ATOM 2559 C C . ILE A 1 319 ? 3.886 -5.202 -9.231 1.00 85.56 319 ILE A C 1
ATOM 2561 O O . ILE A 1 319 ? 4.031 -4.106 -9.790 1.00 85.56 319 ILE A O 1
ATOM 2565 N N . PRO A 1 320 ? 3.041 -6.138 -9.710 1.00 81.56 320 PRO A N 1
ATOM 2566 C CA . PRO A 1 320 ? 2.203 -5.901 -10.880 1.00 81.56 320 PRO A CA 1
ATOM 2567 C C . PRO A 1 320 ? 1.200 -4.769 -10.631 1.00 81.56 320 PRO A C 1
ATOM 2569 O O . PRO A 1 320 ? 0.806 -4.506 -9.497 1.00 81.56 320 PRO A O 1
ATOM 2572 N N . ALA A 1 321 ? 0.776 -4.111 -11.712 1.00 81.75 321 ALA A N 1
ATOM 2573 C CA . ALA A 1 321 ? -0.280 -3.108 -11.630 1.00 81.75 321 ALA A CA 1
ATOM 2574 C C . ALA A 1 321 ? -1.611 -3.795 -11.317 1.00 81.75 321 ALA A C 1
ATOM 2576 O O . ALA A 1 321 ? -1.824 -4.950 -11.693 1.00 81.75 321 ALA A O 1
ATOM 2577 N N . ASN A 1 322 ? -2.510 -3.069 -10.659 1.00 87.12 322 ASN A N 1
ATOM 2578 C CA . ASN A 1 322 ? -3.873 -3.547 -10.487 1.00 87.12 322 ASN A CA 1
ATOM 2579 C C . ASN A 1 322 ? -4.632 -3.495 -11.813 1.00 87.12 322 ASN A C 1
ATOM 2581 O O . ASN A 1 322 ? -4.465 -2.553 -12.589 1.00 87.12 322 ASN A O 1
ATOM 2585 N N . ASP A 1 323 ? -5.529 -4.459 -12.023 1.00 88.81 323 ASP A N 1
ATOM 2586 C CA . ASP A 1 323 ? -6.479 -4.376 -13.133 1.00 88.81 323 ASP A CA 1
ATOM 2587 C C . ASP A 1 323 ? -7.335 -3.109 -12.987 1.00 88.81 323 ASP A C 1
ATOM 2589 O O . ASP A 1 323 ? -7.672 -2.734 -11.848 1.00 88.81 323 ASP A O 1
ATOM 2593 N N . PRO A 1 324 ? -7.772 -2.499 -14.105 1.00 87.38 324 PRO A N 1
ATOM 2594 C CA . PRO A 1 324 ? -8.795 -1.467 -14.080 1.00 87.38 324 PRO A CA 1
ATOM 2595 C C . PRO A 1 324 ? -9.983 -1.883 -13.209 1.00 87.38 324 PRO A C 1
ATOM 2597 O O . PRO A 1 324 ? -10.352 -3.061 -13.124 1.00 87.38 324 PRO A O 1
ATOM 2600 N N . LEU A 1 325 ? -10.551 -0.914 -12.499 1.00 89.31 325 LEU A N 1
ATOM 2601 C CA . LEU A 1 325 ? -11.664 -1.171 -11.602 1.00 89.31 325 LEU A CA 1
ATOM 2602 C C . LEU A 1 325 ? -12.971 -1.116 -12.388 1.00 89.31 325 LEU A C 1
ATOM 2604 O O . LEU A 1 325 ? -13.305 -0.078 -12.955 1.00 89.31 325 LEU A O 1
ATOM 2608 N N . ASP A 1 326 ? -13.699 -2.229 -12.413 1.00 90.88 326 ASP A N 1
ATOM 2609 C CA . ASP A 1 326 ? -15.053 -2.261 -12.956 1.00 90.88 326 ASP A CA 1
ATOM 2610 C C . ASP A 1 326 ? -15.995 -1.413 -12.070 1.00 90.88 326 ASP A C 1
ATOM 2612 O O . ASP A 1 326 ? -15.887 -1.499 -10.844 1.00 90.88 326 ASP A O 1
ATOM 2616 N N . PRO A 1 327 ? -16.908 -0.604 -12.643 1.00 90.81 327 PRO A N 1
ATOM 2617 C CA . PRO A 1 327 ? -17.832 0.246 -11.885 1.00 90.81 327 PRO A CA 1
ATOM 2618 C C . PRO A 1 327 ? -18.630 -0.479 -10.790 1.00 90.81 327 PRO A C 1
ATOM 2620 O O . PRO A 1 327 ? -18.746 0.029 -9.676 1.00 90.81 327 PRO A O 1
ATOM 2623 N N . ILE A 1 328 ? -19.136 -1.684 -11.075 1.00 92.56 328 ILE A N 1
ATOM 2624 C CA . ILE A 1 328 ? -19.962 -2.458 -10.135 1.00 92.56 328 ILE A CA 1
ATOM 2625 C C . ILE A 1 328 ? -19.077 -3.042 -9.028 1.00 92.56 328 ILE A C 1
ATOM 2627 O O . ILE A 1 328 ? -19.424 -2.992 -7.846 1.00 92.56 328 ILE A O 1
ATOM 2631 N N . GLU A 1 329 ? -17.891 -3.551 -9.383 1.00 94.94 329 GLU A N 1
ATOM 2632 C CA . GLU A 1 329 ? -16.880 -3.952 -8.394 1.00 94.94 329 GLU A CA 1
ATOM 2633 C C . GLU A 1 329 ? -16.487 -2.773 -7.486 1.00 94.94 329 GLU A C 1
ATOM 2635 O O . GLU A 1 329 ? -16.374 -2.935 -6.268 1.00 94.94 329 GLU A O 1
ATOM 2640 N N . ALA A 1 330 ? -16.294 -1.583 -8.059 1.00 93.50 330 ALA A N 1
ATOM 2641 C CA . ALA A 1 330 ? -15.920 -0.380 -7.328 1.00 93.50 330 ALA A CA 1
ATOM 2642 C C . ALA A 1 330 ? -16.975 0.022 -6.290 1.00 93.50 330 ALA A C 1
ATOM 2644 O O . ALA A 1 330 ? -16.625 0.367 -5.157 1.00 93.50 330 ALA A O 1
ATOM 2645 N N . GLU A 1 331 ? -18.253 -0.050 -6.655 1.00 92.06 331 GLU A N 1
ATOM 2646 C CA . GLU A 1 331 ? -19.368 0.201 -5.746 1.00 92.06 331 GLU A CA 1
ATOM 2647 C C . GLU A 1 331 ? -19.359 -0.791 -4.575 1.00 92.06 331 GLU A C 1
ATOM 2649 O O . GLU A 1 331 ? -19.328 -0.366 -3.418 1.00 92.06 331 GLU A O 1
ATOM 2654 N N . TRP A 1 332 ? -19.255 -2.099 -4.847 1.00 95.62 332 TRP A N 1
ATOM 2655 C CA . TRP A 1 332 ? -19.214 -3.134 -3.802 1.00 95.62 332 TRP A CA 1
ATOM 2656 C C . TRP A 1 332 ? -18.017 -2.968 -2.862 1.00 95.62 332 TRP A C 1
ATOM 2658 O O . TRP A 1 332 ? -18.155 -3.114 -1.646 1.00 95.62 332 TRP A O 1
ATOM 2668 N N . LEU A 1 333 ? -16.841 -2.628 -3.394 1.00 95.75 333 LEU A N 1
ATOM 2669 C CA . LEU A 1 333 ? -15.660 -2.319 -2.586 1.00 95.75 333 LEU A CA 1
ATOM 2670 C C . LEU A 1 333 ? -15.887 -1.090 -1.706 1.00 95.75 333 LEU A C 1
ATOM 2672 O O . LEU A 1 333 ? -15.525 -1.101 -0.528 1.00 95.75 333 LEU A O 1
ATOM 2676 N N . SER A 1 334 ? -16.480 -0.029 -2.259 1.00 93.69 334 SER A N 1
ATOM 2677 C CA . SER A 1 334 ? -16.794 1.182 -1.504 1.00 93.69 334 SER A CA 1
ATOM 2678 C C . SER A 1 334 ? -17.789 0.886 -0.386 1.00 93.69 334 SER A C 1
ATOM 2680 O O . SER A 1 334 ? -17.556 1.301 0.750 1.00 93.69 334 SER A O 1
ATOM 2682 N N . ASP A 1 335 ? -18.835 0.116 -0.663 1.00 93.94 335 ASP A N 1
ATOM 2683 C CA . ASP A 1 335 ? -19.860 -0.240 0.313 1.00 93.94 335 ASP A CA 1
ATOM 2684 C C . ASP A 1 335 ? -19.356 -1.217 1.380 1.00 93.94 335 ASP A C 1
ATOM 2686 O O . ASP A 1 335 ? -19.755 -1.114 2.541 1.00 93.94 335 ASP A O 1
ATOM 2690 N N . ALA A 1 336 ? -18.417 -2.105 1.044 1.00 96.50 336 ALA A N 1
ATOM 2691 C CA . ALA A 1 336 ? -17.747 -2.988 2.001 1.00 96.50 336 ALA A CA 1
ATOM 2692 C C . ALA A 1 336 ? -16.688 -2.271 2.865 1.00 96.50 336 ALA A C 1
ATOM 2694 O O . ALA A 1 336 ? -16.279 -2.788 3.911 1.00 96.50 336 ALA A O 1
ATOM 2695 N N . MET A 1 337 ? -16.215 -1.088 2.450 1.00 94.31 337 MET A N 1
ATOM 2696 C CA . MET A 1 337 ? -15.186 -0.307 3.147 1.00 94.31 337 MET A CA 1
ATOM 2697 C C . MET A 1 337 ? -15.751 0.377 4.406 1.00 94.31 337 MET A C 1
ATOM 2699 O O . MET A 1 337 ? -15.941 1.596 4.478 1.00 94.31 337 MET A O 1
ATOM 2703 N N . MET A 1 338 ? -15.999 -0.433 5.433 1.00 92.69 338 MET A N 1
ATOM 2704 C CA . MET A 1 338 ? -16.341 0.009 6.783 1.00 92.69 338 MET A CA 1
ATOM 2705 C C . MET A 1 338 ? -15.086 0.367 7.579 1.00 92.69 338 MET A C 1
ATOM 2707 O O . MET A 1 338 ? -14.085 -0.338 7.493 1.00 92.69 338 MET A O 1
ATOM 2711 N N . GLY A 1 339 ? -15.154 1.407 8.414 1.00 91.62 339 GLY A N 1
ATOM 2712 C CA . GLY A 1 339 ? -14.062 1.760 9.330 1.00 91.62 339 GLY A CA 1
ATOM 2713 C C . GLY A 1 339 ? -13.813 0.726 10.444 1.00 91.62 339 GLY A C 1
ATOM 2714 O O . GLY A 1 339 ? -14.330 -0.395 10.420 1.00 91.62 339 GLY A O 1
ATOM 2715 N N . GLY A 1 340 ? -13.044 1.130 11.457 1.00 93.00 340 GLY A N 1
ATOM 2716 C CA . GLY A 1 340 ? -12.710 0.295 12.617 1.00 93.00 340 GLY A CA 1
ATOM 2717 C C . GLY A 1 340 ? -13.913 -0.125 13.470 1.00 93.00 340 GLY A C 1
ATOM 2718 O O . GLY A 1 340 ? -15.036 0.336 13.257 1.00 93.00 340 GLY A O 1
ATOM 2719 N N . LEU A 1 341 ? -13.693 -1.012 14.439 1.00 94.81 341 LEU A N 1
ATOM 2720 C CA . LEU A 1 341 ? -14.718 -1.374 15.419 1.00 94.81 341 LEU A CA 1
ATOM 2721 C C . LEU A 1 341 ? -14.896 -0.195 16.388 1.00 94.81 341 LEU A C 1
ATOM 2723 O O . LEU A 1 341 ? -13.909 0.328 16.894 1.00 94.81 341 LEU A O 1
ATOM 2727 N N . ILE A 1 342 ? -16.124 0.287 16.579 1.00 95.75 342 ILE A N 1
ATOM 2728 C CA . ILE A 1 342 ? -16.402 1.467 17.408 1.00 95.75 342 ILE A CA 1
ATOM 2729 C C . ILE A 1 342 ? -17.606 1.158 18.283 1.00 95.75 342 ILE A C 1
ATOM 2731 O O . ILE A 1 342 ? -18.672 0.838 17.760 1.00 95.75 342 ILE A O 1
ATOM 2735 N N . TRP A 1 343 ? -17.428 1.275 19.592 1.00 97.12 343 TRP A N 1
ATOM 2736 C CA . TRP A 1 343 ? -18.480 1.105 20.587 1.00 97.12 343 TRP A CA 1
ATOM 2737 C C . TRP A 1 343 ? -18.068 1.797 21.893 1.00 97.12 343 TRP A C 1
ATOM 2739 O O . TRP A 1 343 ? -16.877 1.940 22.165 1.00 97.12 343 TRP A O 1
ATOM 2749 N N . ALA A 1 344 ? -19.027 2.242 22.697 1.00 97.12 344 ALA A N 1
ATOM 2750 C CA . ALA A 1 344 ? -18.763 2.712 24.050 1.00 97.12 344 ALA A CA 1
ATOM 2751 C C . ALA A 1 344 ? -19.965 2.474 24.955 1.00 97.12 344 ALA A C 1
ATOM 2753 O O . ALA A 1 344 ? -21.109 2.555 24.503 1.00 97.12 344 ALA A O 1
ATOM 2754 N N . ASP A 1 345 ? -19.662 2.244 26.225 1.00 97.06 345 ASP A N 1
ATOM 2755 C CA . ASP A 1 345 ? -20.598 2.364 27.329 1.00 97.06 345 ASP A CA 1
ATOM 2756 C C . ASP A 1 345 ? -20.713 3.856 27.663 1.00 97.06 345 ASP A C 1
ATOM 2758 O O . ASP A 1 345 ? -19.849 4.437 28.325 1.00 97.06 345 ASP A O 1
ATOM 2762 N N . ASN A 1 346 ? -21.680 4.526 27.033 1.00 97.12 346 ASN A N 1
ATOM 2763 C CA . ASN A 1 346 ? -21.776 5.980 27.096 1.00 97.12 346 ASN A CA 1
ATOM 2764 C C . ASN A 1 346 ? -22.022 6.441 28.533 1.00 97.12 346 ASN A C 1
ATOM 2766 O O . ASN A 1 346 ? -22.852 5.888 29.245 1.00 97.12 346 ASN A O 1
ATOM 2770 N N . GLU A 1 347 ? -21.330 7.508 28.913 1.00 97.62 347 GLU A N 1
ATOM 2771 C CA . GLU A 1 347 ? -21.342 8.099 30.250 1.00 97.62 347 GLU A CA 1
ATOM 2772 C C . GLU A 1 347 ? -20.776 7.210 31.370 1.00 97.62 347 GLU A C 1
ATOM 2774 O O . GLU A 1 347 ? -20.819 7.614 32.534 1.00 97.62 347 GLU A O 1
ATOM 2779 N N . TRP A 1 348 ? -20.164 6.064 31.046 1.00 98.00 348 TRP A N 1
ATOM 2780 C CA . TRP A 1 348 ? -19.520 5.220 32.049 1.00 98.00 348 TRP A CA 1
ATOM 2781 C C . TRP A 1 348 ? -18.381 5.961 32.761 1.00 98.00 348 TRP A C 1
ATOM 2783 O O . TRP A 1 348 ? -17.574 6.662 32.136 1.00 98.00 348 TRP A O 1
ATOM 2793 N N . LYS A 1 349 ? -18.314 5.791 34.084 1.00 97.81 349 LYS A N 1
ATOM 2794 C CA . LYS A 1 349 ? -17.276 6.345 34.952 1.00 97.81 349 LYS A CA 1
ATOM 2795 C C . LYS A 1 349 ? -16.715 5.247 35.835 1.00 97.81 349 LYS A C 1
ATOM 2797 O O . LYS A 1 349 ? -17.474 4.540 36.491 1.00 97.81 349 LYS A O 1
ATOM 2802 N N . GLY A 1 350 ? -15.398 5.152 35.895 1.00 97.12 350 GLY A N 1
ATOM 2803 C CA . GLY A 1 350 ? -14.732 4.183 36.751 1.00 97.12 350 GLY A CA 1
ATOM 2804 C C . GLY A 1 350 ? -13.253 4.076 36.443 1.00 97.12 350 GLY A C 1
ATOM 2805 O O . GLY A 1 350 ? -12.724 4.802 35.597 1.00 97.12 350 GLY A O 1
ATOM 2806 N N . TYR A 1 351 ? -12.588 3.166 37.144 1.00 97.50 351 TYR A N 1
ATOM 2807 C CA . TYR A 1 351 ? -11.197 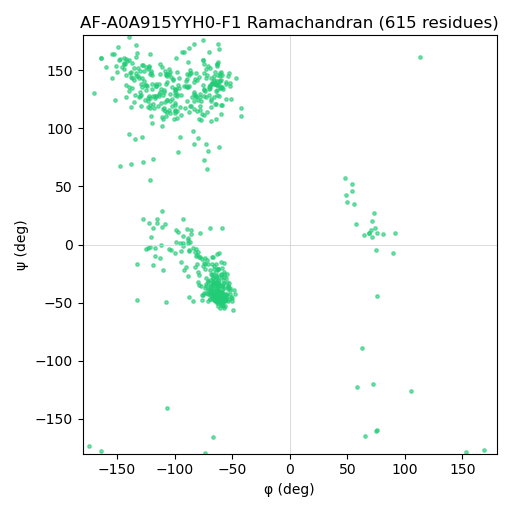2.853 36.869 1.00 97.50 351 TYR A CA 1
ATOM 2808 C C . TYR A 1 351 ? -11.099 1.950 35.640 1.00 97.50 351 TYR A C 1
ATOM 2810 O O . TYR A 1 351 ? -11.754 0.909 35.553 1.00 97.50 351 TYR A O 1
ATOM 2818 N N . GLY A 1 352 ? -10.288 2.357 34.670 1.00 96.50 352 GLY A N 1
ATOM 2819 C CA . GLY A 1 352 ? -10.069 1.580 33.461 1.00 96.50 352 GLY A CA 1
ATOM 2820 C C . GLY A 1 352 ? -8.610 1.548 33.051 1.00 96.50 352 GLY A C 1
ATOM 2821 O O . GLY A 1 352 ? -7.834 2.448 33.374 1.00 96.50 352 GLY A O 1
ATOM 2822 N N . ARG A 1 353 ? -8.247 0.512 32.296 1.00 96.88 353 ARG A N 1
ATOM 2823 C CA . ARG A 1 353 ? -6.953 0.412 31.613 1.00 96.88 353 ARG A CA 1
ATOM 2824 C C . ARG A 1 353 ? -7.171 0.465 30.107 1.00 96.88 353 ARG A C 1
ATOM 2826 O O . ARG A 1 353 ? -8.035 -0.230 29.568 1.00 96.88 353 ARG A O 1
ATOM 2833 N N . GLN A 1 354 ? -6.424 1.337 29.437 1.00 95.88 354 GLN A N 1
ATOM 2834 C CA . GLN A 1 354 ? -6.470 1.518 27.994 1.00 95.88 354 GLN A CA 1
ATOM 2835 C C . GLN A 1 354 ? -5.336 0.755 27.320 1.00 95.88 354 GLN A C 1
ATOM 2837 O O . GLN A 1 354 ? -4.167 0.886 27.690 1.00 95.88 354 GLN A O 1
ATOM 2842 N N . TYR A 1 355 ? -5.702 0.047 26.259 1.00 96.12 355 TYR A N 1
ATOM 2843 C CA . TYR A 1 355 ? -4.792 -0.691 25.400 1.00 96.12 355 TYR A CA 1
ATOM 2844 C C . TYR A 1 355 ? -4.934 -0.225 23.954 1.00 96.12 355 TYR A C 1
ATOM 2846 O O . TYR A 1 355 ? -6.017 0.200 23.543 1.00 96.12 355 TYR A O 1
ATOM 2854 N N . ASP A 1 356 ? -3.855 -0.315 23.183 1.00 94.50 356 ASP A N 1
ATOM 2855 C CA . ASP A 1 356 ? -3.819 0.058 21.765 1.00 94.50 356 ASP A CA 1
ATOM 2856 C C . ASP A 1 356 ? -2.946 -0.914 20.968 1.00 94.50 356 ASP A C 1
ATOM 2858 O O . ASP A 1 356 ? -1.960 -1.447 21.480 1.00 94.50 356 ASP A O 1
ATOM 2862 N N . ALA A 1 357 ? -3.306 -1.188 19.716 1.00 93.06 357 ALA A N 1
ATOM 2863 C CA . ALA A 1 357 ? -2.502 -2.051 18.861 1.00 93.06 357 ALA A CA 1
ATOM 2864 C C . ALA A 1 357 ? -1.325 -1.283 18.240 1.00 93.06 357 ALA A C 1
ATOM 2866 O O . ALA A 1 357 ? -1.491 -0.294 17.523 1.00 93.06 357 ALA A O 1
ATOM 2867 N N . THR A 1 358 ? -0.109 -1.805 18.387 1.00 91.12 358 THR A N 1
ATOM 2868 C CA . THR A 1 358 ? 1.072 -1.195 17.773 1.00 91.12 358 THR A CA 1
ATOM 2869 C C . THR A 1 358 ? 1.033 -1.334 16.251 1.00 91.12 358 THR A C 1
ATOM 2871 O O . THR A 1 358 ? 1.299 -2.395 15.679 1.00 91.12 358 THR A O 1
ATOM 2874 N N . SER A 1 359 ? 0.750 -0.213 15.576 1.00 91.44 359 SER A N 1
ATOM 2875 C CA . SER A 1 359 ? 0.750 -0.109 14.112 1.00 91.44 359 SER A CA 1
ATOM 2876 C C . SER A 1 359 ? -0.144 -1.172 13.451 1.00 91.44 359 SER A C 1
ATOM 2878 O O . SER A 1 359 ? 0.308 -1.874 12.543 1.00 91.44 359 SER A O 1
ATOM 2880 N N . LEU A 1 360 ? -1.414 -1.281 13.878 1.00 94.12 360 LEU A N 1
ATOM 2881 C CA . LEU A 1 360 ? -2.333 -2.343 13.441 1.00 94.12 360 LEU A CA 1
ATOM 2882 C C . LEU A 1 360 ? -2.370 -2.520 11.919 1.00 94.12 360 LEU A C 1
ATOM 2884 O O . LEU A 1 360 ? -2.084 -3.608 11.419 1.00 94.12 360 LEU A O 1
ATOM 2888 N N . TYR A 1 361 ? -2.680 -1.466 11.162 1.00 95.00 361 TYR A N 1
ATOM 2889 C CA . TYR A 1 361 ? -2.797 -1.584 9.706 1.00 95.00 361 TYR A CA 1
ATOM 2890 C C . TYR A 1 361 ? -1.470 -1.933 9.020 1.00 95.00 361 TYR A C 1
ATOM 2892 O O . TYR A 1 361 ? -1.469 -2.913 8.272 1.00 95.00 361 TYR A O 1
ATOM 2900 N N . PRO A 1 362 ? -0.333 -1.264 9.309 1.00 95.75 362 PRO A N 1
ATOM 2901 C CA . PRO A 1 362 ? 0.973 -1.720 8.829 1.00 95.75 362 PRO A CA 1
ATOM 2902 C C . PRO A 1 362 ? 1.273 -3.189 9.151 1.00 95.75 362 PRO A C 1
ATOM 2904 O O . PRO A 1 362 ? 1.794 -3.923 8.313 1.00 95.75 362 PRO A O 1
ATOM 2907 N N . SER A 1 363 ? 0.888 -3.651 10.343 1.00 94.81 363 SER A N 1
ATOM 2908 C CA . SER A 1 363 ? 1.105 -5.029 10.780 1.00 94.81 363 SER A CA 1
ATOM 2909 C C . SER A 1 363 ? 0.311 -6.055 9.956 1.00 94.81 363 SER A C 1
ATOM 2911 O O . SER A 1 363 ? 0.808 -7.152 9.681 1.00 94.81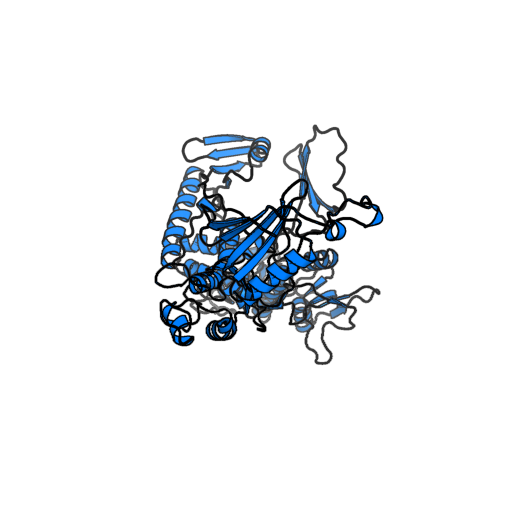 363 SER A O 1
ATOM 2913 N N . ILE A 1 364 ? -0.894 -5.684 9.508 1.00 95.81 364 ILE A N 1
ATOM 2914 C CA . ILE A 1 364 ? -1.727 -6.483 8.604 1.00 95.81 364 ILE A CA 1
ATOM 2915 C C . ILE A 1 364 ? -1.179 -6.405 7.177 1.00 95.81 364 ILE A C 1
ATOM 2917 O O . ILE A 1 364 ? -1.097 -7.437 6.509 1.00 95.81 364 ILE A O 1
ATOM 2921 N N . GLN A 1 365 ? -0.785 -5.212 6.720 1.00 94.81 365 GLN A N 1
ATOM 2922 C CA . GLN A 1 365 ? -0.242 -4.981 5.381 1.00 94.81 365 GLN A CA 1
ATOM 2923 C C . GLN A 1 365 ? 0.958 -5.883 5.099 1.00 94.81 365 GLN A C 1
ATOM 2925 O O . GLN A 1 365 ? 0.976 -6.532 4.068 1.00 94.81 365 GLN A O 1
ATOM 2930 N N . GLN A 1 366 ? 1.910 -6.009 6.024 1.00 90.44 366 GLN A N 1
ATOM 2931 C CA . GLN A 1 366 ? 3.080 -6.883 5.844 1.00 90.44 366 GLN A CA 1
ATOM 2932 C C . GLN A 1 366 ? 2.845 -8.352 6.245 1.00 90.44 366 GLN A C 1
ATOM 2934 O O . GLN A 1 366 ? 3.800 -9.095 6.450 1.00 90.44 366 GLN A O 1
ATOM 2939 N N . SER A 1 367 ? 1.602 -8.779 6.473 1.00 92.12 367 SER A N 1
ATOM 2940 C CA . SER A 1 367 ? 1.307 -10.168 6.844 1.00 92.12 367 SER A CA 1
ATOM 2941 C C . SER A 1 367 ? 1.124 -11.060 5.611 1.00 92.12 367 SER A C 1
ATOM 2943 O O . SER A 1 367 ? 0.941 -10.570 4.500 1.00 92.12 367 SER A O 1
ATOM 2945 N N . ASN A 1 368 ? 1.069 -12.383 5.806 1.00 91.44 368 ASN A N 1
ATOM 2946 C CA . ASN A 1 368 ? 0.705 -13.348 4.752 1.00 91.44 368 ASN A CA 1
ATOM 2947 C C . ASN A 1 368 ? -0.782 -13.260 4.333 1.00 91.44 368 ASN A C 1
ATOM 2949 O O . ASN A 1 368 ? -1.323 -14.163 3.699 1.00 91.44 368 ASN A O 1
ATOM 2953 N N . ALA A 1 369 ? -1.477 -12.187 4.716 1.00 92.56 369 ALA A N 1
ATOM 2954 C CA . ALA A 1 369 ? -2.787 -11.849 4.200 1.00 92.56 369 ALA A CA 1
ATOM 2955 C C . ALA A 1 369 ? -2.727 -11.659 2.685 1.00 92.56 369 ALA A C 1
ATOM 2957 O O . ALA A 1 369 ? -2.041 -10.767 2.209 1.00 92.56 369 ALA A O 1
ATOM 2958 N N . ASN A 1 370 ? -3.490 -12.448 1.937 1.00 93.81 370 ASN A N 1
ATOM 2959 C CA . ASN A 1 370 ? -3.696 -12.183 0.518 1.00 93.81 370 ASN A CA 1
ATOM 2960 C C . ASN A 1 370 ? -4.614 -10.978 0.327 1.00 93.81 370 ASN A C 1
ATOM 2962 O O . ASN A 1 370 ? -5.577 -10.832 1.087 1.00 93.81 370 ASN A O 1
ATOM 2966 N N . PHE A 1 371 ? -4.341 -10.179 -0.699 1.00 95.69 371 PHE A N 1
ATOM 2967 C CA . PHE A 1 371 ? -5.128 -9.029 -1.124 1.00 95.69 371 PHE A CA 1
ATOM 2968 C C . PHE A 1 371 ? -5.423 -9.107 -2.626 1.00 95.69 371 PHE A C 1
ATOM 2970 O O . PHE A 1 371 ? -4.520 -9.462 -3.386 1.00 95.69 371 PHE A O 1
ATOM 2977 N N . PRO A 1 372 ? -6.648 -8.787 -3.080 1.00 95.69 372 PRO A N 1
ATOM 2978 C CA . PRO A 1 372 ? -6.953 -8.789 -4.503 1.00 95.69 372 PRO A CA 1
ATOM 2979 C C . PRO A 1 372 ? -6.259 -7.644 -5.234 1.00 95.69 372 PRO A C 1
ATOM 2981 O O . PRO A 1 372 ? -6.297 -6.499 -4.784 1.00 95.69 372 PRO A O 1
ATOM 2984 N N . ILE A 1 373 ? -5.677 -7.966 -6.384 1.00 91.75 373 ILE A N 1
ATOM 2985 C CA . ILE A 1 373 ? -5.059 -7.001 -7.308 1.00 91.75 373 ILE A CA 1
ATOM 2986 C C . ILE A 1 373 ? -5.746 -6.998 -8.680 1.00 91.75 373 ILE A C 1
ATOM 2988 O O . ILE A 1 373 ? -5.639 -6.042 -9.444 1.00 91.75 373 ILE A O 1
ATOM 2992 N N . ARG A 1 374 ? -6.509 -8.053 -8.970 1.00 92.62 374 ARG A N 1
ATOM 2993 C CA . ARG A 1 374 ? -7.215 -8.273 -10.230 1.00 92.62 374 ARG A CA 1
ATOM 2994 C C . ARG A 1 374 ? -8.716 -8.426 -10.004 1.00 92.62 374 ARG A C 1
ATOM 2996 O O . ARG A 1 374 ? -9.152 -8.623 -8.865 1.00 92.62 374 ARG A O 1
ATOM 3003 N N . ARG A 1 375 ? -9.496 -8.301 -11.080 1.00 93.88 375 ARG A N 1
ATOM 3004 C CA . ARG A 1 375 ? -10.967 -8.342 -11.026 1.00 93.88 375 ARG A CA 1
ATOM 3005 C C . ARG A 1 375 ? -11.472 -9.678 -10.457 1.00 93.88 375 ARG A C 1
ATOM 3007 O O . ARG A 1 375 ? -10.983 -10.747 -10.823 1.00 93.88 375 ARG A O 1
ATOM 3014 N N . GLY A 1 376 ? -12.457 -9.606 -9.561 1.00 95.75 376 GLY A N 1
ATOM 3015 C CA . GLY A 1 376 ? -13.172 -10.776 -9.039 1.00 95.75 376 GLY A CA 1
ATOM 3016 C C . GLY A 1 376 ? -14.301 -11.257 -9.959 1.00 95.75 376 GLY A C 1
ATOM 3017 O O . GLY A 1 376 ? -14.662 -10.599 -10.933 1.00 95.75 376 GLY A O 1
ATOM 3018 N N . LYS A 1 377 ? -14.899 -12.403 -9.632 1.00 97.06 377 LYS A N 1
ATOM 3019 C CA . LYS A 1 377 ? -16.027 -12.991 -10.370 1.00 97.06 377 LYS A CA 1
ATOM 3020 C C . LYS A 1 377 ? -17.321 -12.830 -9.582 1.00 97.06 377 LYS A C 1
ATOM 3022 O O . LYS A 1 377 ? -17.399 -13.279 -8.438 1.00 97.06 377 LYS A O 1
ATOM 3027 N N . PHE A 1 378 ? -18.327 -12.216 -10.198 1.00 97.75 378 PHE A N 1
ATOM 3028 C CA . PHE A 1 378 ? -19.672 -12.141 -9.635 1.00 97.75 378 PHE A CA 1
ATOM 3029 C C . PHE A 1 378 ? -20.375 -13.493 -9.748 1.00 97.75 378 PHE A C 1
ATOM 3031 O O . PHE A 1 378 ? -20.321 -14.134 -10.795 1.00 97.75 378 PHE A O 1
ATOM 3038 N N . GLN A 1 379 ? -21.005 -13.929 -8.661 1.00 97.06 379 GLN A N 1
ATOM 3039 C CA . GLN A 1 379 ? -21.695 -15.212 -8.552 1.00 97.06 379 GLN A CA 1
ATOM 3040 C C . GLN A 1 379 ? -22.951 -15.068 -7.685 1.00 97.06 379 GLN A C 1
ATOM 3042 O O . GLN A 1 379 ? -23.067 -14.138 -6.879 1.00 97.06 379 GLN A O 1
ATOM 3047 N N . THR A 1 380 ? -23.865 -16.022 -7.828 1.00 97.50 380 THR A N 1
ATOM 3048 C CA . THR A 1 380 ? -24.989 -16.228 -6.910 1.00 97.50 380 THR A CA 1
ATOM 3049 C C . THR A 1 380 ? -24.735 -17.522 -6.152 1.00 97.50 380 THR A C 1
ATOM 3051 O O . THR A 1 380 ? -24.626 -18.585 -6.757 1.00 97.50 380 THR A O 1
ATOM 3054 N N . LEU A 1 381 ? -24.583 -17.421 -4.835 1.00 96.56 381 LEU A N 1
ATOM 3055 C CA . LEU A 1 381 ? -24.225 -18.525 -3.952 1.00 96.56 381 LEU A CA 1
ATOM 3056 C C . LEU A 1 381 ? -25.306 -18.744 -2.896 1.00 96.56 381 LEU A C 1
ATOM 3058 O O . LEU A 1 381 ? -25.950 -17.795 -2.450 1.00 96.56 381 LEU A O 1
ATOM 3062 N N . ASN A 1 382 ? -25.468 -19.990 -2.453 1.00 94.69 382 ASN A N 1
ATOM 3063 C CA . ASN A 1 382 ? -26.363 -20.324 -1.341 1.00 94.69 382 ASN A CA 1
ATOM 3064 C C . ASN A 1 382 ? -25.721 -20.033 0.023 1.00 94.69 382 ASN A C 1
ATOM 3066 O O . ASN A 1 382 ? -26.415 -19.644 0.958 1.00 94.69 382 ASN A O 1
ATOM 3070 N N . ASP A 1 383 ? -24.398 -20.176 0.120 1.00 94.75 383 ASP A N 1
ATOM 3071 C CA . ASP A 1 383 ? -23.614 -19.920 1.328 1.00 94.75 383 ASP A CA 1
ATOM 3072 C C . ASP A 1 383 ? -22.270 -19.260 0.957 1.00 94.75 383 ASP A C 1
ATOM 3074 O O . ASP A 1 383 ? -21.794 -19.354 -0.176 1.00 94.75 383 ASP A O 1
ATOM 3078 N N . PHE A 1 384 ? -21.658 -18.561 1.913 1.00 95.50 384 PHE A N 1
ATOM 3079 C CA . PHE A 1 384 ? -20.334 -17.953 1.783 1.00 95.50 384 PHE A CA 1
ATOM 3080 C C . PHE A 1 384 ? -19.193 -18.942 2.072 1.00 95.50 384 PHE A C 1
ATOM 3082 O O . PHE A 1 384 ? -18.019 -18.573 1.962 1.00 95.50 384 PHE A O 1
ATOM 3089 N N . VAL A 1 385 ? -19.516 -20.179 2.459 1.00 94.69 385 VAL A N 1
ATOM 3090 C CA . VAL A 1 385 ? -18.566 -21.290 2.602 1.00 94.69 385 VAL A CA 1
ATOM 3091 C C . VAL A 1 385 ? -18.696 -22.296 1.455 1.00 94.69 385 VAL A C 1
ATOM 3093 O O . VAL A 1 385 ? -19.766 -22.458 0.876 1.00 94.69 385 VAL A O 1
ATOM 3096 N N . ASP A 1 386 ? -17.595 -22.966 1.116 1.00 91.31 386 ASP A N 1
ATOM 3097 C CA . ASP A 1 386 ? -17.580 -24.073 0.160 1.00 91.31 386 ASP A CA 1
ATOM 3098 C C . ASP A 1 386 ? -18.160 -25.365 0.772 1.00 91.31 386 ASP A C 1
ATOM 3100 O O . ASP A 1 386 ? -18.474 -25.436 1.961 1.00 91.31 386 ASP A O 1
ATOM 3104 N N . HIS A 1 387 ? -18.262 -26.420 -0.040 1.00 89.38 387 HIS A N 1
ATOM 3105 C CA . HIS A 1 387 ? -18.758 -27.738 0.381 1.00 89.38 387 HIS A CA 1
ATOM 3106 C C . HIS A 1 387 ? -17.932 -28.399 1.504 1.00 89.38 387 HIS A C 1
ATOM 3108 O O . HIS A 1 387 ? -18.397 -29.352 2.120 1.00 89.38 387 HIS A O 1
ATOM 3114 N N . ARG A 1 388 ? -16.716 -27.908 1.787 1.00 90.75 388 ARG A N 1
ATOM 3115 C CA . ARG A 1 388 ? -15.853 -28.363 2.892 1.00 90.75 388 ARG A CA 1
ATOM 3116 C C . ARG A 1 388 ? -15.953 -27.449 4.118 1.00 90.75 388 ARG A C 1
ATOM 3118 O O . ARG A 1 388 ? -15.242 -27.657 5.097 1.00 90.75 388 ARG A O 1
ATOM 3125 N N . GLY A 1 389 ? -16.802 -26.422 4.072 1.00 88.75 389 GLY A N 1
ATOM 3126 C CA . GLY A 1 389 ? -16.971 -25.439 5.138 1.00 88.75 389 GLY A CA 1
ATOM 3127 C C . GLY A 1 389 ? -15.920 -24.324 5.148 1.00 88.75 389 GLY A C 1
ATOM 3128 O O . GLY A 1 389 ? -15.890 -23.530 6.094 1.00 88.75 389 GLY A O 1
ATOM 3129 N N . TYR A 1 390 ? -15.069 -24.212 4.122 1.00 91.44 390 TYR A N 1
ATOM 3130 C CA . TYR A 1 390 ? -14.095 -23.125 4.019 1.00 91.44 390 TYR A CA 1
ATOM 3131 C C . TYR A 1 390 ? -14.734 -21.869 3.435 1.00 91.44 390 TYR A C 1
ATOM 3133 O O . TYR A 1 390 ? -15.342 -21.904 2.372 1.00 91.44 390 TYR A O 1
ATOM 3141 N N . ALA A 1 391 ? -14.550 -20.726 4.098 1.00 93.94 391 ALA A N 1
ATOM 3142 C CA . ALA A 1 391 ? -15.062 -19.457 3.587 1.00 93.94 391 ALA A CA 1
ATOM 3143 C C . ALA A 1 391 ? -14.414 -19.089 2.246 1.00 93.94 391 ALA A C 1
ATOM 3145 O O . ALA A 1 391 ? -13.186 -19.037 2.121 1.00 93.94 391 ALA A O 1
ATOM 3146 N N . LEU A 1 392 ? -15.258 -18.775 1.269 1.00 97.00 392 LEU A N 1
ATOM 3147 C CA . LEU A 1 392 ? -14.848 -18.279 -0.033 1.00 97.00 392 LEU A CA 1
ATOM 3148 C C . LEU A 1 392 ? -14.305 -16.856 0.122 1.00 97.00 392 LEU A C 1
ATOM 3150 O O . LEU A 1 392 ? -14.893 -16.010 0.796 1.00 97.00 392 LEU A O 1
ATOM 3154 N N . TYR A 1 393 ? -13.156 -16.573 -0.488 1.00 97.75 393 TYR A N 1
ATOM 3155 C CA . TYR A 1 393 ? -12.536 -15.258 -0.363 1.00 97.75 393 TYR A CA 1
ATOM 3156 C C . TYR A 1 393 ? -13.273 -14.263 -1.261 1.00 97.75 393 TYR A C 1
ATOM 3158 O O . TYR A 1 393 ? -13.111 -14.285 -2.479 1.00 97.75 393 TYR A O 1
ATOM 3166 N N . GLY A 1 394 ? -14.047 -13.360 -0.666 1.00 98.00 394 GLY A N 1
ATOM 3167 C CA . GLY A 1 394 ? -14.849 -12.421 -1.440 1.00 98.00 394 GLY A CA 1
ATOM 3168 C C . GLY A 1 394 ? -15.580 -11.368 -0.621 1.00 98.00 394 GLY A C 1
ATOM 3169 O O . GLY A 1 394 ? -15.388 -11.251 0.598 1.00 98.00 394 GLY A O 1
ATOM 3170 N N . LEU A 1 395 ? -16.412 -10.613 -1.334 1.00 98.50 395 LEU A N 1
ATOM 3171 C CA . LEU A 1 395 ? -17.455 -9.748 -0.792 1.00 98.50 395 LEU A CA 1
ATOM 3172 C C . LEU A 1 395 ? -18.823 -10.395 -0.999 1.00 98.50 395 LEU A C 1
ATOM 3174 O O . LEU A 1 395 ? -19.041 -11.056 -2.010 1.00 98.50 395 LEU A O 1
ATOM 3178 N N . PHE A 1 396 ? -19.741 -10.172 -0.067 1.00 98.62 396 PHE A N 1
ATOM 3179 C CA . PHE A 1 396 ? -21.040 -10.832 -0.029 1.00 98.62 396 PHE A CA 1
ATOM 3180 C C . PHE A 1 396 ? -22.140 -9.841 0.312 1.00 98.62 396 PHE A C 1
ATOM 3182 O O . PHE A 1 396 ? -22.023 -9.080 1.272 1.00 98.62 396 PHE A O 1
ATOM 3189 N N . ARG A 1 397 ? -23.235 -9.909 -0.436 1.00 98.44 397 ARG A N 1
ATOM 3190 C CA . ARG A 1 397 ? -24.510 -9.286 -0.100 1.00 98.44 397 ARG A CA 1
ATOM 3191 C C . ARG A 1 397 ? -25.214 -10.154 0.933 1.00 98.44 397 ARG A C 1
ATOM 3193 O O . ARG A 1 397 ? -25.686 -11.243 0.612 1.00 98.44 397 ARG A O 1
ATOM 3200 N N . ALA A 1 398 ? -25.271 -9.685 2.173 1.00 97.88 398 ALA A N 1
ATOM 3201 C CA . ALA A 1 398 ? -25.823 -10.444 3.283 1.00 97.88 398 ALA A CA 1
ATOM 3202 C C . ALA A 1 398 ? -26.578 -9.560 4.279 1.00 97.88 398 ALA A C 1
ATOM 3204 O O . ALA A 1 398 ? -26.240 -8.398 4.508 1.00 97.88 398 ALA A O 1
ATOM 3205 N N . LYS A 1 399 ? -27.571 -10.155 4.935 1.00 97.38 399 LYS A N 1
ATOM 3206 C CA . LYS A 1 399 ? -28.210 -9.636 6.139 1.00 97.38 399 LYS A CA 1
ATOM 3207 C C . LYS A 1 399 ? -27.610 -10.351 7.346 1.00 97.38 399 LYS A C 1
ATOM 3209 O O . LYS A 1 399 ? -27.709 -11.571 7.456 1.00 97.38 399 LYS A O 1
ATOM 3214 N N . VAL A 1 400 ? -27.001 -9.589 8.251 1.00 97.25 400 VAL A N 1
ATOM 3215 C CA . VAL A 1 400 ? -26.472 -10.105 9.520 1.00 97.25 400 VAL A CA 1
ATOM 3216 C C . VAL A 1 400 ? -27.360 -9.598 10.649 1.00 97.25 400 VAL A C 1
ATOM 3218 O O . VAL A 1 400 ? -27.437 -8.395 10.886 1.00 97.25 400 VAL A O 1
ATOM 3221 N N . SER A 1 401 ? -28.051 -10.507 11.332 1.00 95.12 401 SER A N 1
ATOM 3222 C CA . SER A 1 401 ? -29.006 -10.170 12.394 1.00 95.12 401 SER A CA 1
ATOM 3223 C C . SER A 1 401 ? -28.447 -10.521 13.775 1.00 95.12 401 SER A C 1
ATOM 3225 O O . SER A 1 401 ? -27.714 -11.498 13.931 1.00 95.12 401 SER A O 1
ATOM 3227 N N . GLY A 1 402 ? -28.816 -9.719 14.775 1.00 92.38 402 GLY A N 1
ATOM 3228 C CA . GLY A 1 402 ? -28.312 -9.798 16.148 1.00 92.38 402 GLY A CA 1
ATOM 3229 C C . GLY A 1 402 ? -27.464 -8.582 16.531 1.00 92.38 402 GLY A C 1
ATOM 3230 O O . GLY A 1 402 ? -26.985 -7.835 15.671 1.00 92.38 402 GLY A O 1
ATOM 3231 N N . ASN A 1 403 ? -27.297 -8.374 17.838 1.00 88.50 403 ASN A N 1
ATOM 3232 C CA . ASN A 1 403 ? -26.516 -7.272 18.392 1.00 88.50 403 ASN A CA 1
ATOM 3233 C C . ASN A 1 403 ? -25.317 -7.813 19.175 1.00 88.50 403 ASN A C 1
ATOM 3235 O O . ASN A 1 403 ? -25.468 -8.641 20.072 1.00 88.50 403 ASN A O 1
ATOM 3239 N N . ASN A 1 404 ? -24.118 -7.349 18.837 1.00 94.62 404 ASN A N 1
ATOM 3240 C CA . ASN A 1 404 ? -22.903 -7.705 19.554 1.00 94.62 404 ASN A CA 1
ATOM 3241 C C . ASN A 1 404 ? -21.888 -6.567 19.427 1.00 94.62 404 ASN A C 1
ATOM 3243 O O . ASN A 1 404 ? -21.517 -6.198 18.316 1.00 94.62 404 ASN A O 1
ATOM 3247 N N . ILE A 1 405 ? -21.401 -6.055 20.561 1.00 95.50 405 ILE A N 1
ATOM 3248 C CA . ILE A 1 405 ? -20.426 -4.951 20.628 1.00 95.50 405 ILE A CA 1
ATOM 3249 C C . ILE A 1 405 ? -19.108 -5.271 19.900 1.00 95.50 405 ILE A C 1
ATOM 3251 O O . ILE A 1 405 ? -18.360 -4.376 19.516 1.00 95.50 405 ILE A O 1
ATOM 3255 N N . LEU A 1 406 ? -18.836 -6.562 19.683 1.00 97.12 406 LEU A N 1
ATOM 3256 C CA . LEU A 1 406 ? -17.647 -7.081 19.015 1.00 97.12 406 LEU A CA 1
ATOM 3257 C C . LEU A 1 406 ? -17.804 -7.183 17.491 1.00 97.12 406 LEU A C 1
ATOM 3259 O O . LEU A 1 406 ? -16.883 -7.647 16.813 1.00 97.12 406 LEU A O 1
ATOM 3263 N N . PHE A 1 407 ? -18.951 -6.781 16.940 1.00 97.00 407 PHE A N 1
ATOM 3264 C CA . PHE A 1 407 ? -19.241 -6.821 15.512 1.00 97.00 407 PHE A CA 1
ATOM 3265 C C . PHE A 1 407 ? -19.737 -5.467 15.006 1.00 97.00 407 PHE A C 1
ATOM 3267 O O . PHE A 1 407 ? -20.598 -4.829 15.605 1.00 97.00 407 PHE A O 1
ATOM 3274 N N . ARG A 1 408 ? -19.221 -5.038 13.851 1.00 95.25 408 ARG A N 1
ATOM 3275 C CA . ARG A 1 408 ? -19.683 -3.822 13.179 1.00 95.25 408 ARG A CA 1
ATOM 3276 C C . ARG A 1 408 ? -20.652 -4.190 12.062 1.00 95.25 408 ARG A C 1
ATOM 3278 O O . ARG A 1 408 ? -20.240 -4.752 11.052 1.00 95.25 408 ARG A O 1
ATOM 3285 N N . GLN A 1 409 ? -21.911 -3.804 12.232 1.00 94.75 409 GLN A N 1
ATOM 3286 C CA . GLN A 1 409 ? -22.942 -3.948 11.206 1.00 94.75 409 GLN A CA 1
ATOM 3287 C C . GLN A 1 409 ? -22.663 -3.037 9.999 1.00 94.75 409 GLN A C 1
ATOM 3289 O O . GLN A 1 409 ? -22.289 -1.869 10.164 1.00 94.75 409 GLN A O 1
ATOM 3294 N N . ASN A 1 410 ? -22.888 -3.556 8.790 1.00 95.62 410 ASN A N 1
ATOM 3295 C CA . ASN A 1 410 ? -22.863 -2.781 7.554 1.00 95.62 410 ASN A CA 1
ATOM 3296 C C . ASN A 1 410 ? -24.280 -2.426 7.097 1.00 95.62 410 ASN A C 1
ATOM 3298 O O . ASN A 1 410 ? -25.036 -3.292 6.661 1.00 95.62 410 ASN A O 1
ATOM 3302 N N . LYS A 1 411 ? -24.608 -1.131 7.098 1.00 92.38 411 LYS A N 1
ATOM 3303 C CA . LYS A 1 411 ? -25.901 -0.622 6.614 1.00 92.38 411 LYS A CA 1
ATOM 3304 C C . LYS A 1 411 ? -26.125 -0.852 5.115 1.00 92.38 411 LYS A C 1
ATOM 3306 O O . LYS A 1 411 ? -27.268 -0.888 4.683 1.00 92.38 411 LYS A O 1
ATOM 3311 N N . ARG A 1 412 ? -25.052 -1.008 4.332 1.00 94.12 412 ARG A N 1
ATOM 3312 C CA . ARG A 1 412 ? -25.120 -1.320 2.895 1.00 94.12 412 ARG A CA 1
ATOM 3313 C C . ARG A 1 412 ? -25.330 -2.811 2.613 1.00 94.12 412 ARG A C 1
ATOM 3315 O O . ARG A 1 412 ? -25.558 -3.183 1.472 1.00 94.12 412 ARG A O 1
ATOM 3322 N N . GLY A 1 413 ? -25.224 -3.673 3.628 1.00 96.69 413 GLY A N 1
ATOM 3323 C CA . GLY A 1 413 ? -25.394 -5.118 3.464 1.00 96.69 413 GLY A CA 1
ATOM 3324 C C . GLY A 1 413 ? -24.263 -5.821 2.703 1.00 96.69 413 GLY A C 1
ATOM 3325 O O . GLY A 1 413 ? -24.436 -6.975 2.330 1.00 96.69 413 GLY A O 1
ATOM 3326 N N . ILE A 1 414 ? -23.117 -5.165 2.471 1.00 98.00 414 ILE A N 1
ATOM 3327 C CA . ILE A 1 414 ? -21.949 -5.779 1.816 1.00 98.00 414 ILE A CA 1
ATOM 3328 C C . ILE A 1 414 ? -20.887 -6.135 2.857 1.00 98.00 414 ILE A C 1
ATOM 3330 O O . ILE A 1 414 ? -20.344 -5.264 3.532 1.00 98.00 414 ILE A O 1
ATOM 3334 N N . TYR A 1 415 ? -20.544 -7.407 2.987 1.00 98.50 415 TYR A N 1
ATOM 3335 C CA . TYR A 1 415 ? -19.587 -7.893 3.979 1.00 98.50 415 TYR A CA 1
ATOM 3336 C C . TYR A 1 415 ? -18.417 -8.598 3.313 1.00 98.50 415 TYR A C 1
ATOM 3338 O O . TYR A 1 415 ? -18.579 -9.262 2.294 1.00 98.50 415 TYR A O 1
ATOM 3346 N N . THR A 1 416 ? -17.226 -8.501 3.902 1.00 98.44 416 THR A N 1
ATOM 3347 C CA . THR A 1 416 ? -16.132 -9.397 3.513 1.00 98.44 416 THR A CA 1
ATOM 3348 C C . THR A 1 416 ? -16.372 -10.790 4.098 1.00 98.44 416 THR A C 1
ATOM 3350 O O . THR A 1 416 ? -17.024 -10.933 5.135 1.00 98.44 416 THR A O 1
ATOM 3353 N N . PHE A 1 417 ? -15.757 -11.822 3.518 1.00 97.88 417 PHE A N 1
ATOM 3354 C CA . PHE A 1 417 ? -15.750 -13.154 4.140 1.00 97.88 417 PHE A CA 1
ATOM 3355 C C . PHE A 1 417 ? -15.191 -13.140 5.577 1.00 97.88 417 PHE A C 1
ATOM 3357 O O . PHE A 1 417 ? -15.596 -13.951 6.402 1.00 97.88 417 PHE A O 1
ATOM 3364 N N . ILE A 1 418 ? -14.281 -12.209 5.897 1.00 98.06 418 ILE A N 1
ATOM 3365 C CA . ILE A 1 418 ? -13.700 -12.049 7.239 1.00 98.06 418 ILE A CA 1
ATOM 3366 C C . ILE A 1 418 ? -14.771 -11.584 8.227 1.00 98.06 418 ILE A C 1
ATOM 3368 O O . ILE A 1 418 ? -14.850 -12.113 9.336 1.00 98.06 418 ILE A O 1
ATOM 3372 N N . ASP A 1 419 ? -15.594 -10.615 7.819 1.00 98.19 419 ASP A N 1
ATOM 3373 C CA . ASP A 1 419 ? -16.710 -10.131 8.629 1.00 98.19 419 ASP A CA 1
ATOM 3374 C C . ASP A 1 419 ? -17.733 -11.253 8.845 1.00 98.19 419 ASP A C 1
ATOM 3376 O O . ASP A 1 419 ? -18.118 -11.502 9.984 1.00 98.19 419 ASP A O 1
ATOM 3380 N N . LEU A 1 420 ? -18.110 -11.991 7.793 1.00 98.31 420 LEU A N 1
ATOM 3381 C CA . LEU A 1 420 ? -19.065 -13.102 7.907 1.00 98.31 420 LEU A CA 1
ATOM 3382 C C . LEU A 1 420 ? -18.533 -14.256 8.767 1.00 98.31 420 LEU A C 1
ATOM 3384 O O . LEU A 1 420 ? -19.247 -14.771 9.626 1.00 98.31 420 LEU A O 1
ATOM 3388 N N . GLN A 1 421 ? -17.256 -14.620 8.627 1.00 97.75 421 GLN A N 1
ATOM 3389 C CA . GLN A 1 421 ? -16.617 -15.585 9.525 1.00 97.75 421 GLN A CA 1
ATOM 3390 C C . GLN A 1 421 ? -16.656 -15.109 10.978 1.00 97.75 421 GLN A C 1
ATOM 3392 O O . GLN A 1 421 ? -16.893 -15.910 11.885 1.00 97.75 421 GLN A O 1
ATOM 3397 N N . ARG A 1 422 ? -16.417 -13.813 11.217 1.00 97.69 422 ARG A N 1
ATOM 3398 C CA . ARG A 1 422 ? -16.463 -13.265 12.570 1.00 97.69 422 ARG A CA 1
ATOM 3399 C C . ARG A 1 422 ? -17.885 -13.258 13.126 1.00 97.69 422 ARG A C 1
ATOM 3401 O O . ARG A 1 422 ? -18.065 -13.661 14.269 1.00 97.69 422 ARG A O 1
ATOM 3408 N N . ALA A 1 423 ? -18.874 -12.875 12.323 1.00 97.94 423 ALA A N 1
ATOM 3409 C CA . ALA A 1 423 ? -20.287 -12.930 12.683 1.00 97.94 423 ALA A CA 1
ATOM 3410 C C . ALA A 1 423 ? -20.713 -14.356 13.070 1.00 97.94 423 ALA A C 1
ATOM 3412 O O . ALA A 1 423 ? -21.282 -14.544 14.143 1.00 97.94 423 ALA A O 1
ATOM 3413 N N . LYS A 1 424 ? -20.330 -15.365 12.271 1.00 96.38 424 LYS A N 1
ATOM 3414 C CA . LYS A 1 424 ? -20.605 -16.784 12.549 1.00 96.38 424 LYS A CA 1
ATOM 3415 C C . LYS A 1 424 ? -20.001 -17.228 13.884 1.00 96.38 424 LYS A C 1
ATOM 3417 O O . LYS A 1 424 ? -20.691 -17.831 14.696 1.00 96.38 424 LYS A O 1
ATOM 3422 N N . LYS A 1 425 ? -18.737 -16.871 14.158 1.00 96.75 425 LYS A N 1
ATOM 3423 C CA . LYS A 1 425 ? -18.075 -17.152 15.451 1.00 96.75 425 LYS A CA 1
ATOM 3424 C C . LYS A 1 425 ? -18.734 -16.458 16.649 1.00 96.75 425 LYS A C 1
ATOM 3426 O O . LYS A 1 425 ? -18.591 -16.931 17.768 1.00 96.75 425 LYS A O 1
ATOM 3431 N N . LEU A 1 426 ? -19.389 -15.321 16.429 1.00 97.38 426 LEU A N 1
ATOM 3432 C CA . LEU A 1 426 ? -20.098 -14.563 17.463 1.00 97.38 426 LEU A CA 1
ATOM 3433 C C . LEU A 1 426 ? -21.556 -15.019 17.645 1.00 97.38 426 LEU A C 1
ATOM 3435 O O . LEU A 1 426 ? -22.278 -14.389 18.415 1.00 97.38 426 LEU A O 1
ATOM 3439 N N . GLY A 1 427 ? -21.990 -16.070 16.939 1.00 96.62 427 GLY A N 1
ATOM 3440 C CA . GLY A 1 427 ? -23.360 -16.581 17.002 1.00 96.62 427 GLY A CA 1
ATOM 3441 C C . GLY A 1 427 ? -24.397 -15.675 16.331 1.00 96.62 427 GLY A C 1
ATOM 3442 O O . GLY A 1 427 ? -25.577 -15.761 16.652 1.00 96.62 427 GLY A O 1
ATOM 3443 N N . LEU A 1 428 ? -23.979 -14.780 15.428 1.00 97.62 428 LEU A N 1
ATOM 3444 C CA . LEU A 1 428 ? -24.906 -13.931 14.676 1.00 97.62 428 LEU A CA 1
ATOM 3445 C C . LEU A 1 428 ? -25.534 -14.712 13.518 1.00 97.62 428 LEU A C 1
ATOM 3447 O O . LEU A 1 428 ? -24.866 -15.517 12.867 1.00 97.62 428 LEU A O 1
ATOM 3451 N N . ASN A 1 429 ? -26.803 -14.426 13.224 1.00 96.88 429 ASN A N 1
ATOM 3452 C CA . ASN A 1 429 ? -27.503 -15.034 12.095 1.00 96.88 429 ASN A CA 1
ATOM 3453 C C . ASN A 1 429 ? -27.079 -14.358 10.783 1.00 96.88 429 ASN A C 1
ATOM 3455 O O . ASN A 1 429 ? -27.127 -13.130 10.685 1.00 96.88 429 ASN A O 1
ATOM 3459 N N . ILE A 1 430 ? -26.700 -15.147 9.778 1.00 97.62 430 ILE A N 1
ATOM 3460 C CA . ILE A 1 430 ? -26.221 -14.673 8.475 1.00 97.62 430 ILE A CA 1
ATOM 3461 C C . ILE A 1 430 ? -27.134 -15.238 7.393 1.00 97.62 430 ILE A C 1
ATOM 3463 O O . ILE A 1 430 ? -27.310 -16.447 7.300 1.00 97.62 430 ILE A O 1
ATOM 3467 N N . GLN A 1 431 ? -27.671 -14.363 6.547 1.00 97.12 431 GLN A N 1
ATOM 3468 C CA . GLN A 1 431 ? -28.468 -14.743 5.384 1.00 97.12 431 GLN A CA 1
ATOM 3469 C C . GLN A 1 431 ? -27.928 -14.026 4.151 1.00 97.12 431 GLN A C 1
ATOM 3471 O O . GLN A 1 431 ? -27.906 -12.794 4.121 1.00 97.12 431 GLN A O 1
ATOM 3476 N N . LEU A 1 432 ? -27.479 -14.773 3.139 1.00 97.88 432 LEU A N 1
ATOM 3477 C CA . LEU A 1 432 ? -27.141 -14.178 1.846 1.00 97.88 432 LEU A CA 1
ATOM 3478 C C . LEU A 1 432 ? -28.416 -13.683 1.157 1.00 97.88 432 LEU A C 1
ATOM 3480 O O . LEU A 1 432 ? -29.472 -14.303 1.263 1.00 97.88 432 LEU A O 1
ATOM 3484 N N . ILE A 1 433 ? -28.321 -12.551 0.464 1.00 97.75 433 ILE A N 1
ATOM 3485 C CA . ILE A 1 433 ? -29.457 -11.982 -0.266 1.00 97.75 433 ILE A CA 1
ATOM 3486 C C . ILE A 1 433 ? -29.692 -12.817 -1.536 1.00 97.75 433 ILE A C 1
ATOM 3488 O O . ILE A 1 433 ? -28.755 -13.049 -2.296 1.00 97.75 433 ILE A O 1
ATOM 3492 N N . GLN A 1 434 ? -30.930 -13.272 -1.748 1.00 96.62 434 GLN A N 1
ATOM 3493 C CA . GLN A 1 434 ? -31.350 -14.113 -2.879 1.00 96.62 434 GLN A CA 1
ATOM 3494 C C . GLN A 1 434 ? -32.420 -13.382 -3.706 1.00 96.62 434 GLN A C 1
ATOM 3496 O O . GLN A 1 434 ? -33.604 -13.684 -3.609 1.00 96.62 434 GLN A O 1
ATOM 3501 N N . ASP A 1 435 ? -32.021 -12.365 -4.472 1.00 96.19 435 ASP A N 1
ATOM 3502 C CA . ASP A 1 435 ? -32.931 -11.477 -5.219 1.00 96.19 435 ASP A CA 1
ATOM 3503 C C . ASP A 1 435 ? -32.776 -11.582 -6.747 1.00 96.19 435 ASP A C 1
ATOM 3505 O O . ASP A 1 435 ? -33.086 -10.646 -7.481 1.00 96.19 435 ASP A O 1
ATOM 3509 N N . GLY A 1 436 ? -32.233 -12.702 -7.232 1.00 94.06 436 GLY A N 1
ATOM 3510 C CA . GLY A 1 436 ? -31.964 -12.932 -8.657 1.00 94.06 436 GLY A CA 1
ATOM 3511 C C . GLY A 1 436 ? -30.756 -12.168 -9.216 1.00 94.06 436 GLY A C 1
ATOM 3512 O O . GLY A 1 436 ? -30.375 -12.390 -10.362 1.00 94.06 436 GLY A O 1
ATOM 3513 N N . LYS A 1 437 ? -30.111 -11.303 -8.422 1.00 95.94 437 LYS A N 1
ATOM 3514 C CA . LYS A 1 437 ? -28.845 -10.639 -8.768 1.00 95.94 437 LYS A CA 1
ATOM 3515 C C . LYS A 1 437 ? -27.667 -11.368 -8.111 1.00 95.94 437 LYS A C 1
ATOM 3517 O O . LYS A 1 437 ? -27.869 -12.058 -7.110 1.00 95.94 437 LYS A O 1
ATOM 3522 N N . PRO A 1 438 ? -26.424 -11.177 -8.599 1.00 97.62 438 PRO A N 1
ATOM 3523 C CA . PRO A 1 438 ? -25.248 -11.690 -7.910 1.00 97.62 438 PRO A CA 1
ATOM 3524 C C . PRO A 1 438 ? -25.227 -11.258 -6.443 1.00 97.62 438 PRO A C 1
ATOM 3526 O O . PRO A 1 438 ? -25.498 -10.096 -6.111 1.00 97.62 438 PRO A O 1
ATOM 3529 N N . ASN A 1 439 ? -24.890 -12.195 -5.564 1.00 98.06 439 ASN A N 1
ATOM 3530 C CA . ASN A 1 439 ? -24.792 -11.967 -4.125 1.00 98.06 439 ASN A CA 1
ATOM 3531 C C . ASN A 1 439 ? -23.371 -12.167 -3.584 1.00 98.06 439 ASN A C 1
ATOM 3533 O O . ASN A 1 439 ? -23.120 -11.883 -2.415 1.00 98.06 439 ASN A O 1
ATOM 3537 N N . ALA A 1 440 ? -22.433 -12.576 -4.438 1.00 98.44 440 ALA A N 1
ATOM 3538 C CA . ALA A 1 440 ? -21.034 -12.743 -4.098 1.00 98.44 440 ALA A CA 1
ATOM 3539 C C . ALA A 1 440 ? -20.120 -12.187 -5.195 1.00 98.44 440 ALA A C 1
ATOM 3541 O O . ALA A 1 440 ? -20.388 -12.333 -6.386 1.00 98.44 440 ALA A O 1
ATOM 3542 N N . LEU A 1 441 ? -19.008 -11.588 -4.778 1.00 98.38 441 LEU A N 1
ATOM 3543 C CA . LEU A 1 441 ? -17.878 -11.209 -5.618 1.00 98.38 441 LEU A CA 1
ATOM 3544 C C . LEU A 1 441 ? -16.643 -11.953 -5.108 1.00 98.38 441 LEU A C 1
ATOM 3546 O O . LEU A 1 441 ? -16.099 -11.614 -4.054 1.00 98.38 441 LEU A O 1
ATOM 3550 N N . ILE A 1 442 ? -16.227 -12.987 -5.838 1.00 98.12 442 ILE A N 1
ATOM 3551 C CA . ILE A 1 442 ? -15.195 -13.937 -5.414 1.00 98.12 442 ILE A CA 1
ATOM 3552 C C . ILE A 1 442 ? -13.843 -13.605 -6.045 1.00 98.12 442 ILE A C 1
ATOM 3554 O O . ILE A 1 442 ? -13.741 -13.378 -7.250 1.00 98.12 442 ILE A O 1
ATOM 3558 N N . TYR A 1 443 ? -12.793 -13.620 -5.225 1.00 97.62 443 TYR A N 1
ATOM 3559 C CA . TYR A 1 443 ? -11.407 -13.452 -5.647 1.00 97.62 443 TYR A CA 1
ATOM 3560 C C . TYR A 1 443 ? -10.640 -14.769 -5.481 1.00 97.62 443 TYR A C 1
ATOM 3562 O O . TYR A 1 443 ? -10.220 -15.134 -4.376 1.00 97.62 443 TYR A O 1
ATOM 3570 N N . ASP A 1 444 ? -10.431 -15.463 -6.599 1.00 94.50 444 ASP A N 1
ATOM 3571 C CA . ASP A 1 444 ? -9.653 -16.702 -6.677 1.00 94.50 444 ASP A CA 1
ATOM 3572 C C . ASP A 1 444 ? -8.187 -16.506 -6.258 1.00 94.50 444 ASP A C 1
ATOM 3574 O O . ASP A 1 444 ? -7.696 -15.392 -6.058 1.00 94.50 444 ASP A O 1
ATOM 3578 N N . ARG A 1 445 ? -7.442 -17.600 -6.058 1.00 91.88 445 ARG A N 1
ATOM 3579 C CA . ARG A 1 445 ? -6.030 -17.518 -5.637 1.00 91.88 445 ARG A CA 1
ATOM 3580 C C . ARG A 1 445 ? -5.171 -16.757 -6.637 1.00 91.88 445 ARG A C 1
ATOM 3582 O O . ARG A 1 445 ? -4.365 -15.952 -6.191 1.00 91.88 445 ARG A O 1
ATOM 3589 N N . GLU A 1 446 ? -5.367 -16.958 -7.937 1.00 90.19 446 GLU A N 1
ATOM 3590 C CA . GLU A 1 446 ? -4.526 -16.297 -8.939 1.00 90.19 446 GLU A CA 1
ATOM 3591 C C . GLU A 1 446 ? -4.669 -14.767 -8.916 1.00 90.19 446 GLU A C 1
ATOM 3593 O O . GLU A 1 446 ? -3.703 -14.057 -9.179 1.00 90.19 446 GLU A O 1
ATOM 3598 N N . VAL A 1 447 ? -5.845 -14.227 -8.584 1.00 93.12 447 VAL A N 1
ATOM 3599 C CA . VAL A 1 447 ? -6.122 -12.775 -8.625 1.00 93.12 447 VAL A CA 1
ATOM 3600 C C . VAL A 1 447 ? -5.713 -12.029 -7.348 1.00 93.12 447 VAL A C 1
ATOM 3602 O O . VAL A 1 447 ? -6.039 -10.850 -7.178 1.00 93.12 447 VAL A O 1
ATOM 3605 N N . ARG A 1 448 ? -4.995 -12.702 -6.440 1.00 94.00 448 ARG A N 1
ATOM 3606 C CA . ARG A 1 448 ? -4.577 -12.170 -5.140 1.00 94.00 448 ARG A CA 1
ATOM 3607 C C . ARG A 1 448 ? -3.072 -12.311 -4.942 1.00 94.00 448 ARG A C 1
ATOM 3609 O O . ARG A 1 448 ? -2.486 -13.287 -5.388 1.00 94.00 448 ARG A O 1
ATOM 3616 N N . ILE A 1 449 ? -2.484 -11.378 -4.198 1.00 91.88 449 ILE A N 1
ATOM 3617 C CA . ILE A 1 449 ? -1.066 -11.400 -3.817 1.00 91.88 449 ILE A CA 1
ATOM 3618 C C . ILE A 1 449 ? -0.924 -11.230 -2.293 1.00 91.88 449 ILE A C 1
ATOM 3620 O O . ILE A 1 449 ? -1.699 -10.472 -1.694 1.00 91.88 449 ILE A O 1
ATOM 3624 N N . PRO A 1 450 ? 0.044 -11.899 -1.635 1.00 93.00 450 PRO A N 1
ATOM 3625 C CA . PRO A 1 450 ? 0.332 -11.694 -0.219 1.00 93.00 450 PRO A CA 1
ATOM 3626 C C . PRO A 1 450 ? 0.776 -10.262 0.110 1.00 93.00 450 PRO A C 1
ATOM 3628 O O . PRO A 1 450 ? 1.594 -9.656 -0.579 1.00 93.00 450 PRO A O 1
ATOM 3631 N N . GLY A 1 451 ? 0.318 -9.735 1.241 1.00 93.00 451 GLY A N 1
ATOM 3632 C CA . GLY A 1 451 ? 0.701 -8.420 1.743 1.00 93.00 451 GLY A CA 1
ATOM 3633 C C . GLY A 1 451 ? 2.197 -8.285 2.040 1.00 93.00 451 GLY A C 1
ATOM 3634 O O . GLY A 1 451 ? 2.778 -7.230 1.794 1.00 93.00 451 GLY A O 1
ATOM 3635 N N . THR A 1 452 ? 2.857 -9.362 2.477 1.00 90.12 452 THR A N 1
ATOM 3636 C CA . THR A 1 452 ? 4.327 -9.442 2.590 1.00 90.12 452 THR A CA 1
ATOM 3637 C C . THR A 1 452 ? 5.038 -9.086 1.288 1.00 90.12 452 THR A C 1
ATOM 3639 O O . THR A 1 452 ? 6.098 -8.466 1.327 1.00 90.12 452 THR A O 1
ATOM 3642 N N . VAL A 1 453 ? 4.457 -9.449 0.143 1.00 88.38 453 VAL A N 1
ATOM 3643 C CA . VAL A 1 453 ? 5.012 -9.146 -1.176 1.00 88.38 453 VAL A CA 1
ATOM 3644 C C . VAL A 1 453 ? 4.773 -7.675 -1.523 1.00 88.38 453 VAL A C 1
ATOM 3646 O O . VAL A 1 453 ? 5.731 -6.997 -1.876 1.00 88.38 453 VAL A O 1
ATOM 3649 N N . ILE A 1 454 ? 3.545 -7.169 -1.342 1.00 90.25 454 ILE A N 1
ATOM 3650 C CA . ILE A 1 454 ? 3.151 -5.794 -1.715 1.00 90.25 454 ILE A CA 1
ATOM 3651 C C . ILE A 1 454 ? 3.783 -4.734 -0.795 1.00 90.25 454 ILE A C 1
ATOM 3653 O O . ILE A 1 454 ? 4.318 -3.736 -1.265 1.00 90.25 454 ILE A O 1
ATOM 3657 N N . PHE A 1 455 ? 3.700 -4.925 0.524 1.00 92.31 455 PHE A N 1
ATOM 3658 C CA . PHE A 1 455 ? 3.993 -3.897 1.533 1.00 92.31 455 PHE A CA 1
ATOM 3659 C C . PHE A 1 455 ? 5.174 -4.222 2.444 1.00 92.31 455 PHE A C 1
ATOM 3661 O O . PHE A 1 455 ? 5.576 -3.357 3.223 1.00 92.31 455 PHE A O 1
ATOM 3668 N N . GLY A 1 456 ? 5.701 -5.450 2.395 1.00 90.00 456 GLY A N 1
ATOM 3669 C CA . GLY A 1 456 ? 6.680 -5.940 3.367 1.00 90.00 456 GLY A CA 1
ATOM 3670 C C . GLY A 1 456 ? 7.879 -5.010 3.528 1.00 90.00 456 GLY A C 1
ATOM 3671 O O . GLY A 1 456 ? 8.209 -4.635 4.650 1.00 90.00 456 GLY A O 1
ATOM 3672 N N . GLU A 1 457 ? 8.459 -4.558 2.416 1.00 87.94 457 GLU A N 1
ATOM 3673 C CA . GLU A 1 457 ? 9.641 -3.691 2.449 1.00 87.94 457 GLU A CA 1
ATOM 3674 C C . GLU A 1 457 ? 9.348 -2.287 2.949 1.00 87.94 457 GLU A C 1
ATOM 3676 O O . GLU A 1 457 ? 10.087 -1.756 3.777 1.00 87.94 457 GLU A O 1
ATOM 3681 N N . TYR A 1 458 ? 8.236 -1.713 2.499 1.00 92.81 458 TYR A N 1
ATOM 3682 C CA . TYR A 1 458 ? 7.788 -0.405 2.951 1.00 92.81 458 TYR A CA 1
ATOM 3683 C C . TYR A 1 458 ? 7.589 -0.374 4.470 1.00 92.81 458 TYR A C 1
ATOM 3685 O O . TYR A 1 458 ? 8.083 0.526 5.156 1.00 92.81 458 TYR A O 1
ATOM 3693 N N . VAL A 1 459 ? 6.886 -1.379 5.006 1.00 94.56 459 VAL A N 1
ATOM 3694 C CA . VAL A 1 459 ? 6.612 -1.467 6.442 1.00 94.56 459 VAL A CA 1
ATOM 3695 C C . VAL A 1 459 ? 7.891 -1.766 7.212 1.00 94.56 459 VAL A C 1
ATOM 3697 O O . VAL A 1 459 ? 8.168 -1.066 8.181 1.00 94.56 459 VAL A O 1
ATOM 3700 N N . HIS A 1 460 ? 8.698 -2.739 6.780 1.00 91.19 460 HIS A N 1
ATOM 3701 C CA . HIS A 1 460 ? 9.938 -3.103 7.466 1.00 91.19 460 HIS A CA 1
ATOM 3702 C C . HIS A 1 460 ? 10.903 -1.913 7.583 1.00 91.19 460 HIS A C 1
ATOM 3704 O O . HIS A 1 460 ? 11.389 -1.620 8.678 1.00 91.19 460 HIS A O 1
ATOM 3710 N N . PHE A 1 461 ? 11.129 -1.192 6.480 1.00 92.38 461 PHE A N 1
ATOM 3711 C CA . PHE A 1 461 ? 12.024 -0.037 6.430 1.00 92.38 461 PHE A CA 1
ATOM 3712 C C . PHE A 1 461 ? 11.584 1.080 7.388 1.00 92.38 461 PHE A C 1
ATOM 3714 O O . PHE A 1 461 ? 12.346 1.496 8.261 1.00 92.38 461 PHE A O 1
ATOM 3721 N N . LEU A 1 462 ? 10.334 1.542 7.276 1.00 95.44 462 LEU A N 1
ATOM 3722 C CA . LEU A 1 462 ? 9.839 2.646 8.103 1.00 95.44 462 LEU A CA 1
ATOM 3723 C C . LEU A 1 462 ? 9.639 2.244 9.561 1.00 95.44 462 LEU A C 1
ATOM 3725 O O . LEU A 1 462 ? 9.816 3.074 10.450 1.00 95.44 462 LEU A O 1
ATOM 3729 N N . PHE A 1 463 ? 9.268 0.993 9.831 1.00 93.94 463 PHE A N 1
ATOM 3730 C CA . PHE A 1 463 ? 9.067 0.528 11.198 1.00 93.94 463 PHE A CA 1
ATOM 3731 C C . PHE A 1 463 ? 10.392 0.431 11.964 1.00 93.94 463 PHE A C 1
ATOM 3733 O O . PHE A 1 463 ? 10.439 0.790 13.140 1.00 93.94 463 PHE A O 1
ATOM 3740 N N . LYS A 1 464 ? 11.485 0.051 11.286 1.00 92.94 464 LYS A N 1
ATOM 3741 C CA . LYS A 1 464 ? 12.835 0.088 11.864 1.00 92.94 464 LYS A CA 1
ATOM 3742 C C . LYS A 1 464 ? 13.214 1.503 12.313 1.00 92.94 464 LYS A C 1
ATOM 3744 O O . LYS A 1 464 ? 13.649 1.673 13.446 1.00 92.94 464 LYS A O 1
ATOM 3749 N N . ILE A 1 465 ? 12.967 2.509 11.471 1.00 95.06 465 ILE A N 1
ATOM 3750 C CA . ILE A 1 465 ? 13.235 3.922 11.795 1.00 95.06 465 ILE A CA 1
ATOM 3751 C C . ILE A 1 465 ? 12.290 4.430 12.892 1.00 95.06 465 ILE A C 1
ATOM 3753 O O . ILE A 1 465 ? 12.723 5.077 13.840 1.00 95.06 465 ILE A O 1
ATOM 3757 N N . LYS A 1 466 ? 10.993 4.095 12.818 1.00 95.50 466 LYS A N 1
ATOM 3758 C CA . LYS A 1 466 ? 10.006 4.417 13.864 1.00 95.50 466 LYS A CA 1
ATOM 3759 C C . LYS A 1 466 ? 10.502 3.978 15.244 1.00 95.50 466 LYS A C 1
ATOM 3761 O O . LYS A 1 466 ? 10.362 4.736 16.200 1.00 95.50 466 LYS A O 1
ATOM 3766 N N . ASN A 1 467 ? 11.039 2.764 15.343 1.00 93.38 467 ASN A N 1
ATOM 3767 C CA . ASN A 1 467 ? 11.450 2.171 16.612 1.00 93.38 467 ASN A CA 1
ATOM 3768 C C . ASN A 1 467 ? 12.743 2.760 17.191 1.00 93.38 467 ASN A C 1
ATOM 3770 O O . ASN A 1 467 ? 12.980 2.590 18.379 1.00 93.38 467 ASN A O 1
ATOM 3774 N N . GLN A 1 468 ? 13.545 3.482 16.404 1.00 92.94 468 GLN A N 1
ATOM 3775 C CA . GLN A 1 468 ? 14.673 4.256 16.938 1.00 92.94 468 GLN A CA 1
ATOM 3776 C C . GLN A 1 468 ? 14.208 5.483 17.744 1.00 92.94 468 GLN A C 1
ATOM 3778 O O . GLN A 1 468 ? 14.983 6.045 18.511 1.00 92.94 468 GLN A O 1
ATOM 3783 N N . GLY A 1 469 ? 12.946 5.904 17.589 1.00 91.94 469 GLY A N 1
ATOM 3784 C CA . GLY A 1 469 ? 12.392 7.058 18.290 1.00 91.94 469 GLY A CA 1
ATOM 3785 C C . GLY A 1 469 ? 12.854 8.404 17.716 1.00 91.94 469 GLY A C 1
ATOM 3786 O O . GLY A 1 469 ? 13.235 8.519 16.551 1.00 91.94 469 GLY A O 1
ATOM 3787 N N . GLY A 1 470 ? 12.744 9.461 18.523 1.00 95.25 470 GLY A N 1
ATOM 3788 C CA . GLY A 1 470 ? 13.126 10.819 18.125 1.00 95.25 470 GLY A CA 1
ATOM 3789 C C . GLY A 1 470 ? 12.275 11.424 16.997 1.00 95.25 470 GLY A C 1
ATOM 3790 O O . GLY A 1 470 ? 11.177 10.957 16.679 1.00 95.25 470 GLY A O 1
ATOM 3791 N N . VAL A 1 471 ? 12.781 12.505 16.397 1.00 96.69 471 VAL A N 1
ATOM 3792 C CA . VAL A 1 471 ? 12.104 13.245 15.316 1.00 96.69 471 VAL A CA 1
ATOM 3793 C C . VAL A 1 471 ? 11.920 12.357 14.080 1.00 96.69 471 VAL A C 1
ATOM 3795 O O . VAL A 1 471 ? 10.795 12.211 13.596 1.00 96.69 471 VAL A O 1
ATOM 3798 N N . ALA A 1 472 ? 12.986 11.696 13.615 1.00 97.12 472 ALA A N 1
ATOM 3799 C CA . ALA A 1 472 ? 12.931 10.768 12.485 1.00 97.12 472 ALA A CA 1
ATOM 3800 C C . ALA A 1 472 ? 11.913 9.639 12.705 1.00 97.12 472 ALA A C 1
ATOM 3802 O O . ALA A 1 472 ? 11.128 9.340 11.802 1.00 97.12 472 ALA A O 1
ATOM 3803 N N . GLY A 1 473 ? 11.852 9.059 13.910 1.00 96.88 473 GLY A N 1
ATOM 3804 C CA . GLY A 1 473 ? 10.875 8.024 14.240 1.00 96.88 473 GLY A CA 1
ATOM 3805 C C . GLY A 1 473 ? 9.424 8.521 14.178 1.00 96.88 473 GLY A C 1
ATOM 3806 O O . GLY A 1 473 ? 8.543 7.808 13.682 1.00 96.88 473 GLY A O 1
ATOM 3807 N N . ARG A 1 474 ? 9.156 9.771 14.594 1.00 95.44 474 ARG A N 1
ATOM 3808 C CA . ARG A 1 474 ? 7.829 10.404 14.443 1.00 95.44 474 ARG A CA 1
ATOM 3809 C C . ARG A 1 474 ? 7.452 10.595 12.974 1.00 95.44 474 ARG A C 1
ATOM 3811 O O . ARG A 1 474 ? 6.324 10.264 12.599 1.00 95.44 474 ARG A O 1
ATOM 3818 N N . VAL A 1 475 ? 8.381 11.072 12.143 1.00 96.94 475 VAL A N 1
ATOM 3819 C CA . VAL A 1 475 ? 8.170 11.216 10.692 1.00 96.94 475 VAL A CA 1
ATOM 3820 C C . VAL A 1 475 ? 7.910 9.851 10.054 1.00 96.94 475 VAL A C 1
ATOM 3822 O O . VAL A 1 475 ? 6.915 9.684 9.347 1.00 96.94 475 VAL A O 1
ATOM 3825 N N . ALA A 1 476 ? 8.724 8.842 10.376 1.00 97.50 476 ALA A N 1
ATOM 3826 C CA . ALA A 1 476 ? 8.561 7.480 9.878 1.00 97.50 476 ALA A CA 1
ATOM 3827 C C . ALA A 1 476 ? 7.180 6.906 10.222 1.00 97.50 476 ALA A C 1
ATOM 3829 O O . ALA A 1 476 ? 6.513 6.356 9.347 1.00 97.50 476 ALA A O 1
ATOM 3830 N N . LYS A 1 477 ? 6.692 7.107 11.457 1.00 96.06 477 LYS A N 1
ATOM 3831 C CA . LYS A 1 477 ? 5.333 6.711 11.874 1.00 96.06 477 LYS A CA 1
ATOM 3832 C C . LYS A 1 477 ? 4.247 7.381 11.024 1.00 96.06 477 LYS A C 1
ATOM 3834 O O . LYS A 1 477 ? 3.284 6.717 10.636 1.00 96.06 477 LYS A O 1
ATOM 3839 N N . ARG A 1 478 ? 4.379 8.679 10.726 1.00 95.50 478 ARG A N 1
ATOM 3840 C CA . ARG A 1 478 ? 3.408 9.431 9.907 1.00 95.50 478 ARG A CA 1
ATOM 3841 C C . ARG A 1 478 ? 3.383 8.937 8.463 1.00 95.50 478 ARG A C 1
ATOM 3843 O O . ARG A 1 478 ? 2.302 8.680 7.929 1.00 95.50 478 ARG A O 1
ATOM 3850 N N . VAL A 1 479 ? 4.557 8.755 7.857 1.00 96.69 479 VAL A N 1
ATOM 3851 C CA . VAL A 1 479 ? 4.703 8.216 6.496 1.00 96.69 479 VAL A CA 1
ATOM 3852 C C . VAL A 1 479 ? 4.130 6.793 6.440 1.00 96.69 479 VAL A C 1
ATOM 3854 O O . VAL A 1 479 ? 3.274 6.503 5.604 1.00 96.69 479 VAL A O 1
ATOM 3857 N N . LEU A 1 480 ? 4.487 5.938 7.402 1.00 96.50 480 LEU A N 1
ATOM 3858 C CA . LEU A 1 480 ? 4.019 4.554 7.504 1.00 96.50 480 LEU A CA 1
ATOM 3859 C C . LEU A 1 480 ? 2.488 4.459 7.548 1.00 96.50 480 LEU A C 1
ATOM 3861 O O . LEU A 1 480 ? 1.884 3.759 6.736 1.00 96.50 480 LEU A O 1
ATOM 3865 N N . ASN A 1 481 ? 1.855 5.194 8.463 1.00 93.44 481 ASN A N 1
ATOM 3866 C CA . ASN A 1 481 ? 0.416 5.087 8.711 1.00 93.44 481 ASN A CA 1
ATOM 3867 C C . ASN A 1 481 ? -0.451 5.726 7.613 1.00 93.44 481 ASN A C 1
ATOM 3869 O O . ASN A 1 481 ? -1.624 5.379 7.487 1.00 93.44 481 ASN A O 1
ATOM 3873 N N . THR A 1 482 ? 0.102 6.645 6.816 1.00 93.88 482 THR A N 1
ATOM 3874 C CA . THR A 1 482 ? -0.652 7.364 5.774 1.00 93.88 482 THR A CA 1
ATOM 3875 C C . THR A 1 482 ? -0.859 6.525 4.509 1.00 93.88 482 THR A C 1
ATOM 3877 O O . THR A 1 482 ? -1.834 6.747 3.786 1.00 93.88 482 THR A O 1
ATOM 3880 N N . LEU A 1 483 ? 0.024 5.555 4.232 1.00 94.12 483 LEU A N 1
ATOM 3881 C CA . LEU A 1 483 ? 0.071 4.864 2.940 1.00 94.12 483 LEU A CA 1
ATOM 3882 C C . LEU A 1 483 ? -1.256 4.200 2.564 1.00 94.12 483 LEU A C 1
ATOM 3884 O O . LEU A 1 483 ? -1.788 4.468 1.490 1.00 94.12 483 LEU A O 1
ATOM 3888 N N . TRP A 1 484 ? -1.808 3.341 3.424 1.00 93.25 484 TRP A N 1
ATOM 3889 C CA . TRP A 1 484 ? -2.991 2.555 3.056 1.00 93.25 484 TRP A CA 1
ATOM 3890 C C . TRP A 1 484 ? -4.198 3.455 2.747 1.00 93.25 484 TRP A C 1
ATOM 3892 O O . TRP A 1 484 ? -4.896 3.239 1.757 1.00 93.25 484 TRP A O 1
ATOM 3902 N N . GLY A 1 485 ? -4.407 4.511 3.544 1.00 92.69 485 GLY A N 1
ATOM 3903 C CA . GLY A 1 485 ? -5.494 5.468 3.336 1.00 92.69 485 GLY A CA 1
ATOM 3904 C C . GLY A 1 485 ? -5.305 6.275 2.052 1.00 92.69 485 GLY A C 1
ATOM 3905 O O . GLY A 1 485 ? -6.276 6.617 1.381 1.00 92.69 485 GLY A O 1
ATOM 3906 N N . ALA A 1 486 ? -4.051 6.535 1.676 1.00 91.31 486 ALA A N 1
ATOM 3907 C CA . ALA A 1 486 ? -3.702 7.176 0.420 1.00 91.31 486 ALA A CA 1
ATOM 3908 C C . ALA A 1 486 ? -3.977 6.261 -0.788 1.00 91.31 486 ALA A C 1
ATOM 3910 O O . ALA A 1 486 ? -4.617 6.705 -1.742 1.00 91.31 486 ALA A O 1
ATOM 3911 N N . LEU A 1 487 ? -3.557 4.993 -0.725 1.00 91.00 487 LEU A N 1
ATOM 3912 C CA . LEU A 1 487 ? -3.759 4.001 -1.790 1.00 91.00 487 LEU A CA 1
ATOM 3913 C C . LEU A 1 487 ? -5.232 3.631 -1.997 1.00 91.00 487 LEU A C 1
ATOM 3915 O O . LEU A 1 487 ? -5.605 3.241 -3.097 1.00 91.00 487 LEU A O 1
ATOM 3919 N N . CYS A 1 488 ? -6.070 3.769 -0.970 1.00 92.25 488 CYS A N 1
ATOM 3920 C CA . CYS A 1 488 ? -7.491 3.411 -1.022 1.00 92.25 488 CYS A CA 1
ATOM 3921 C C . CYS A 1 488 ? -8.417 4.639 -1.022 1.00 92.25 488 CYS A C 1
ATOM 3923 O O . CYS A 1 488 ? -9.591 4.542 -0.664 1.00 92.25 488 CYS A O 1
ATOM 3925 N N . GLN A 1 489 ? -7.892 5.827 -1.339 1.00 90.94 489 GLN A N 1
ATOM 3926 C CA . GLN A 1 489 ? -8.637 7.063 -1.140 1.00 90.94 489 GLN A CA 1
ATOM 3927 C C . GLN A 1 489 ? -9.866 7.139 -2.059 1.00 90.94 489 GLN A C 1
ATOM 3929 O O . GLN A 1 489 ? -9.745 7.073 -3.286 1.00 90.94 489 GLN A O 1
ATOM 3934 N N . ARG A 1 490 ? -11.040 7.382 -1.460 1.00 90.31 490 ARG A N 1
ATOM 3935 C CA . ARG A 1 490 ? -12.261 7.711 -2.204 1.00 90.31 490 ARG A CA 1
ATOM 3936 C C . ARG A 1 490 ? -12.102 9.022 -2.977 1.00 90.31 490 ARG A C 1
ATOM 3938 O O . ARG A 1 490 ? -11.508 9.993 -2.489 1.00 90.31 490 ARG A O 1
ATOM 3945 N N . LYS A 1 491 ? -12.647 9.055 -4.186 1.00 89.81 491 LYS A N 1
ATOM 3946 C CA . LYS A 1 491 ? -12.749 10.249 -5.016 1.00 89.81 491 LYS A CA 1
ATOM 3947 C C . LYS A 1 491 ? -14.038 10.971 -4.642 1.00 89.81 491 LYS A C 1
ATOM 3949 O O . LYS A 1 491 ? -15.124 10.441 -4.824 1.00 89.81 491 LYS A O 1
ATOM 3954 N N . ARG A 1 492 ? -13.893 12.165 -4.072 1.00 87.19 492 ARG A N 1
ATOM 3955 C CA . ARG A 1 492 ? -14.998 13.078 -3.772 1.00 87.19 492 ARG A CA 1
ATOM 3956 C C . ARG A 1 492 ? -14.757 14.364 -4.544 1.00 87.19 492 ARG A C 1
ATOM 3958 O O . ARG A 1 492 ? -13.631 14.870 -4.529 1.00 87.19 492 ARG A O 1
ATOM 3965 N N . ASN A 1 493 ? -15.796 14.861 -5.192 1.00 86.19 493 ASN A N 1
ATOM 3966 C CA . ASN A 1 493 ? -15.797 16.147 -5.870 1.00 86.19 493 ASN A CA 1
ATOM 3967 C C . ASN A 1 493 ? -16.514 17.156 -4.981 1.00 86.19 493 ASN A C 1
ATOM 3969 O O . ASN A 1 493 ? -17.477 16.806 -4.304 1.00 86.19 493 ASN A O 1
ATOM 3973 N N . TYR A 1 494 ? -16.032 18.393 -4.959 1.00 86.38 494 TYR A N 1
ATOM 3974 C CA . TYR A 1 494 ? -16.610 19.443 -4.131 1.00 86.38 494 TYR A CA 1
ATOM 3975 C C . TYR A 1 494 ? -16.956 20.644 -5.000 1.00 86.38 494 TYR A C 1
ATOM 3977 O O . TYR A 1 494 ? -16.150 21.044 -5.841 1.00 86.38 494 TYR A O 1
ATOM 3985 N N . LYS A 1 495 ? -18.126 21.232 -4.766 1.00 86.00 495 LYS A N 1
ATOM 3986 C CA . LYS A 1 495 ? -18.526 22.524 -5.324 1.00 86.00 495 LYS A CA 1
ATOM 3987 C C . LYS A 1 495 ? -18.930 23.430 -4.171 1.00 86.00 495 LYS A C 1
ATOM 3989 O O . LYS A 1 495 ? -19.789 23.053 -3.383 1.00 86.00 495 LYS A O 1
ATOM 3994 N N . THR A 1 496 ? -18.306 24.596 -4.060 1.00 84.94 496 THR A N 1
ATOM 3995 C CA . THR A 1 496 ? -18.755 25.638 -3.131 1.00 84.94 496 THR A CA 1
ATOM 3996 C C . THR A 1 496 ? -19.666 26.591 -3.891 1.00 84.94 496 THR A C 1
ATOM 3998 O O . THR A 1 496 ? -19.278 27.046 -4.969 1.00 84.94 496 THR A O 1
ATOM 4001 N N . LEU A 1 497 ? -20.847 26.850 -3.338 1.00 84.44 497 LEU A N 1
ATOM 4002 C CA . LEU A 1 497 ? -21.762 27.899 -3.772 1.00 84.44 497 LEU A CA 1
ATOM 4003 C C . LEU A 1 497 ? -21.775 29.022 -2.741 1.00 84.44 497 LEU A C 1
ATOM 4005 O O . LEU A 1 497 ? -21.573 28.759 -1.552 1.00 84.44 497 LEU A O 1
ATOM 4009 N N . THR A 1 498 ? -22.010 30.243 -3.199 1.00 82.50 498 THR A N 1
ATOM 4010 C CA . THR A 1 498 ? -22.088 31.449 -2.368 1.00 82.50 498 THR A CA 1
ATOM 4011 C C . THR A 1 498 ? -23.446 32.129 -2.549 1.00 82.50 498 THR A C 1
ATOM 4013 O O . THR A 1 498 ? -24.090 31.948 -3.581 1.00 82.50 498 THR A O 1
ATOM 4016 N N . ALA A 1 499 ? -23.911 32.863 -1.536 1.00 80.88 499 ALA A N 1
ATOM 4017 C CA . ALA A 1 499 ? -25.251 33.461 -1.518 1.00 80.88 499 ALA A CA 1
ATOM 4018 C C . ALA A 1 499 ? -25.504 34.495 -2.634 1.00 80.88 499 ALA A C 1
ATOM 4020 O O . ALA A 1 499 ? -26.650 34.754 -2.984 1.00 80.88 499 ALA A O 1
ATOM 4021 N N . ASP A 1 500 ? -24.445 35.066 -3.207 1.00 80.69 500 ASP A N 1
ATOM 4022 C CA . ASP A 1 500 ? -24.474 35.998 -4.338 1.00 80.69 500 ASP A CA 1
ATOM 4023 C C . ASP A 1 500 ? -24.623 35.309 -5.708 1.00 80.69 500 ASP A C 1
ATOM 4025 O O . ASP A 1 500 ? -24.831 35.989 -6.713 1.00 80.69 500 ASP A O 1
ATOM 4029 N N . GLN A 1 501 ? -24.537 33.975 -5.785 1.00 78.94 501 GLN A N 1
ATOM 4030 C CA . GLN A 1 501 ? -24.768 33.255 -7.038 1.00 78.94 501 GLN A CA 1
ATOM 4031 C C . GLN A 1 501 ? -26.265 33.129 -7.336 1.00 78.94 501 GLN A C 1
ATOM 4033 O O . GLN A 1 501 ? -26.996 32.441 -6.628 1.00 78.94 501 GLN A O 1
ATOM 4038 N N . THR A 1 502 ? -26.699 33.752 -8.432 1.00 76.62 502 THR A N 1
ATOM 4039 C CA . THR A 1 502 ? -28.093 33.734 -8.903 1.00 76.62 502 THR A CA 1
ATOM 4040 C C . THR A 1 502 ? -28.389 32.606 -9.891 1.00 76.62 502 THR A C 1
ATOM 4042 O O . THR A 1 502 ? -29.543 32.209 -10.037 1.00 76.62 502 THR A O 1
ATOM 4045 N N . ASP A 1 503 ? -27.364 32.073 -10.562 1.00 83.19 503 ASP A N 1
ATOM 4046 C CA . ASP A 1 503 ? -27.532 31.007 -11.551 1.00 83.19 503 ASP A CA 1
ATOM 4047 C C . ASP A 1 503 ? -27.838 29.651 -10.886 1.00 83.19 503 ASP A C 1
ATOM 4049 O O . ASP A 1 503 ? -27.105 29.226 -9.981 1.00 83.19 503 ASP A O 1
ATOM 4053 N N . PRO A 1 504 ? -28.858 28.906 -11.358 1.00 80.69 504 PRO A N 1
ATOM 4054 C CA . PRO A 1 504 ? -29.142 27.562 -10.871 1.00 80.69 504 PRO A CA 1
ATOM 4055 C C . PRO A 1 504 ? -27.951 26.616 -11.083 1.00 80.69 504 PRO A C 1
ATOM 4057 O O . PRO A 1 504 ? -27.525 26.346 -12.208 1.00 80.69 504 PRO A O 1
ATOM 4060 N N . PHE A 1 505 ? -27.416 26.056 -9.996 1.00 83.25 505 PHE A N 1
ATOM 4061 C CA . PHE A 1 505 ? -26.351 25.061 -10.084 1.00 83.25 505 PHE A CA 1
ATOM 4062 C C . PHE A 1 505 ? -26.911 23.685 -10.467 1.00 83.25 505 PHE A C 1
ATOM 4064 O O . PHE A 1 505 ? -27.683 23.083 -9.723 1.00 83.25 505 PHE A O 1
ATOM 4071 N N . THR A 1 506 ? -26.461 23.155 -11.605 1.00 85.88 506 THR A N 1
ATOM 4072 C CA . THR A 1 506 ? -26.798 21.793 -12.042 1.00 85.88 506 THR A CA 1
ATOM 4073 C C . THR A 1 506 ? -25.789 20.789 -11.497 1.00 85.88 506 THR A C 1
ATOM 4075 O O . THR A 1 506 ? -24.575 21.012 -11.544 1.00 85.88 506 THR A O 1
ATOM 4078 N N . PHE A 1 507 ? -26.280 19.664 -10.979 1.00 87.62 507 PHE A N 1
ATOM 4079 C CA . PHE A 1 507 ? -25.410 18.610 -10.467 1.00 87.62 507 PHE A CA 1
ATOM 4080 C C . PHE A 1 507 ? -24.593 17.979 -11.600 1.00 87.62 507 PHE A C 1
ATOM 4082 O O . PHE A 1 507 ? -25.121 17.783 -12.694 1.00 87.62 507 PHE A O 1
ATOM 4089 N N . PRO A 1 508 ? -23.316 17.633 -11.356 1.00 85.19 508 PRO A N 1
ATOM 4090 C CA . PRO A 1 508 ? -22.507 16.971 -12.367 1.00 85.19 508 PRO A CA 1
ATOM 4091 C C . PRO A 1 508 ? -23.155 15.658 -12.814 1.00 85.19 508 PRO A C 1
ATOM 4093 O O . PRO A 1 508 ? -23.549 14.841 -11.979 1.00 85.19 508 PRO A O 1
ATOM 4096 N N . GLU A 1 509 ? -23.220 15.433 -14.124 1.00 86.12 509 GLU A N 1
ATOM 4097 C CA . GLU A 1 509 ? -23.797 14.215 -14.692 1.00 86.12 509 GLU A CA 1
ATOM 4098 C C . GLU A 1 509 ? -23.119 12.953 -14.126 1.00 86.12 509 GLU A C 1
ATOM 4100 O O . GLU A 1 509 ? -21.906 12.922 -13.876 1.00 86.12 509 GLU A O 1
ATOM 4105 N N . GLY A 1 510 ? -23.917 11.916 -13.853 1.00 84.19 510 GLY A N 1
ATOM 4106 C CA . GLY A 1 510 ? -23.444 10.646 -13.295 1.00 84.19 510 GLY A CA 1
ATOM 4107 C C . GLY A 1 510 ? -22.939 10.717 -11.847 1.00 84.19 510 GLY A C 1
ATOM 4108 O O . GLY A 1 510 ? -22.340 9.753 -11.367 1.00 84.19 510 GLY A O 1
ATOM 4109 N N . HIS A 1 511 ? -23.143 11.835 -11.141 1.00 88.31 511 HIS A N 1
ATOM 4110 C CA . HIS A 1 511 ? -22.756 11.977 -9.739 1.00 88.31 511 HIS A CA 1
ATOM 4111 C C . HIS A 1 511 ? -23.952 11.958 -8.790 1.00 88.31 511 HIS A C 1
ATOM 4113 O O . HIS A 1 511 ? -25.006 12.525 -9.054 1.00 88.31 511 HIS A O 1
ATOM 4119 N N . THR A 1 512 ? -23.739 11.368 -7.619 1.00 88.38 512 THR A N 1
ATOM 4120 C CA . THR A 1 512 ? -24.662 11.400 -6.488 1.00 88.38 512 THR A CA 1
ATOM 4121 C C . THR A 1 512 ? -24.213 12.455 -5.483 1.00 88.38 512 THR A C 1
ATOM 4123 O O . THR A 1 512 ? -23.033 12.497 -5.114 1.00 88.38 512 THR A O 1
ATOM 4126 N N . LEU A 1 513 ? -25.147 13.283 -5.014 1.00 91.50 513 LEU A N 1
ATOM 4127 C CA . LEU A 1 513 ? -24.924 14.192 -3.891 1.00 91.50 513 LEU A CA 1
ATOM 4128 C C . LEU A 1 513 ? -24.765 13.374 -2.599 1.00 91.50 513 LEU A C 1
ATOM 4130 O O . LEU A 1 513 ? -25.680 12.663 -2.196 1.00 91.50 513 LEU A O 1
ATOM 4134 N N . ASP A 1 514 ? -23.601 13.468 -1.955 1.00 88.00 514 ASP A N 1
ATOM 4135 C CA . ASP A 1 514 ? -23.327 12.803 -0.677 1.00 88.00 514 ASP A CA 1
ATOM 4136 C C . ASP A 1 514 ? -23.764 13.664 0.517 1.00 88.00 514 ASP A C 1
ATOM 4138 O O . ASP A 1 514 ? -24.300 13.148 1.497 1.00 88.00 514 ASP A O 1
ATOM 4142 N N . SER A 1 515 ? -23.440 14.961 0.482 1.00 91.44 515 SER A N 1
ATOM 4143 C CA . SER A 1 515 ? -23.658 15.885 1.598 1.00 91.44 515 SER A CA 1
ATOM 4144 C C . SER A 1 515 ? -23.579 17.350 1.169 1.00 91.44 515 SER A C 1
ATOM 4146 O O . SER A 1 515 ? -22.985 17.692 0.144 1.00 91.44 515 SER A O 1
ATOM 4148 N N . ILE A 1 516 ? -24.150 18.221 2.002 1.00 91.25 516 ILE A N 1
ATOM 4149 C CA . ILE A 1 516 ? -24.032 19.679 1.919 1.00 91.25 516 ILE A CA 1
ATOM 4150 C C . ILE A 1 516 ? -23.457 20.156 3.255 1.00 91.25 516 ILE A C 1
ATOM 4152 O O . ILE A 1 516 ? -23.953 19.771 4.313 1.00 91.25 516 ILE A O 1
ATOM 4156 N N . ILE A 1 517 ? -22.385 20.948 3.210 1.00 87.00 517 ILE A N 1
ATOM 4157 C CA . ILE A 1 517 ? -21.657 21.423 4.392 1.00 87.00 517 ILE A CA 1
ATOM 4158 C C . ILE A 1 517 ? -21.641 22.959 4.372 1.00 87.00 517 ILE A C 1
ATOM 4160 O O . ILE A 1 517 ? -21.069 23.517 3.435 1.00 87.00 517 ILE A O 1
ATOM 4164 N N . PRO A 1 518 ? -22.223 23.659 5.362 1.00 83.44 518 PRO A N 1
ATOM 4165 C CA . PRO A 1 518 ? -22.118 25.115 5.441 1.00 83.44 518 PRO A CA 1
ATOM 4166 C C . PRO A 1 518 ? -20.666 25.546 5.704 1.00 83.44 518 PRO A C 1
ATOM 4168 O O . PRO A 1 518 ? -19.944 24.899 6.468 1.00 83.44 518 PRO A O 1
ATOM 4171 N N . VAL A 1 519 ? -20.226 26.625 5.054 1.00 78.00 519 VAL A N 1
ATOM 4172 C CA . VAL A 1 519 ? -18.893 27.227 5.208 1.00 78.00 519 VAL A CA 1
ATOM 4173 C C . VAL A 1 519 ? -19.076 28.722 5.492 1.00 78.00 519 VAL A C 1
ATOM 4175 O O . VAL A 1 519 ? -19.192 29.527 4.576 1.00 78.00 519 VAL A O 1
ATOM 4178 N N . GLY A 1 520 ? -19.122 29.092 6.774 1.00 70.31 520 GLY A N 1
ATOM 4179 C CA . GLY A 1 520 ? -19.514 30.443 7.193 1.00 70.31 520 GLY A CA 1
ATOM 4180 C C . GLY A 1 520 ? -21.027 30.672 7.079 1.00 70.31 520 GLY A C 1
ATOM 4181 O O . GLY A 1 520 ? -21.795 29.710 7.059 1.00 70.31 520 GLY A O 1
ATOM 4182 N N . SER A 1 521 ? -21.448 31.938 7.032 1.00 75.50 521 SER A N 1
ATOM 4183 C CA . SER A 1 521 ? -22.860 32.341 6.921 1.00 75.50 521 SER A CA 1
ATOM 4184 C C . SER A 1 521 ? -23.428 32.180 5.510 1.00 75.50 521 SER A C 1
ATOM 4186 O O . SER A 1 521 ? -24.577 31.780 5.363 1.00 75.50 521 SER A O 1
ATOM 4188 N N . ASP A 1 522 ? -22.612 32.438 4.484 1.00 82.50 522 ASP A N 1
ATOM 4189 C CA . ASP A 1 522 ? -23.107 32.708 3.124 1.00 82.50 522 ASP A CA 1
ATOM 4190 C C . ASP A 1 522 ? -22.562 31.740 2.067 1.00 82.50 522 ASP A C 1
ATOM 4192 O O . ASP A 1 522 ? -22.552 32.054 0.875 1.00 82.50 522 ASP A O 1
ATOM 4196 N N . GLN A 1 523 ? -22.043 30.575 2.479 1.00 81.31 523 GLN A N 1
ATOM 4197 C CA . GLN A 1 523 ? -21.514 29.577 1.548 1.00 81.31 523 GLN A CA 1
ATOM 4198 C C . GLN A 1 523 ? -21.897 28.144 1.919 1.00 81.31 523 GLN A C 1
ATOM 4200 O O . GLN A 1 523 ? -21.938 27.759 3.089 1.00 81.31 523 GLN A O 1
ATOM 4205 N N . TRP A 1 524 ? -22.070 27.308 0.894 1.00 87.69 524 TRP A N 1
ATOM 4206 C CA . TRP A 1 524 ? -22.370 25.883 1.029 1.00 87.69 524 TRP A CA 1
ATOM 4207 C C . TRP A 1 524 ? -21.448 25.053 0.148 1.00 87.69 524 TRP A C 1
ATOM 4209 O O . TRP A 1 524 ? -21.351 25.257 -1.060 1.00 87.69 524 TRP A O 1
ATOM 4219 N N . ARG A 1 525 ? -20.784 24.065 0.743 1.00 87.69 525 ARG A N 1
ATOM 4220 C CA . ARG A 1 525 ? -19.952 23.090 0.045 1.00 87.69 525 ARG A CA 1
ATOM 4221 C C . ARG A 1 525 ? -20.739 21.807 -0.191 1.00 87.69 525 ARG A C 1
ATOM 4223 O O . ARG A 1 525 ? -20.972 21.029 0.730 1.00 87.69 525 ARG A O 1
ATOM 4230 N N . PHE A 1 526 ? -21.086 21.568 -1.445 1.00 90.94 526 PHE A N 1
ATOM 4231 C CA . PHE A 1 526 ? -21.706 20.345 -1.931 1.00 90.94 526 PHE A CA 1
ATOM 4232 C C . PHE A 1 526 ? -20.626 19.303 -2.199 1.00 90.94 526 PHE A C 1
ATOM 4234 O O . PHE A 1 526 ? -19.622 19.596 -2.856 1.00 90.94 526 PHE A O 1
ATOM 4241 N N . GLN A 1 527 ? -20.828 18.090 -1.697 1.00 91.06 527 GLN A N 1
ATOM 4242 C CA . GLN A 1 527 ? -19.942 16.958 -1.918 1.00 91.06 527 GLN A CA 1
ATOM 4243 C C . GLN A 1 527 ? -20.617 15.925 -2.821 1.00 91.06 527 GLN A C 1
ATOM 4245 O O . GLN A 1 527 ? -21.711 15.454 -2.525 1.00 91.06 527 GLN A O 1
ATOM 4250 N N . PHE A 1 528 ? -19.921 15.521 -3.878 1.00 90.38 528 PHE A N 1
ATOM 4251 C CA . PHE A 1 528 ? -20.393 14.576 -4.882 1.00 90.38 528 PHE A CA 1
ATOM 4252 C C . PHE A 1 528 ? -19.480 13.365 -5.011 1.00 90.38 528 PHE A C 1
ATOM 4254 O O . PHE A 1 528 ? -18.260 13.458 -4.832 1.00 90.38 528 PHE A O 1
ATOM 4261 N N . THR A 1 529 ? -20.066 12.256 -5.452 1.00 88.31 529 THR A N 1
ATOM 4262 C CA . THR A 1 529 ? -19.344 11.038 -5.834 1.00 88.31 529 THR A CA 1
ATOM 4263 C C . THR A 1 529 ? -19.880 10.484 -7.130 1.00 88.31 529 THR A C 1
ATOM 4265 O O . THR A 1 529 ? -21.078 10.522 -7.361 1.00 88.31 529 THR A O 1
ATOM 4268 N N . ASN A 1 530 ? -18.988 9.968 -7.969 1.00 88.31 530 ASN A N 1
ATOM 4269 C CA . ASN A 1 530 ? -19.362 9.197 -9.145 1.00 88.31 530 ASN A CA 1
ATOM 4270 C C . ASN A 1 530 ? -19.335 7.706 -8.765 1.00 88.31 530 ASN A C 1
ATOM 4272 O O . ASN A 1 530 ? -18.237 7.193 -8.517 1.00 88.31 530 ASN A O 1
ATOM 4276 N N . PRO A 1 531 ? -20.485 7.007 -8.699 1.00 81.25 531 PRO A N 1
ATOM 4277 C CA . PRO A 1 531 ? -20.522 5.584 -8.362 1.00 81.25 531 PRO A CA 1
ATOM 4278 C C . PRO A 1 531 ? -19.699 4.711 -9.315 1.00 81.25 531 PRO A C 1
ATOM 4280 O O . PRO A 1 531 ? -19.115 3.726 -8.877 1.00 81.25 531 PRO A O 1
ATOM 4283 N N . GLY A 1 532 ? -19.571 5.107 -10.586 1.00 83.38 532 GLY A N 1
ATOM 4284 C CA . GLY A 1 532 ? -18.748 4.403 -11.569 1.00 83.38 532 GLY A CA 1
ATOM 4285 C C . GLY A 1 532 ? -17.246 4.678 -11.461 1.00 83.38 532 GLY A C 1
ATOM 4286 O O . GLY A 1 532 ? -16.451 3.984 -12.087 1.00 83.38 532 GLY A O 1
ATOM 4287 N N . ASN A 1 533 ? -16.830 5.663 -10.658 1.00 87.00 533 ASN A N 1
ATOM 4288 C CA . ASN A 1 533 ? -15.420 5.922 -10.363 1.00 87.00 533 ASN A CA 1
ATOM 4289 C C . ASN A 1 533 ? -15.228 6.480 -8.934 1.00 87.00 533 ASN A C 1
ATOM 4291 O O . ASN A 1 533 ? -14.850 7.647 -8.756 1.00 87.00 533 ASN A O 1
ATOM 4295 N N . PRO A 1 534 ? -15.492 5.666 -7.894 1.00 87.88 534 PRO A N 1
ATOM 4296 C CA . PRO A 1 534 ? -15.559 6.127 -6.510 1.00 87.88 534 PRO A CA 1
ATOM 4297 C C . PRO A 1 534 ? -14.182 6.258 -5.845 1.00 87.88 534 PRO A C 1
ATOM 4299 O O . PRO A 1 534 ? -14.091 6.720 -4.704 1.00 87.88 534 PRO A O 1
ATOM 4302 N N . PHE A 1 535 ? -13.093 5.887 -6.525 1.00 91.19 535 PHE A N 1
ATOM 4303 C CA . PHE A 1 535 ? -11.735 5.896 -5.983 1.00 91.19 535 PHE A CA 1
ATOM 4304 C C . PHE A 1 535 ? -10.777 6.714 -6.845 1.00 91.19 535 PHE A C 1
ATOM 4306 O O . PHE A 1 535 ? -10.950 6.875 -8.045 1.00 91.19 535 PHE A O 1
ATOM 4313 N N . LYS A 1 536 ? -9.741 7.254 -6.204 1.00 88.31 536 LYS A N 1
ATOM 4314 C CA . LYS A 1 536 ? -8.600 7.885 -6.887 1.00 88.31 536 LYS A CA 1
ATOM 4315 C C . LYS A 1 536 ? -7.250 7.298 -6.478 1.00 88.31 536 LYS A C 1
ATOM 4317 O O . LYS A 1 536 ? -6.222 7.757 -6.960 1.00 88.31 536 LYS A O 1
ATOM 4322 N N . GLY A 1 537 ? -7.248 6.374 -5.518 1.00 84.12 537 GLY A N 1
ATOM 4323 C CA . GLY A 1 537 ? -6.054 5.641 -5.109 1.00 84.12 537 GLY A CA 1
ATOM 4324 C C . GLY A 1 537 ? -5.861 4.376 -5.949 1.00 84.12 537 GLY A C 1
ATOM 4325 O O . GLY A 1 537 ? -6.820 3.865 -6.519 1.00 84.12 537 GLY A O 1
ATOM 4326 N N . GLU A 1 538 ? -4.623 3.885 -6.012 1.00 84.50 538 GLU A N 1
ATOM 4327 C CA . GLU A 1 538 ? -4.224 2.754 -6.862 1.00 84.50 538 GLU A CA 1
ATOM 4328 C C . GLU A 1 538 ? -4.727 1.389 -6.361 1.00 84.50 538 GLU A C 1
ATOM 4330 O O . GLU A 1 538 ? -4.974 0.515 -7.184 1.00 84.50 538 GLU A O 1
ATOM 4335 N N . TYR A 1 539 ? -4.937 1.190 -5.048 1.00 89.81 539 TYR A N 1
ATOM 4336 C CA . TYR A 1 539 ? -5.282 -0.118 -4.451 1.00 89.81 539 TYR A CA 1
ATOM 4337 C C . TYR A 1 539 ? -6.614 -0.136 -3.674 1.00 89.81 539 TYR A C 1
ATOM 4339 O O . TYR A 1 539 ? -6.650 -0.558 -2.514 1.00 89.81 539 TYR A O 1
ATOM 4347 N N . PRO A 1 540 ? -7.750 0.251 -4.279 1.00 92.44 540 PRO A N 1
ATOM 4348 C CA . PRO A 1 540 ? -9.039 0.266 -3.585 1.00 92.44 540 PRO A CA 1
ATOM 4349 C C . PRO A 1 540 ? -9.494 -1.128 -3.124 1.00 92.44 540 PRO A C 1
ATOM 4351 O O . PRO A 1 540 ? -10.110 -1.250 -2.065 1.00 92.44 540 PRO A O 1
ATOM 4354 N N . ARG A 1 541 ? -9.111 -2.189 -3.855 1.00 94.94 541 ARG A N 1
ATOM 4355 C CA . ARG A 1 541 ? -9.409 -3.595 -3.524 1.00 94.94 541 ARG A CA 1
ATOM 4356 C C . ARG A 1 541 ? -8.904 -4.028 -2.145 1.00 94.94 541 ARG A C 1
ATOM 4358 O O . ARG A 1 541 ? -9.451 -4.954 -1.558 1.00 94.94 541 ARG A O 1
ATOM 4365 N N . ILE A 1 542 ? -7.887 -3.359 -1.601 1.00 94.81 542 ILE A N 1
ATOM 4366 C CA . ILE A 1 542 ? -7.245 -3.734 -0.333 1.00 94.81 542 ILE A CA 1
ATOM 4367 C C . ILE A 1 542 ? -8.068 -3.293 0.878 1.00 94.81 542 ILE A C 1
ATOM 4369 O O . ILE A 1 542 ? -8.098 -3.997 1.891 1.00 94.81 542 ILE A O 1
ATOM 4373 N N . ALA A 1 543 ? -8.746 -2.146 0.787 1.00 94.94 543 ALA A N 1
ATOM 4374 C CA . ALA A 1 543 ? -9.347 -1.495 1.945 1.00 94.94 543 ALA A CA 1
ATOM 4375 C C . ALA A 1 543 ? -10.381 -2.352 2.695 1.00 94.94 543 ALA A C 1
ATOM 4377 O O . ALA A 1 543 ? -10.234 -2.469 3.915 1.00 94.94 543 ALA A O 1
ATOM 4378 N N . PRO A 1 544 ? -11.380 -2.986 2.044 1.00 97.12 544 PRO A N 1
ATOM 4379 C CA . PRO A 1 544 ? -12.376 -3.778 2.766 1.00 97.12 544 PRO A CA 1
ATOM 4380 C C . PRO A 1 544 ? -11.746 -4.903 3.591 1.00 97.12 544 PRO A C 1
ATOM 4382 O O . PRO A 1 544 ? -12.055 -5.056 4.772 1.00 97.12 544 PRO A O 1
ATOM 4385 N N . PHE A 1 545 ? -10.797 -5.639 3.005 1.00 97.69 545 PHE A N 1
ATOM 4386 C CA . PHE A 1 545 ? -10.136 -6.768 3.663 1.00 97.69 545 PHE A CA 1
ATOM 4387 C C . PHE A 1 545 ? -9.148 -6.320 4.744 1.00 97.69 545 PHE A C 1
ATOM 4389 O O . PHE A 1 545 ? -9.055 -6.965 5.789 1.00 97.69 545 PHE A O 1
ATOM 4396 N N . LEU A 1 546 ? -8.425 -5.216 4.525 1.00 97.06 546 LEU A N 1
ATOM 4397 C CA . LEU A 1 546 ? -7.528 -4.627 5.522 1.00 97.06 546 LEU A CA 1
ATOM 4398 C C . LEU A 1 546 ? -8.309 -4.189 6.769 1.00 97.06 546 LEU A C 1
ATOM 4400 O O . LEU A 1 546 ? -7.944 -4.547 7.890 1.00 97.06 546 LEU A O 1
ATOM 4404 N N . LEU A 1 547 ? -9.413 -3.465 6.572 1.00 96.81 547 LEU A N 1
ATOM 4405 C CA . LEU A 1 547 ? -10.251 -2.958 7.658 1.00 96.81 547 LEU A CA 1
ATOM 4406 C C . LEU A 1 547 ? -10.988 -4.092 8.383 1.00 96.81 547 LEU A C 1
ATOM 4408 O O . LEU A 1 547 ? -11.031 -4.100 9.613 1.00 96.81 547 LEU A O 1
ATOM 4412 N N . ALA A 1 548 ? -11.502 -5.087 7.652 1.00 97.75 548 ALA A N 1
ATOM 4413 C CA . ALA A 1 548 ? -12.138 -6.265 8.245 1.00 97.75 548 ALA A CA 1
ATOM 4414 C C . ALA A 1 548 ? -11.169 -7.091 9.099 1.00 97.75 548 ALA A C 1
ATOM 4416 O O . ALA A 1 548 ? -11.533 -7.535 10.188 1.00 97.75 548 ALA A O 1
ATOM 4417 N N . ARG A 1 549 ? -9.910 -7.249 8.664 1.00 96.88 549 ARG A N 1
ATOM 4418 C CA . ARG A 1 549 ? -8.865 -7.879 9.490 1.00 96.88 549 ARG A CA 1
ATOM 4419 C C . ARG A 1 549 ? -8.591 -7.083 10.757 1.00 96.88 549 ARG A C 1
ATOM 4421 O O . ARG A 1 549 ? -8.487 -7.694 11.814 1.00 96.88 549 ARG A O 1
ATOM 4428 N N . GLY A 1 550 ? -8.518 -5.754 10.663 1.00 95.88 550 GLY A N 1
ATOM 4429 C CA . GLY A 1 550 ? -8.349 -4.896 11.835 1.00 95.88 550 GLY A CA 1
ATOM 4430 C C . GLY A 1 550 ? -9.477 -5.094 12.847 1.00 95.88 550 GLY A C 1
ATOM 4431 O O . GLY A 1 550 ? -9.215 -5.410 14.003 1.00 95.88 550 GLY A O 1
ATOM 4432 N N . ARG A 1 551 ? -10.735 -5.042 12.385 1.00 97.31 551 ARG A N 1
ATOM 4433 C CA . ARG A 1 551 ? -11.908 -5.342 13.224 1.00 97.31 551 ARG A CA 1
ATOM 4434 C C . ARG A 1 551 ? -11.833 -6.728 13.852 1.00 97.31 551 ARG A C 1
ATOM 4436 O O . ARG A 1 551 ? -12.102 -6.857 15.040 1.00 97.31 551 ARG A O 1
ATOM 4443 N N . LYS A 1 552 ? -11.479 -7.754 13.072 1.00 97.06 552 LYS A N 1
ATOM 4444 C CA . LYS A 1 552 ? -11.359 -9.131 13.562 1.00 97.06 552 LYS A CA 1
ATOM 4445 C C . LYS A 1 552 ? -10.303 -9.250 14.661 1.00 97.06 552 LYS A C 1
ATOM 4447 O O . LYS A 1 552 ? -10.613 -9.848 15.680 1.00 97.06 552 LYS A O 1
ATOM 4452 N N . ILE A 1 553 ? -9.112 -8.675 14.474 1.00 96.19 553 ILE A N 1
ATOM 4453 C CA . ILE A 1 553 ? -8.024 -8.734 15.464 1.00 96.19 553 ILE A CA 1
ATOM 4454 C C . ILE A 1 553 ? -8.477 -8.122 16.790 1.00 96.19 553 ILE A C 1
ATOM 4456 O O . ILE A 1 553 ? -8.408 -8.789 17.816 1.00 96.19 553 ILE A O 1
ATOM 4460 N N . THR A 1 554 ? -9.008 -6.896 16.764 1.00 96.06 554 THR A N 1
ATOM 4461 C CA . THR A 1 554 ? -9.507 -6.232 17.978 1.00 96.06 554 THR A CA 1
ATOM 4462 C C . THR A 1 554 ? -10.658 -7.015 18.607 1.00 96.06 554 THR A C 1
ATOM 4464 O O . THR A 1 554 ? -10.674 -7.235 19.810 1.00 96.06 554 THR A O 1
ATOM 4467 N N . SER A 1 555 ? -11.598 -7.491 17.788 1.00 97.25 555 SER A N 1
ATOM 4468 C CA . SER A 1 555 ? -12.759 -8.260 18.235 1.00 97.25 555 SER A CA 1
ATOM 4469 C C . SER A 1 555 ? -12.379 -9.590 18.890 1.00 97.25 555 SER A C 1
ATOM 4471 O O . SER A 1 555 ? -12.993 -9.963 19.885 1.00 97.25 555 SER A O 1
ATOM 4473 N N . GLU A 1 556 ? -11.408 -10.324 18.340 1.00 96.50 556 GLU A N 1
ATOM 4474 C CA . GLU A 1 556 ? -10.914 -11.583 18.915 1.00 96.50 556 GLU A CA 1
ATOM 4475 C C . GLU A 1 556 ? -10.116 -11.319 20.201 1.00 96.50 556 GLU A C 1
ATOM 4477 O O . GLU A 1 556 ? -10.312 -12.041 21.175 1.00 96.50 556 GLU A O 1
ATOM 4482 N N . ALA A 1 557 ? -9.303 -10.257 20.243 1.00 94.81 557 ALA A N 1
ATOM 4483 C CA . ALA A 1 557 ? -8.490 -9.906 21.409 1.00 94.81 557 ALA A CA 1
ATOM 4484 C C . ALA A 1 557 ? -9.329 -9.579 22.656 1.00 94.81 557 ALA A C 1
ATOM 4486 O O . ALA A 1 557 ? -8.985 -9.997 23.756 1.00 94.81 557 ALA A O 1
ATOM 4487 N N . ILE A 1 558 ? -10.444 -8.864 22.490 1.00 95.38 558 ILE A N 1
ATOM 4488 C CA . ILE A 1 558 ? -11.284 -8.434 23.620 1.00 95.38 558 ILE A CA 1
ATOM 4489 C C . ILE A 1 558 ? -12.441 -9.393 23.925 1.00 95.38 558 ILE A C 1
ATOM 4491 O O . ILE A 1 558 ? -13.153 -9.191 24.904 1.00 95.38 558 ILE A O 1
ATOM 4495 N N . GLN A 1 559 ? -12.658 -10.429 23.105 1.00 96.19 559 GLN A N 1
ATOM 4496 C CA . GLN A 1 559 ? -13.762 -11.373 23.300 1.00 96.19 559 GLN A CA 1
ATOM 4497 C C . GLN A 1 559 ? -13.786 -12.022 24.695 1.00 96.19 559 GLN A C 1
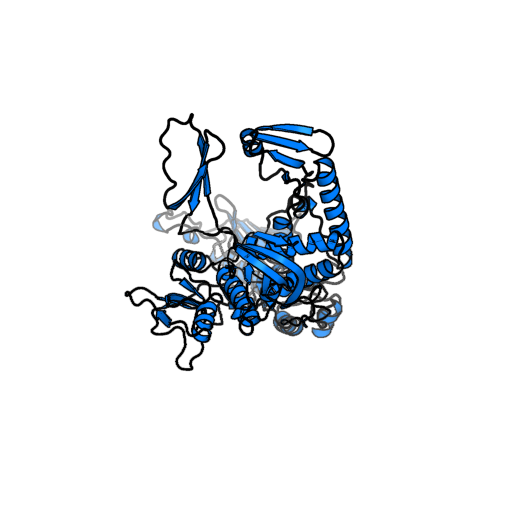ATOM 4499 O O . GLN A 1 559 ? -14.882 -12.092 25.254 1.00 96.19 559 GLN A O 1
ATOM 4504 N N . PRO A 1 560 ? -12.651 -12.454 25.283 1.00 96.06 560 PRO A N 1
ATOM 4505 C CA . PRO A 1 560 ? -12.643 -13.017 26.636 1.00 96.06 560 PRO A CA 1
ATOM 4506 C C . PRO A 1 560 ? -13.085 -12.029 27.727 1.00 96.06 560 PRO A C 1
ATOM 4508 O O . PRO A 1 560 ? -13.505 -12.452 28.796 1.00 96.06 560 PRO A O 1
ATOM 4511 N N . TYR A 1 561 ? -13.017 -10.722 27.452 1.00 95.25 561 TYR A N 1
ATOM 4512 C CA . TYR A 1 561 ? -13.269 -9.644 28.414 1.00 95.25 561 TYR A CA 1
ATOM 4513 C C . TYR A 1 561 ? -14.490 -8.801 28.045 1.00 95.25 561 TYR A C 1
ATOM 4515 O O . TYR A 1 561 ? -14.614 -7.668 28.505 1.00 95.25 561 TYR A O 1
ATOM 4523 N N . LYS A 1 562 ? -15.380 -9.319 27.188 1.00 94.56 562 LYS A N 1
ATOM 4524 C CA . LYS A 1 562 ? -16.496 -8.570 26.587 1.00 94.56 562 LYS A CA 1
ATOM 4525 C C . LYS A 1 562 ? -17.300 -7.759 27.611 1.00 94.56 562 LYS A C 1
ATOM 4527 O O . LYS A 1 562 ? -17.608 -6.604 27.343 1.00 94.56 562 LYS A O 1
ATOM 4532 N N . ASP A 1 563 ? -17.584 -8.334 28.777 1.00 95.62 563 ASP A N 1
ATOM 4533 C CA . ASP A 1 563 ? -18.417 -7.708 29.815 1.00 95.62 563 ASP A CA 1
ATOM 4534 C C . ASP A 1 563 ? -17.689 -6.607 30.607 1.00 95.62 563 ASP A C 1
ATOM 4536 O O . ASP A 1 563 ? -18.311 -5.836 31.337 1.00 95.62 563 ASP A O 1
ATOM 4540 N N . LYS A 1 564 ? -16.363 -6.521 30.452 1.00 96.88 564 LYS A N 1
ATOM 4541 C CA . LYS A 1 564 ? -15.505 -5.475 31.021 1.00 96.88 564 LYS A CA 1
ATOM 4542 C C . LYS A 1 564 ? -15.163 -4.386 30.013 1.00 96.88 564 LYS A C 1
ATOM 4544 O O . LYS A 1 564 ? -14.566 -3.384 30.390 1.00 96.88 564 LYS A O 1
ATOM 4549 N N . VAL A 1 565 ? -15.514 -4.544 28.738 1.00 97.38 565 VAL A N 1
ATOM 4550 C CA . VAL A 1 565 ? -15.240 -3.519 27.729 1.00 97.38 565 VAL A CA 1
ATOM 4551 C C . VAL A 1 565 ? -16.105 -2.293 28.010 1.00 97.38 565 VAL A C 1
ATOM 4553 O O . VAL A 1 565 ? -17.326 -2.389 28.054 1.00 97.38 565 VAL A O 1
ATOM 4556 N N . ARG A 1 566 ? -15.471 -1.124 28.132 1.00 97.81 566 ARG A N 1
ATOM 4557 C CA . ARG A 1 566 ? -16.154 0.177 28.283 1.00 97.81 566 ARG A CA 1
ATOM 4558 C C . ARG A 1 566 ? -16.022 1.064 27.063 1.00 97.81 566 ARG A C 1
ATOM 4560 O O . ARG A 1 566 ? -16.851 1.936 26.820 1.00 97.81 566 ARG A O 1
ATOM 4567 N N . ARG A 1 567 ? -15.009 0.814 26.237 1.00 97.81 567 ARG A N 1
ATOM 4568 C CA . ARG A 1 567 ? -14.819 1.526 24.976 1.00 97.81 567 ARG A CA 1
ATOM 4569 C C . ARG A 1 567 ? -14.037 0.686 23.985 1.00 97.81 567 ARG A C 1
ATOM 4571 O O . ARG A 1 567 ? -13.069 0.036 24.356 1.00 97.81 567 ARG A O 1
ATOM 4578 N N . ILE A 1 568 ? -14.410 0.793 22.717 1.00 97.62 568 ILE A N 1
ATOM 4579 C CA . ILE A 1 568 ? -13.650 0.335 21.558 1.00 97.62 568 ILE A CA 1
ATOM 4580 C C . ILE A 1 568 ? -13.581 1.500 20.572 1.00 97.62 568 ILE A C 1
ATOM 4582 O O . ILE A 1 568 ? -14.607 2.081 20.207 1.00 97.62 568 ILE A O 1
ATOM 4586 N N . HIS A 1 569 ? -12.384 1.845 20.111 1.00 95.62 569 HIS A N 1
ATOM 4587 C CA . HIS A 1 569 ? -12.190 2.849 19.072 1.00 95.62 569 HIS A CA 1
ATOM 4588 C C . HIS A 1 569 ? -11.099 2.408 18.107 1.00 95.62 569 HIS A C 1
ATOM 4590 O O . HIS A 1 569 ? -9.914 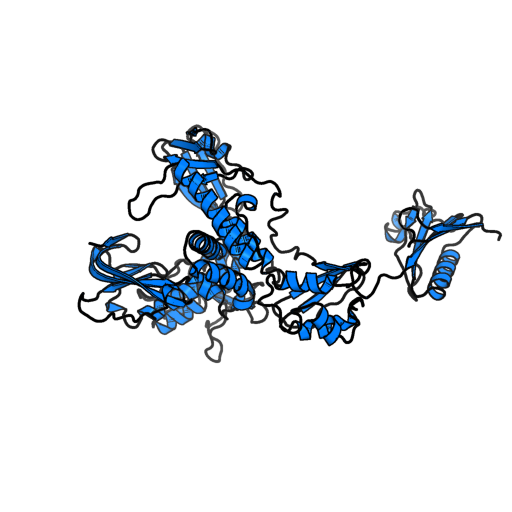2.624 18.330 1.00 95.62 569 HIS A O 1
ATOM 4596 N N . THR A 1 570 ? -11.536 1.796 17.009 1.00 92.31 570 THR A N 1
ATOM 4597 C CA . THR A 1 570 ? -10.692 1.203 15.968 1.00 92.31 570 THR A CA 1
ATOM 4598 C C . THR A 1 570 ? -9.839 0.052 16.490 1.00 92.31 570 THR A C 1
ATOM 4600 O O . THR A 1 570 ? -10.261 -1.102 16.410 1.00 92.31 570 THR A O 1
ATOM 4603 N N . ASP A 1 571 ? -8.654 0.370 16.986 1.00 91.25 571 ASP A N 1
ATOM 4604 C CA . ASP A 1 571 ? -7.591 -0.536 17.392 1.00 91.25 571 ASP A CA 1
ATOM 4605 C C . ASP A 1 571 ? -7.184 -0.370 18.859 1.00 91.25 571 ASP A C 1
ATOM 4607 O O . ASP A 1 571 ? -6.395 -1.172 19.356 1.00 91.25 571 ASP A O 1
ATOM 4611 N N . GLY A 1 572 ? -7.800 0.589 19.555 1.00 94.81 572 GLY A N 1
ATOM 4612 C CA . GLY A 1 572 ? -7.700 0.748 20.998 1.00 94.81 572 GLY A CA 1
ATOM 4613 C C . GLY A 1 572 ? -9.002 0.433 21.730 1.00 94.81 572 GLY A C 1
ATOM 4614 O O . GLY A 1 572 ? -10.104 0.573 21.186 1.00 94.81 572 GLY A O 1
ATOM 4615 N N . PHE A 1 573 ? -8.882 0.016 22.985 1.00 97.06 573 PHE A N 1
ATOM 4616 C CA . PHE A 1 573 ? -10.013 -0.306 23.853 1.00 97.06 573 PHE A CA 1
ATOM 4617 C C . PHE A 1 573 ? -9.717 0.009 25.322 1.00 97.06 573 PHE A C 1
ATOM 4619 O O . PHE A 1 573 ? -8.561 0.136 25.716 1.00 97.06 573 PHE A O 1
ATOM 4626 N N . ILE A 1 574 ? -10.777 0.164 26.118 1.00 97.81 574 ILE A N 1
ATOM 4627 C CA . ILE A 1 574 ? -10.707 0.353 27.573 1.00 97.81 574 ILE A CA 1
ATOM 4628 C C . ILE A 1 574 ? -11.439 -0.805 28.239 1.00 97.81 574 ILE A C 1
ATOM 4630 O O . ILE A 1 574 ? -12.597 -1.072 27.896 1.00 97.81 574 ILE A O 1
ATOM 4634 N N . LEU A 1 575 ? -10.763 -1.456 29.182 1.00 97.50 575 LEU A N 1
ATOM 4635 C CA . LEU A 1 575 ? -11.349 -2.441 30.084 1.00 97.50 575 LEU A CA 1
ATOM 4636 C C . LEU A 1 575 ? -11.578 -1.796 31.452 1.00 97.50 575 LEU A C 1
ATOM 4638 O O . LEU A 1 575 ? -10.705 -1.085 31.947 1.00 97.50 575 LEU A O 1
ATOM 4642 N N . GLU A 1 576 ? -12.745 -2.034 32.043 1.00 97.25 576 GLU A N 1
ATOM 4643 C CA . GLU A 1 576 ? -12.986 -1.772 33.460 1.00 97.25 576 GLU A CA 1
ATOM 4644 C C . GLU A 1 576 ? -12.164 -2.748 34.293 1.00 97.25 576 GLU A C 1
ATOM 4646 O O . GLU A 1 576 ? -12.319 -3.965 34.170 1.00 97.25 576 GLU A O 1
ATOM 4651 N N . GLU A 1 577 ? -11.327 -2.198 35.164 1.00 94.88 577 GLU A N 1
ATOM 4652 C CA . GLU A 1 577 ? -10.442 -2.950 36.047 1.00 94.88 577 GLU A CA 1
ATOM 4653 C C . GLU A 1 577 ? -10.414 -2.297 37.433 1.00 94.88 577 GLU A C 1
ATOM 4655 O O . GLU A 1 577 ? -11.052 -1.272 37.663 1.00 94.88 577 GLU A O 1
ATOM 4660 N N . GLN A 1 578 ? -9.672 -2.888 38.367 1.00 91.88 578 GLN A N 1
ATOM 4661 C CA . GLN A 1 578 ? -9.435 -2.307 39.689 1.00 91.88 578 GLN A CA 1
ATOM 4662 C C . GLN A 1 578 ? -7.985 -1.808 39.793 1.00 91.88 578 GLN A C 1
ATOM 4664 O O . GLN A 1 578 ? -7.102 -2.457 39.221 1.00 91.88 578 GLN A O 1
ATOM 4669 N N . PRO A 1 579 ? -7.716 -0.705 40.524 1.00 89.50 579 PRO A N 1
ATOM 4670 C CA . PRO A 1 579 ? -6.381 -0.110 40.629 1.00 89.50 579 PRO A CA 1
ATOM 4671 C C . PRO A 1 579 ? -5.282 -1.110 40.997 1.00 89.50 579 PRO A C 1
ATOM 4673 O O . PRO A 1 579 ? -4.274 -1.200 40.295 1.00 89.50 579 PRO A O 1
ATOM 4676 N N . ASP A 1 580 ? -5.540 -1.917 42.026 1.00 88.88 580 ASP A N 1
ATOM 4677 C CA . ASP A 1 580 ? -4.556 -2.822 42.629 1.00 88.88 580 ASP A CA 1
ATOM 4678 C C . ASP A 1 580 ? -4.621 -4.251 42.070 1.00 88.88 580 ASP A C 1
ATOM 4680 O O . ASP A 1 580 ? -3.881 -5.135 42.497 1.00 88.88 580 ASP A O 1
ATOM 4684 N N . SER A 1 581 ? -5.510 -4.511 41.106 1.00 86.56 581 SER A N 1
ATOM 4685 C CA . SER A 1 581 ? -5.618 -5.830 40.480 1.00 86.56 581 SER A CA 1
ATOM 4686 C C . SER A 1 581 ? -4.647 -5.985 39.307 1.00 86.56 581 SER A C 1
ATOM 4688 O O . SER A 1 581 ? -4.407 -5.016 38.571 1.00 86.56 581 SER A O 1
ATOM 4690 N N . PRO A 1 582 ? -4.128 -7.203 39.061 1.00 86.06 582 PRO A N 1
ATOM 4691 C CA . PRO A 1 582 ? -3.405 -7.508 37.833 1.00 86.06 582 PRO A CA 1
ATOM 4692 C C . PRO A 1 582 ? -4.233 -7.144 36.599 1.00 86.06 582 PRO A C 1
ATOM 4694 O O . PRO A 1 582 ? -5.458 -7.266 36.603 1.00 86.06 582 PRO A O 1
ATOM 4697 N N . ALA A 1 583 ? -3.560 -6.689 35.545 1.00 87.75 583 ALA A N 1
ATOM 4698 C CA . ALA A 1 583 ? -4.213 -6.381 34.279 1.00 87.75 583 ALA A CA 1
ATOM 4699 C C . ALA A 1 583 ? -4.892 -7.620 33.701 1.00 87.75 583 ALA A C 1
ATOM 4701 O O . ALA A 1 583 ? -4.273 -8.684 33.637 1.00 87.75 583 ALA A O 1
ATOM 4702 N N . PHE A 1 584 ? -6.132 -7.476 33.224 1.00 86.62 584 PHE A N 1
ATOM 4703 C CA . PHE A 1 584 ? -6.801 -8.582 32.540 1.00 86.62 584 PHE A CA 1
ATOM 4704 C C . PHE A 1 584 ? -6.097 -8.916 31.230 1.00 86.62 584 PHE A C 1
ATOM 4706 O O . PHE A 1 584 ? -5.986 -10.085 30.860 1.00 86.62 584 PHE A O 1
ATOM 4713 N N . PHE A 1 585 ? -5.614 -7.883 30.540 1.00 88.31 585 PHE A N 1
ATOM 4714 C CA . PHE A 1 585 ? -4.943 -8.006 29.259 1.00 88.31 585 PHE A CA 1
ATOM 4715 C C . PHE A 1 585 ? -3.419 -7.931 29.426 1.00 88.31 585 PHE A C 1
ATOM 4717 O O . PHE A 1 585 ? -2.850 -6.865 29.680 1.00 88.31 585 PHE A O 1
ATOM 4724 N N . THR A 1 586 ? -2.738 -9.064 29.253 1.00 86.12 586 THR A N 1
ATOM 4725 C CA . THR A 1 586 ? -1.274 -9.133 29.321 1.00 86.12 586 THR A CA 1
ATOM 4726 C C . THR A 1 586 ? -0.645 -8.593 28.037 1.00 86.12 586 THR A C 1
ATOM 4728 O O . THR A 1 586 ? -0.903 -9.091 26.941 1.00 86.12 586 THR A O 1
ATOM 4731 N N . CYS A 1 587 ? 0.220 -7.589 28.173 1.00 87.88 587 CYS A N 1
ATOM 4732 C CA . CYS A 1 587 ? 1.029 -7.063 27.075 1.00 87.88 587 CYS A CA 1
ATOM 4733 C C . CYS A 1 587 ? 2.457 -7.610 27.180 1.00 87.88 587 CYS A C 1
ATOM 4735 O O . CYS A 1 587 ? 3.003 -7.710 28.274 1.00 87.88 587 CYS A O 1
ATOM 4737 N N . SER A 1 588 ? 3.083 -7.937 26.049 1.00 86.31 588 SER A N 1
ATOM 4738 C CA . SER A 1 588 ? 4.515 -8.259 26.026 1.00 86.31 588 SER A CA 1
ATOM 4739 C C . SER A 1 588 ? 5.347 -7.028 26.396 1.00 86.31 588 SER A C 1
ATOM 4741 O O . SER A 1 588 ? 5.014 -5.935 25.941 1.00 86.31 588 SER A O 1
ATOM 4743 N N . GLU A 1 589 ? 6.474 -7.197 27.089 1.00 84.19 589 GLU A N 1
ATOM 4744 C CA . GLU A 1 589 ? 7.369 -6.084 27.466 1.00 84.19 589 GLU A CA 1
ATOM 4745 C C . GLU A 1 589 ? 7.800 -5.225 26.262 1.00 84.19 589 GLU A C 1
ATOM 4747 O O . GLU A 1 589 ? 7.847 -4.003 26.338 1.00 84.19 589 GLU A O 1
ATOM 4752 N N . ASN A 1 590 ? 8.004 -5.851 25.097 1.00 85.75 590 ASN A N 1
ATOM 4753 C CA . ASN A 1 590 ? 8.395 -5.171 23.856 1.00 85.75 590 ASN A CA 1
ATOM 4754 C C . ASN A 1 590 ? 7.200 -4.758 22.972 1.00 85.75 590 ASN A C 1
ATOM 4756 O O . ASN A 1 590 ? 7.347 -4.604 21.756 1.00 85.75 590 ASN A O 1
ATOM 4760 N N . ALA A 1 591 ? 5.994 -4.611 23.532 1.00 84.50 591 ALA A N 1
ATOM 4761 C CA . ALA A 1 591 ? 4.782 -4.373 22.744 1.00 84.50 591 ALA A CA 1
ATOM 4762 C C . ALA A 1 591 ? 4.807 -3.054 21.946 1.00 84.50 591 ALA A C 1
ATOM 4764 O O . ALA A 1 591 ? 4.236 -2.994 20.856 1.00 84.50 591 ALA A O 1
ATOM 4765 N N . ASP A 1 592 ? 5.484 -2.011 22.435 1.00 81.00 592 ASP A N 1
ATOM 4766 C CA . ASP A 1 592 ? 5.616 -0.711 21.752 1.00 81.00 592 ASP A CA 1
ATOM 4767 C C . ASP A 1 592 ? 6.452 -0.760 20.464 1.00 81.00 592 ASP A C 1
ATOM 4769 O O . ASP A 1 592 ? 6.276 0.046 19.535 1.00 81.00 592 ASP A O 1
ATOM 4773 N N . THR A 1 593 ? 7.366 -1.725 20.401 1.00 84.25 593 THR A N 1
ATOM 4774 C CA . THR A 1 593 ? 8.335 -1.901 19.317 1.00 84.25 593 THR A CA 1
ATOM 4775 C C . THR A 1 593 ? 8.065 -3.155 18.492 1.00 84.25 593 THR A C 1
ATOM 4777 O O . THR A 1 593 ? 8.746 -3.376 17.492 1.00 84.25 593 THR A O 1
ATOM 4780 N N . THR A 1 594 ? 7.033 -3.928 18.829 1.00 86.56 594 THR A N 1
ATOM 4781 C CA . THR A 1 594 ? 6.651 -5.155 18.123 1.00 86.56 594 THR A CA 1
ATOM 4782 C C . THR A 1 594 ? 5.379 -4.936 17.305 1.00 86.56 594 THR A C 1
ATOM 4784 O O . THR A 1 594 ? 4.460 -4.224 17.696 1.00 86.56 594 THR A O 1
ATOM 4787 N N . LEU A 1 595 ? 5.329 -5.501 16.100 1.00 86.94 595 LEU A N 1
ATOM 4788 C CA . LEU A 1 595 ? 4.144 -5.431 15.242 1.00 86.94 595 LEU A CA 1
ATOM 4789 C C . LEU A 1 595 ? 3.124 -6.484 15.666 1.00 86.94 595 LEU A C 1
ATOM 4791 O O . LEU A 1 595 ? 3.506 -7.595 16.018 1.00 86.94 595 LEU A O 1
ATOM 4795 N N . LYS A 1 596 ? 1.832 -6.171 15.509 1.00 83.19 596 LYS A N 1
ATOM 4796 C CA . LYS A 1 596 ? 0.692 -7.053 15.849 1.00 83.19 596 LYS A CA 1
ATOM 4797 C C . LYS A 1 596 ? 0.494 -7.304 17.348 1.00 83.19 596 LYS A C 1
ATOM 4799 O O . LYS A 1 596 ? -0.320 -8.150 17.702 1.00 83.19 596 LYS A O 1
ATOM 4804 N N . THR A 1 597 ? 1.201 -6.589 18.214 1.00 90.19 597 THR A N 1
ATOM 4805 C CA . THR A 1 597 ? 1.005 -6.652 19.664 1.00 90.19 597 THR A CA 1
ATOM 4806 C C . THR A 1 597 ? 0.120 -5.507 20.131 1.00 90.19 597 THR A C 1
ATOM 4808 O O . THR A 1 597 ? 0.144 -4.415 19.559 1.00 90.19 597 THR A O 1
ATOM 4811 N N . PHE A 1 598 ? -0.653 -5.763 21.180 1.00 93.31 598 PHE A N 1
ATOM 4812 C CA . PHE A 1 598 ? -1.302 -4.713 21.952 1.00 93.31 598 PHE A CA 1
ATOM 4813 C C . PHE A 1 598 ? -0.368 -4.264 23.062 1.00 93.31 598 PHE A C 1
ATOM 4815 O O . PHE A 1 598 ? 0.400 -5.063 23.602 1.00 93.31 598 PHE A O 1
ATOM 4822 N N . LYS A 1 599 ? -0.448 -2.982 23.375 1.00 93.62 599 LYS A N 1
ATOM 4823 C CA . LYS A 1 599 ? 0.334 -2.326 24.408 1.00 93.62 599 LYS A CA 1
ATOM 4824 C C . LYS A 1 599 ? -0.571 -1.565 25.353 1.00 93.62 599 LYS A C 1
ATOM 4826 O O . LYS A 1 599 ? -1.664 -1.141 24.979 1.00 93.62 599 LYS A O 1
ATOM 4831 N N . PHE A 1 600 ? -0.075 -1.384 26.562 1.00 93.06 600 PHE A N 1
ATOM 4832 C CA . PHE A 1 600 ? -0.680 -0.524 27.557 1.00 93.06 600 PHE A CA 1
ATOM 4833 C C . PHE A 1 600 ? -0.419 0.948 27.205 1.00 93.06 600 PHE A C 1
ATOM 4835 O O . PHE A 1 600 ? 0.710 1.314 26.891 1.00 93.06 600 PHE A O 1
ATOM 4842 N N . GLU A 1 601 ? -1.452 1.787 27.249 1.00 91.94 601 GLU A N 1
ATOM 4843 C CA . GLU A 1 601 ? -1.331 3.230 26.994 1.00 91.94 601 GLU A CA 1
ATOM 4844 C C . GLU A 1 601 ? -1.470 4.046 28.280 1.00 91.94 601 GLU A C 1
ATOM 4846 O O . GLU A 1 601 ? -0.667 4.939 28.547 1.00 91.94 601 GLU A O 1
ATOM 4851 N N . THR A 1 602 ? -2.512 3.779 29.069 1.00 93.25 602 THR A N 1
ATOM 4852 C CA . THR A 1 602 ? -2.794 4.533 30.295 1.00 93.25 602 THR A CA 1
ATOM 4853 C C . THR A 1 602 ? -3.780 3.788 31.196 1.00 93.25 602 THR A C 1
ATOM 4855 O O . THR A 1 602 ? -4.507 2.906 30.735 1.00 93.25 602 THR A O 1
ATOM 4858 N N . ALA A 1 603 ? -3.807 4.141 32.479 1.00 94.75 603 ALA A N 1
ATOM 4859 C CA . ALA A 1 603 ? -4.776 3.663 33.454 1.00 94.75 603 ALA A CA 1
ATOM 4860 C C . ALA A 1 603 ? -5.146 4.781 34.423 1.00 94.75 603 ALA A C 1
ATOM 4862 O O . ALA A 1 603 ? -4.354 5.695 34.653 1.00 94.75 603 ALA A O 1
ATOM 4863 N N . GLY A 1 604 ? -6.329 4.677 35.014 1.00 95.88 604 GLY A N 1
ATOM 4864 C CA . GLY A 1 604 ? -6.836 5.662 35.956 1.00 95.88 604 GLY A CA 1
ATOM 4865 C C . GLY A 1 604 ? -8.353 5.691 35.981 1.00 95.88 604 GLY A C 1
ATOM 4866 O O . GLY A 1 604 ? -9.024 4.946 35.260 1.00 95.88 604 GLY A O 1
ATOM 4867 N N . TYR A 1 605 ? -8.893 6.583 36.803 1.00 96.75 605 TYR A N 1
ATOM 4868 C CA . TYR A 1 605 ? -10.307 6.906 36.727 1.00 96.75 605 TYR A CA 1
ATOM 4869 C C . TYR A 1 605 ? -10.567 7.670 35.433 1.00 96.75 605 TYR A C 1
ATOM 4871 O O . TYR A 1 605 ? -9.811 8.562 35.043 1.00 96.75 605 TYR A O 1
ATOM 4879 N N . CYS A 1 606 ? -11.619 7.291 34.719 1.00 96.62 606 CYS A N 1
ATOM 4880 C CA . CYS A 1 606 ? -12.001 7.984 33.505 1.00 96.62 606 CYS A CA 1
ATOM 4881 C C . CYS A 1 606 ? -13.511 8.052 33.324 1.00 96.62 606 CYS A C 1
ATOM 4883 O O . CYS A 1 606 ? -14.270 7.234 33.838 1.00 96.62 606 CYS A O 1
ATOM 4885 N N . HIS A 1 607 ? -13.934 9.060 32.565 1.00 97.31 607 HIS A N 1
ATOM 4886 C CA . HIS A 1 607 ? -15.296 9.254 32.093 1.00 97.31 607 HIS A CA 1
ATOM 4887 C C . HIS A 1 607 ? -15.335 9.007 30.587 1.00 97.31 607 HIS A C 1
ATOM 4889 O O . HIS A 1 607 ? -14.850 9.818 29.788 1.00 97.31 607 HIS A O 1
ATOM 4895 N N . VAL A 1 608 ? -15.928 7.883 30.191 1.00 97.06 608 VAL A N 1
ATOM 4896 C CA . VAL A 1 608 ? -16.206 7.546 28.796 1.00 97.06 608 VAL A CA 1
ATOM 4897 C C . VAL A 1 608 ? -17.515 8.222 28.402 1.00 97.06 608 VAL A C 1
ATOM 4899 O O . VAL A 1 608 ? -18.583 7.634 28.481 1.00 97.06 608 VAL A O 1
ATOM 4902 N N . LYS A 1 609 ? -17.457 9.482 27.960 1.00 95.75 609 LYS A N 1
ATOM 4903 C CA . LYS A 1 609 ? -18.657 10.194 27.477 1.00 95.75 609 LYS A CA 1
ATOM 4904 C C . LYS A 1 609 ? -19.284 9.474 26.287 1.00 95.75 609 LYS A C 1
ATOM 4906 O O . LYS A 1 609 ? -20.487 9.269 26.213 1.00 95.75 609 LYS A O 1
ATOM 4911 N N . ASN A 1 610 ? -18.442 9.088 25.335 1.00 95.19 610 ASN A N 1
ATOM 4912 C CA . ASN A 1 610 ? -18.814 8.254 24.198 1.00 95.19 610 ASN A CA 1
ATOM 4913 C C . ASN A 1 610 ? -17.555 7.689 23.532 1.00 95.19 610 ASN A C 1
ATOM 4915 O O . ASN A 1 610 ? -16.425 7.972 23.938 1.00 95.19 610 ASN A O 1
ATOM 4919 N N . ALA A 1 611 ? -17.730 6.946 22.439 1.00 93.00 611 ALA A N 1
ATOM 4920 C CA . ALA A 1 611 ? -16.614 6.327 21.731 1.00 93.00 611 ALA A CA 1
ATOM 4921 C C . ALA A 1 611 ? -15.541 7.326 21.249 1.00 93.00 611 ALA A C 1
ATOM 4923 O O . ALA A 1 611 ? -14.375 6.949 21.126 1.00 93.00 611 ALA A O 1
ATOM 4924 N N . ASN A 1 612 ? -15.878 8.599 21.026 1.00 92.50 612 ASN A N 1
ATOM 4925 C CA . ASN A 1 612 ? -14.934 9.617 20.560 1.00 92.50 612 ASN A CA 1
ATOM 4926 C C . ASN A 1 612 ? -14.294 10.444 21.684 1.00 92.50 612 ASN A C 1
ATOM 4928 O O . ASN A 1 612 ? -13.308 11.130 21.419 1.00 92.50 612 ASN A O 1
ATOM 4932 N N . LYS A 1 613 ? -14.827 10.413 22.913 1.00 92.56 613 LYS A N 1
ATOM 4933 C CA . LYS A 1 613 ? -14.375 11.292 23.999 1.00 92.56 613 LYS A CA 1
ATOM 4934 C C . LYS A 1 613 ? -14.258 10.542 25.323 1.00 92.56 613 LYS A C 1
ATOM 4936 O O . LYS A 1 613 ? -15.257 10.086 25.872 1.00 92.56 613 LYS A O 1
ATOM 4941 N N . VAL A 1 614 ? -13.032 10.500 25.838 1.00 93.81 614 VAL A N 1
ATOM 4942 C CA . VAL A 1 614 ? -12.675 9.974 27.161 1.00 93.81 614 VAL A CA 1
ATOM 4943 C C . VAL A 1 614 ? -11.945 11.068 27.924 1.00 93.81 614 VAL A C 1
ATOM 4945 O O . VAL A 1 614 ? -11.108 11.762 27.345 1.00 93.81 614 VAL A O 1
ATOM 4948 N N . ILE A 1 615 ? -12.283 11.237 29.197 1.00 94.44 615 ILE A N 1
ATOM 4949 C CA . ILE A 1 615 ? -11.631 12.185 30.102 1.00 94.44 615 ILE A CA 1
ATOM 4950 C C . ILE A 1 615 ? -11.014 11.369 31.232 1.00 94.44 615 ILE A C 1
ATOM 4952 O O . ILE A 1 615 ? -11.751 10.691 31.937 1.00 94.44 615 ILE A O 1
ATOM 4956 N N . TRP A 1 616 ? -9.693 11.412 31.367 1.00 93.62 616 TRP A N 1
ATOM 4957 C CA . TRP A 1 616 ? -8.963 10.786 32.472 1.00 93.62 616 TRP A CA 1
ATOM 4958 C C . TRP A 1 616 ? -8.837 11.785 33.623 1.00 93.62 616 TRP A C 1
ATOM 4960 O O . TRP A 1 616 ? -8.671 12.980 33.364 1.00 93.62 616 TRP A O 1
ATOM 4970 N N . THR A 1 617 ? -8.944 11.296 34.854 1.00 87.44 617 THR A N 1
ATOM 4971 C CA . THR A 1 617 ? -8.828 12.071 36.098 1.00 87.44 617 THR A CA 1
ATOM 4972 C C . THR A 1 617 ? -7.734 11.513 36.977 1.00 87.44 617 THR A C 1
ATOM 4974 O O . THR A 1 617 ? -7.687 10.263 37.089 1.00 87.44 617 THR A O 1
#

Organism: NCBI:txid588596